Protein AF-A0A3A5VBM7-F1 (afdb_monomer_lite)

pLDDT: mean 85.59, std 10.8, range [45.59, 96.81]

Sequence (461 aa):
MPTPAEVRELLQPVLEPPTVDFNLPKSILGWFSLVFGLILMVGLTFFVLTATITETGNGEAVEVGKAANYVVAAGIIYFVGLLFAYSFPTSMKLTLENLKEKVSEGNEQARCNNGSEQHQRTSGGDGWILPPPQISEWDTTSPHSADEAGLIQEHPRNIGTPMPAMLTATSLIRAVQSFLAGLLILLAVNLDNEMLPVAGVGIALGIIILLVEYFSRRKNMRITDLATSTMQGLPMGGVEVFGQLRPNSPGSWPAAVYVDGSRDKVVYGQVQWYWEYGHRFEWEEYVESTDSEGNKSGEWQDRSSYDRIRNDEGRSDAMVHDGTGGVSVEPALLAHGTLPNTGDWVNRDDSLWASKGRMFATGKIRNRKAFHQWKSRGYCVGDPFFSHCYVRPKTNEESEYVDKTIAHSLAMLTAEGDEPGHKVMTHRGSELLALSAAKSAASAYLPALLLALMCVISYII

Structure (mmCIF, N/CA/C/O backbone):
data_AF-A0A3A5VBM7-F1
#
_entry.id   AF-A0A3A5VBM7-F1
#
loop_
_atom_site.group_PDB
_atom_site.id
_atom_site.type_symbol
_atom_site.label_atom_id
_atom_site.label_alt_id
_atom_site.label_comp_id
_atom_site.label_asym_id
_atom_site.label_entity_id
_atom_site.label_seq_id
_atom_site.pdbx_PDB_ins_code
_atom_site.Cartn_x
_atom_site.Cartn_y
_atom_site.Cartn_z
_atom_site.occupancy
_atom_site.B_iso_or_equiv
_atom_site.auth_seq_id
_atom_site.auth_comp_id
_atom_site.auth_asym_id
_atom_site.auth_atom_id
_atom_site.pdbx_PDB_model_num
ATOM 1 N N . MET A 1 1 ? -1.670 16.062 -17.508 1.00 69.00 1 MET A N 1
ATOM 2 C CA . MET A 1 1 ? -0.829 15.502 -16.428 1.00 69.00 1 MET A CA 1
ATOM 3 C C . MET A 1 1 ? -0.230 16.628 -15.608 1.00 69.00 1 MET A C 1
ATOM 5 O O . MET A 1 1 ? -0.014 17.682 -16.200 1.00 69.00 1 MET A O 1
ATOM 9 N N . PRO A 1 2 ? 0.003 16.434 -14.299 1.00 72.94 2 PRO A N 1
ATOM 10 C CA . PRO A 1 2 ? 0.636 17.446 -13.461 1.00 72.94 2 PRO A CA 1
ATOM 11 C C . PRO A 1 2 ? 2.122 17.607 -13.811 1.00 72.94 2 PRO A C 1
ATOM 13 O O . PRO A 1 2 ? 2.765 16.668 -14.283 1.00 72.94 2 PRO A O 1
ATOM 16 N N . THR A 1 3 ? 2.665 18.802 -13.595 1.00 81.31 3 THR A N 1
ATOM 17 C CA . THR A 1 3 ? 4.103 19.078 -13.736 1.00 81.31 3 THR A CA 1
ATOM 18 C C . THR A 1 3 ? 4.872 18.660 -12.474 1.00 81.31 3 THR A C 1
ATOM 20 O O . THR A 1 3 ? 4.282 18.597 -11.393 1.00 81.31 3 THR A O 1
ATOM 23 N N . PRO A 1 4 ? 6.199 18.428 -12.542 1.00 79.50 4 PRO A N 1
ATOM 24 C CA . PRO A 1 4 ? 7.001 18.116 -11.354 1.00 79.50 4 PRO A CA 1
ATOM 25 C C . PRO A 1 4 ? 6.906 19.167 -10.245 1.00 79.50 4 PRO A C 1
ATOM 27 O O . PRO A 1 4 ? 6.894 18.818 -9.067 1.00 79.50 4 PRO A O 1
ATOM 30 N N . ALA A 1 5 ? 6.813 20.449 -10.613 1.00 82.00 5 ALA A N 1
ATOM 31 C CA . ALA A 1 5 ? 6.665 21.540 -9.656 1.00 82.00 5 ALA A CA 1
ATOM 32 C C . ALA A 1 5 ? 5.319 21.462 -8.918 1.00 82.00 5 ALA A C 1
ATOM 34 O O . ALA A 1 5 ? 5.297 21.539 -7.694 1.00 82.00 5 ALA A O 1
ATOM 35 N N . GLU A 1 6 ? 4.225 21.222 -9.647 1.00 83.12 6 GLU A N 1
ATOM 36 C CA . GLU A 1 6 ? 2.889 21.040 -9.062 1.00 83.12 6 GLU A CA 1
ATOM 37 C C . GLU A 1 6 ? 2.821 19.797 -8.166 1.00 83.12 6 GLU A C 1
ATOM 39 O O . GLU A 1 6 ? 2.253 19.850 -7.079 1.00 83.12 6 GLU A O 1
ATOM 44 N N . VAL A 1 7 ? 3.418 18.672 -8.584 1.00 83.31 7 VAL A N 1
ATOM 45 C CA . VAL A 1 7 ? 3.467 17.458 -7.749 1.00 83.31 7 VAL A CA 1
ATOM 46 C C . VAL A 1 7 ? 4.260 17.715 -6.476 1.00 83.31 7 VAL A C 1
ATOM 48 O O . VAL A 1 7 ? 3.811 17.337 -5.399 1.00 83.31 7 VAL A O 1
ATOM 51 N N . ARG A 1 8 ? 5.402 18.402 -6.564 1.00 82.88 8 ARG A N 1
ATOM 52 C CA . ARG A 1 8 ? 6.201 18.753 -5.387 1.00 82.88 8 ARG A CA 1
ATOM 53 C C . ARG A 1 8 ? 5.458 19.699 -4.442 1.00 82.88 8 ARG A C 1
ATOM 55 O O . ARG A 1 8 ? 5.542 19.515 -3.233 1.00 82.88 8 ARG A O 1
ATOM 62 N N . GLU A 1 9 ? 4.716 20.667 -4.974 1.00 86.75 9 GLU A N 1
ATOM 63 C CA . GLU A 1 9 ? 3.851 21.548 -4.183 1.00 86.75 9 GLU A CA 1
ATOM 64 C C . GLU A 1 9 ? 2.757 20.747 -3.460 1.00 86.75 9 GLU A C 1
ATOM 66 O O . GLU A 1 9 ? 2.560 20.904 -2.257 1.00 86.75 9 GLU A O 1
ATOM 71 N N . LEU A 1 10 ? 2.106 19.809 -4.156 1.00 85.94 10 LEU A N 1
ATOM 72 C CA . LEU A 1 10 ? 1.106 18.920 -3.555 1.00 85.94 10 LEU A CA 1
ATOM 73 C C . LEU A 1 10 ? 1.702 17.973 -2.504 1.00 85.94 10 LEU A C 1
ATOM 75 O O . LEU A 1 10 ? 1.012 17.631 -1.546 1.00 85.94 10 LEU A O 1
ATOM 79 N N . LEU A 1 11 ? 2.959 17.556 -2.673 1.00 86.38 11 LEU A N 1
ATOM 80 C CA . LEU A 1 11 ? 3.693 16.709 -1.730 1.00 86.38 11 LEU A CA 1
ATOM 81 C C . LEU A 1 11 ? 4.266 17.483 -0.539 1.00 86.38 11 LEU A C 1
ATOM 83 O O . LEU A 1 11 ? 4.583 16.872 0.479 1.00 86.38 11 LEU A O 1
ATOM 87 N N . GLN A 1 12 ? 4.389 18.808 -0.618 1.00 87.44 12 GLN A N 1
ATOM 88 C CA . GLN A 1 12 ? 5.017 19.622 0.425 1.00 87.44 12 GLN A CA 1
ATOM 89 C C . GLN A 1 12 ? 4.515 19.317 1.855 1.00 87.44 12 GLN A C 1
ATOM 91 O O . GLN A 1 12 ? 5.362 19.169 2.739 1.00 87.44 12 GLN A O 1
ATOM 96 N N . PRO A 1 13 ? 3.202 19.110 2.111 1.00 86.31 13 PRO A N 1
ATOM 97 C CA . PRO A 1 13 ? 2.697 18.794 3.451 1.00 86.31 13 PRO A CA 1
ATOM 98 C C . PRO A 1 13 ? 3.203 17.468 4.039 1.00 86.31 13 PRO A C 1
ATOM 100 O O . PRO A 1 13 ? 3.113 17.267 5.248 1.00 86.31 13 PRO A O 1
ATOM 103 N N . VAL A 1 14 ? 3.680 16.542 3.201 1.00 86.44 14 VAL A N 1
ATOM 104 C CA . VAL A 1 14 ? 4.208 15.233 3.623 1.00 86.44 14 VAL A CA 1
ATOM 105 C C . VAL A 1 14 ? 5.726 15.135 3.500 1.00 86.44 14 VAL A C 1
ATOM 107 O O . VAL A 1 14 ? 6.318 14.271 4.137 1.00 86.44 14 VAL A O 1
ATOM 110 N N . LEU A 1 15 ? 6.367 16.006 2.719 1.00 87.00 15 LEU A N 1
ATOM 111 C CA . LEU A 1 15 ? 7.829 16.111 2.657 1.00 87.00 15 LEU A CA 1
ATOM 112 C C . LEU A 1 15 ? 8.389 16.852 3.871 1.00 87.00 15 LEU A C 1
ATOM 114 O O . LEU A 1 15 ? 9.405 16.459 4.435 1.00 87.00 15 LEU A O 1
ATOM 118 N N . GLU A 1 16 ? 7.692 17.904 4.296 1.00 86.88 16 GLU A N 1
ATOM 119 C CA . GLU A 1 16 ? 8.026 18.697 5.477 1.00 86.88 16 GLU A CA 1
ATOM 120 C C . GLU A 1 16 ? 6.829 18.685 6.436 1.00 86.88 16 GLU A C 1
ATOM 122 O O . GLU A 1 16 ? 6.160 19.706 6.624 1.00 86.88 16 GLU A O 1
ATOM 127 N N . PRO A 1 17 ? 6.491 17.516 7.015 1.00 84.94 17 PRO A N 1
ATOM 128 C CA . PRO A 1 17 ? 5.288 17.404 7.813 1.00 84.94 17 PRO A CA 1
ATOM 129 C C . PRO A 1 17 ? 5.412 18.253 9.084 1.00 84.94 17 PRO A C 1
ATOM 131 O O . PRO A 1 17 ? 6.443 18.209 9.767 1.00 84.94 17 PRO A O 1
ATOM 134 N N . PRO A 1 18 ? 4.358 18.992 9.468 1.00 87.06 18 PRO A N 1
ATOM 135 C CA . PRO A 1 18 ? 4.349 19.681 10.747 1.00 87.06 18 PRO A CA 1
ATOM 136 C C . PRO A 1 18 ? 4.411 18.665 11.896 1.00 87.06 18 PRO A C 1
ATOM 138 O O . PRO A 1 18 ? 3.974 17.517 11.777 1.00 87.06 18 PRO A O 1
ATOM 141 N N . THR A 1 19 ? 4.890 19.102 13.064 1.00 88.00 19 THR A N 1
ATOM 142 C CA . THR A 1 19 ? 4.886 18.268 14.279 1.00 88.00 19 THR A CA 1
ATOM 143 C C . THR A 1 19 ? 3.479 17.770 14.613 1.00 88.00 19 THR A C 1
ATOM 145 O O . THR A 1 19 ? 3.297 16.616 15.003 1.00 88.00 19 THR A O 1
ATOM 148 N N . VAL A 1 20 ? 2.480 18.639 14.444 1.00 89.12 20 VAL A N 1
ATOM 149 C CA . VAL A 1 20 ? 1.066 18.307 14.609 1.00 89.12 20 VAL A CA 1
ATOM 150 C C . VAL A 1 20 ? 0.347 18.593 13.301 1.00 89.12 20 VAL A C 1
ATOM 152 O O . VAL A 1 20 ? 0.238 19.741 12.880 1.00 89.12 20 VAL A O 1
ATOM 155 N N . ASP A 1 21 ? -0.148 17.534 12.680 1.00 90.06 21 ASP A N 1
ATOM 156 C CA . ASP A 1 21 ? -0.910 17.575 11.445 1.00 90.06 21 ASP A CA 1
ATOM 157 C C . ASP A 1 21 ? -2.406 17.665 11.746 1.00 90.06 21 ASP A C 1
ATOM 159 O O . ASP A 1 21 ? -3.002 16.740 12.312 1.00 90.06 21 ASP A O 1
ATOM 163 N N . PHE A 1 22 ? -3.011 18.793 11.382 1.00 89.31 22 PHE A N 1
ATOM 164 C CA . PHE A 1 22 ? -4.418 19.076 11.625 1.00 89.31 22 PHE A CA 1
ATOM 165 C C . PHE A 1 22 ? -5.105 19.497 10.331 1.00 89.31 22 PHE A C 1
ATOM 167 O O . PHE A 1 22 ? -4.890 20.602 9.840 1.00 89.31 22 PHE A O 1
ATOM 174 N N . ASN A 1 23 ? -5.979 18.631 9.816 1.00 89.25 23 ASN A N 1
ATOM 175 C CA . ASN A 1 23 ? -6.777 18.919 8.632 1.00 89.25 23 ASN A CA 1
ATOM 176 C C . ASN A 1 23 ? -8.257 18.686 8.901 1.00 89.25 23 ASN A C 1
ATOM 178 O O . ASN A 1 23 ? -8.646 17.695 9.522 1.00 89.25 23 ASN A O 1
ATOM 182 N N . LEU A 1 24 ? -9.084 19.592 8.386 1.00 87.56 24 LEU A N 1
ATOM 183 C CA . LEU A 1 24 ? -10.533 19.459 8.430 1.00 87.56 24 LEU A CA 1
ATOM 184 C C . LEU A 1 24 ? -11.039 18.539 7.306 1.00 87.56 24 LEU A C 1
ATOM 186 O O . LEU A 1 24 ? -10.385 18.413 6.265 1.00 87.56 24 LEU A O 1
ATOM 190 N N . PRO A 1 25 ? -12.208 17.897 7.491 1.00 86.69 25 PRO A N 1
ATOM 191 C CA . PRO A 1 25 ? -12.813 17.097 6.439 1.00 86.69 25 PRO A CA 1
ATOM 192 C C . PRO A 1 25 ? -13.113 17.950 5.198 1.00 86.69 25 PRO A C 1
ATOM 194 O O . PRO A 1 25 ? -13.625 19.063 5.298 1.00 86.69 25 PRO A O 1
ATOM 197 N N . LYS A 1 26 ? -12.836 17.406 4.009 1.00 82.19 26 LYS A N 1
ATOM 198 C CA . LYS A 1 26 ? -13.220 18.030 2.730 1.00 82.19 26 LYS A CA 1
ATOM 199 C C . LYS A 1 26 ? -14.600 17.588 2.249 1.00 82.19 26 LYS A C 1
ATOM 201 O O . LYS A 1 26 ? -15.304 18.347 1.593 1.00 82.19 26 LYS A O 1
ATOM 206 N N . SER A 1 27 ? -14.993 16.356 2.569 1.00 84.62 27 SER A N 1
ATOM 207 C CA . SER A 1 27 ? -16.245 15.772 2.097 1.00 84.62 27 SER A CA 1
ATOM 208 C C . SER A 1 27 ? -17.416 16.112 3.016 1.00 84.62 27 SER A C 1
ATOM 210 O O . SER A 1 27 ? -17.273 16.203 4.237 1.00 84.62 27 SER A O 1
ATOM 212 N N . ILE A 1 28 ? -18.606 16.227 2.423 1.00 86.56 28 ILE A N 1
ATOM 213 C CA . ILE A 1 28 ? -19.868 16.421 3.151 1.00 86.56 28 ILE A CA 1
ATOM 214 C C . ILE A 1 28 ? -20.061 15.310 4.195 1.00 86.56 28 ILE A C 1
ATOM 216 O O . ILE A 1 28 ? -20.387 15.590 5.345 1.00 86.56 28 ILE A O 1
ATOM 220 N N . LEU A 1 29 ? -19.782 14.055 3.826 1.00 83.94 29 LEU A N 1
ATOM 221 C CA . LEU A 1 29 ? -19.857 12.914 4.742 1.00 83.94 29 LEU A CA 1
ATOM 222 C C . LEU A 1 29 ? -18.883 13.053 5.926 1.00 83.94 29 LEU A C 1
ATOM 224 O O . LEU A 1 29 ? -19.237 12.717 7.054 1.00 83.94 29 LEU A O 1
ATOM 228 N N . GLY A 1 30 ? -17.679 13.581 5.687 1.00 85.31 30 GLY A N 1
ATOM 229 C CA . GLY A 1 30 ? -16.704 13.858 6.741 1.00 85.31 30 GLY A CA 1
ATOM 230 C C . GLY A 1 30 ? -17.202 14.911 7.732 1.00 85.31 30 GLY A C 1
ATOM 231 O O . GLY A 1 30 ? -17.101 14.706 8.940 1.00 85.31 30 GLY A O 1
ATOM 232 N N . TRP A 1 31 ? -17.821 15.988 7.239 1.00 89.75 31 TRP A N 1
ATOM 233 C CA . TRP A 1 31 ? -18.461 17.000 8.087 1.00 89.75 31 TRP A CA 1
ATOM 234 C C . TRP A 1 31 ? -19.634 16.441 8.894 1.00 89.75 31 TRP A C 1
ATOM 236 O O . TRP A 1 31 ? -19.744 16.732 10.086 1.00 89.75 31 TRP A O 1
ATOM 246 N N . PHE A 1 32 ? -20.471 15.593 8.288 1.00 89.62 32 PHE A N 1
ATOM 247 C CA . PHE A 1 32 ? -21.526 14.888 9.017 1.00 89.62 32 PHE A CA 1
ATOM 248 C C . PHE A 1 32 ? -20.951 14.008 10.130 1.00 89.62 32 PHE A C 1
ATOM 250 O O . PHE A 1 32 ? -21.420 14.098 11.260 1.00 89.62 32 PHE A O 1
ATOM 257 N N . SER A 1 33 ? -19.911 13.213 9.851 1.00 87.06 33 SER A N 1
ATOM 258 C CA . SER A 1 33 ? -19.251 12.373 10.863 1.00 87.06 33 SER A CA 1
ATOM 259 C C . SER A 1 33 ? -18.651 13.196 12.003 1.00 87.06 33 SER A C 1
ATOM 261 O O . SER A 1 33 ? -18.737 12.792 13.160 1.00 87.06 33 SER A O 1
ATOM 263 N N . LEU A 1 34 ? -18.076 14.363 11.694 1.00 90.56 34 LEU A N 1
ATOM 264 C CA . LEU A 1 34 ? -17.518 15.278 12.687 1.00 90.56 34 LEU A CA 1
ATOM 265 C C . LEU A 1 34 ? -18.609 15.798 13.629 1.00 90.56 34 LEU A C 1
ATOM 267 O O . LEU A 1 34 ? -18.506 15.629 14.843 1.00 90.56 34 LEU A O 1
ATOM 271 N N . VAL A 1 35 ? -19.661 16.412 13.078 1.00 91.75 35 VAL A N 1
ATOM 272 C CA . VAL A 1 35 ? -20.729 17.043 13.873 1.00 91.75 35 VAL A CA 1
ATOM 273 C C . VAL A 1 35 ? -21.535 15.990 14.623 1.00 91.75 35 VAL A C 1
ATOM 275 O O . VAL A 1 35 ? -21.720 16.096 15.834 1.00 91.75 35 VAL A O 1
ATOM 278 N N . PHE A 1 36 ? -21.979 14.948 13.920 1.00 92.06 36 PHE A N 1
ATOM 279 C CA . PHE A 1 36 ? -22.769 13.879 14.513 1.00 92.06 36 PHE A CA 1
ATOM 280 C C . PHE A 1 36 ? -21.955 13.108 15.549 1.00 92.06 36 PHE A C 1
ATOM 282 O O . PHE A 1 36 ? -22.428 12.926 16.664 1.00 92.06 36 PHE A O 1
ATOM 289 N N . GLY A 1 37 ? -20.708 12.738 15.239 1.00 89.50 37 GLY A N 1
ATOM 290 C CA . GLY A 1 37 ? -19.825 12.042 16.174 1.00 89.50 37 GLY A CA 1
ATOM 291 C C . GLY A 1 37 ? -19.562 12.844 17.449 1.00 89.50 37 GLY A C 1
ATOM 292 O O . GLY A 1 37 ? -19.589 12.274 18.539 1.00 89.50 37 GLY A O 1
ATOM 293 N N . LEU A 1 38 ? -19.368 14.163 17.340 1.00 91.44 38 LEU A N 1
ATOM 294 C CA . LEU A 1 38 ? -19.188 15.036 18.502 1.00 91.44 38 LEU A CA 1
ATOM 295 C C . LEU A 1 38 ? -20.462 15.132 19.353 1.00 91.44 38 LEU A C 1
ATOM 297 O O . LEU A 1 38 ? -20.392 14.961 20.568 1.00 91.44 38 LEU A O 1
ATOM 301 N N . ILE A 1 39 ? -21.619 15.377 18.726 1.00 92.81 39 ILE A N 1
ATOM 302 C CA . ILE A 1 39 ? -22.911 15.482 19.425 1.00 92.81 39 ILE A CA 1
ATOM 303 C C . ILE A 1 39 ? -23.248 14.170 20.129 1.00 92.81 39 ILE A C 1
ATOM 305 O O . ILE A 1 39 ? -23.659 14.188 21.285 1.00 92.81 39 ILE A O 1
ATOM 309 N N . LEU A 1 40 ? -23.050 13.036 19.459 1.00 91.88 40 LEU A N 1
ATOM 310 C CA . LEU A 1 40 ? -23.350 11.718 20.008 1.00 91.88 40 LEU A CA 1
ATOM 311 C C . LEU A 1 40 ? -22.420 11.403 21.185 1.00 91.88 40 LEU A C 1
ATOM 313 O O . LEU A 1 40 ? -22.888 10.990 22.242 1.00 91.88 40 LEU A O 1
ATOM 317 N N . MET A 1 41 ? -21.118 11.671 21.038 1.00 92.75 41 MET A N 1
ATOM 318 C CA . MET A 1 41 ? -20.141 11.462 22.106 1.00 92.75 41 MET A CA 1
ATOM 319 C C . MET A 1 41 ? -20.449 12.332 23.330 1.00 92.75 41 MET A C 1
ATOM 321 O O . MET A 1 41 ? -20.593 11.797 24.427 1.00 92.75 41 MET A O 1
ATOM 325 N N . VAL A 1 42 ? -20.596 13.649 23.166 1.00 92.44 42 VAL A N 1
ATOM 326 C CA . VAL A 1 42 ? -20.836 14.571 24.290 1.00 92.44 42 VAL A CA 1
ATOM 327 C C . VAL A 1 42 ? -22.232 14.372 24.880 1.00 92.44 42 VAL A C 1
ATOM 329 O O . VAL A 1 42 ? -22.373 14.285 26.097 1.00 92.44 42 VAL A O 1
ATOM 332 N N . GLY A 1 43 ? -23.253 14.259 24.031 1.00 90.75 43 GLY A N 1
ATOM 333 C CA . GLY A 1 43 ? -24.650 14.129 24.434 1.00 90.75 43 GLY A CA 1
ATOM 334 C C . GLY A 1 43 ? -24.924 12.840 25.199 1.00 90.75 43 GLY A C 1
ATOM 335 O O . GLY A 1 43 ? -25.492 12.900 26.287 1.00 90.75 43 GLY A O 1
ATOM 336 N N . LEU A 1 44 ? -24.471 11.685 24.691 1.00 91.62 44 LEU A N 1
ATOM 337 C CA . LEU A 1 44 ? -24.641 10.423 25.415 1.00 91.62 44 LEU A CA 1
ATOM 338 C C . LEU A 1 44 ? -23.817 10.389 26.702 1.00 91.62 44 LEU A C 1
ATOM 340 O O . LEU A 1 44 ? -24.318 9.923 27.720 1.00 91.62 44 LEU A O 1
ATOM 344 N N . THR A 1 45 ? -22.585 10.908 26.684 1.00 91.88 45 THR A N 1
ATOM 345 C CA . THR A 1 45 ? -21.757 10.976 27.898 1.00 91.88 45 THR A CA 1
ATOM 346 C C . THR A 1 45 ? -22.444 11.824 28.968 1.00 91.88 45 THR A C 1
ATOM 348 O O . THR A 1 45 ? -22.573 11.388 30.107 1.00 91.88 45 THR A O 1
ATOM 351 N N . PHE A 1 46 ? -22.945 13.008 28.610 1.00 92.12 46 PHE A N 1
ATOM 352 C CA . PHE A 1 46 ? -23.669 13.877 29.537 1.00 92.12 46 PHE A CA 1
ATOM 353 C C . PHE A 1 46 ? -24.947 13.216 30.063 1.00 92.12 46 PHE A C 1
ATOM 355 O O . PHE A 1 46 ? -25.198 13.239 31.268 1.00 92.12 46 PHE A O 1
ATOM 362 N N . PHE A 1 47 ? -25.727 12.587 29.182 1.00 90.81 47 PHE A N 1
ATOM 363 C CA . PHE A 1 47 ? -26.951 11.887 29.559 1.00 90.81 47 PHE A CA 1
ATOM 364 C C . PHE A 1 47 ? -26.670 10.770 30.572 1.00 90.81 47 PHE A C 1
ATOM 366 O O . PHE A 1 47 ? -27.299 10.721 31.622 1.00 90.81 47 PHE A O 1
ATOM 373 N N . VAL A 1 48 ? -25.664 9.931 30.312 1.00 90.31 48 VAL A N 1
ATOM 374 C CA . VAL A 1 48 ? -25.280 8.833 31.211 1.00 90.31 48 VAL A CA 1
ATOM 375 C C . VAL A 1 48 ? -24.749 9.351 32.547 1.00 90.31 48 VAL A C 1
ATOM 377 O O . VAL A 1 48 ? -25.104 8.821 33.593 1.00 90.31 48 VAL A O 1
ATOM 380 N N . LEU A 1 49 ? -23.931 10.407 32.549 1.00 88.56 49 LEU A N 1
ATOM 381 C CA . LEU A 1 49 ? -23.372 10.953 33.791 1.00 88.56 49 LEU A CA 1
ATOM 382 C C . LEU A 1 49 ? -24.410 11.662 34.672 1.00 88.56 49 LEU A C 1
ATOM 384 O O . LEU A 1 49 ? -24.223 11.739 35.885 1.00 88.56 49 LEU A O 1
ATOM 388 N N . THR A 1 50 ? -25.484 12.187 34.079 1.00 86.62 50 THR A N 1
ATOM 389 C CA . THR A 1 50 ? -26.564 12.885 34.799 1.00 86.62 50 THR A CA 1
ATOM 390 C C . THR A 1 50 ? -27.764 11.995 35.120 1.00 86.62 50 THR A C 1
ATOM 392 O O . THR A 1 50 ? -28.626 12.406 35.896 1.00 86.62 50 THR A O 1
ATOM 395 N N . ALA A 1 51 ? -27.815 10.775 34.579 1.00 81.69 51 ALA A N 1
ATOM 396 C CA . ALA A 1 51 ? -28.855 9.804 34.883 1.00 81.69 51 ALA A CA 1
ATOM 397 C C . ALA A 1 51 ? -28.788 9.379 36.359 1.00 81.69 51 ALA A C 1
ATOM 399 O O . ALA A 1 51 ? -27.818 8.765 36.806 1.00 81.69 51 ALA A O 1
ATOM 400 N N . THR A 1 52 ? -29.836 9.707 37.116 1.00 68.56 52 THR A N 1
ATOM 401 C CA . THR A 1 52 ? -29.974 9.356 38.538 1.00 68.56 52 THR A CA 1
ATOM 402 C C . THR A 1 52 ? -30.963 8.217 38.784 1.00 68.56 52 THR A C 1
ATOM 404 O O . THR A 1 52 ? -30.865 7.549 39.810 1.00 68.56 52 THR A O 1
ATOM 407 N N . ILE A 1 53 ? -31.897 7.968 37.860 1.00 63.75 53 ILE A N 1
ATOM 408 C CA . ILE A 1 53 ? -32.972 6.974 37.998 1.00 63.75 53 ILE A CA 1
ATOM 409 C C . ILE A 1 53 ? -33.203 6.297 36.642 1.00 63.75 53 ILE A C 1
ATOM 411 O O . ILE A 1 53 ? -33.370 6.985 35.634 1.00 63.75 53 ILE A O 1
ATOM 415 N N . THR A 1 54 ? -33.259 4.963 36.618 1.00 59.31 54 THR A N 1
ATOM 416 C CA . THR A 1 54 ? -33.827 4.198 35.494 1.00 59.31 54 THR A CA 1
ATOM 417 C C . THR A 1 54 ? -35.083 3.469 35.954 1.00 59.31 54 THR A C 1
ATOM 419 O O . THR A 1 54 ? -35.040 2.713 36.925 1.00 59.31 54 THR A O 1
ATOM 422 N N . GLU A 1 55 ? -36.196 3.686 35.251 1.00 53.53 55 GLU A N 1
ATOM 423 C CA . GLU A 1 55 ? -37.410 2.885 35.416 1.00 53.53 55 GLU A CA 1
ATOM 424 C C . GLU A 1 55 ? -37.197 1.519 34.762 1.00 53.53 55 GLU A C 1
ATOM 426 O O . GLU A 1 55 ? -36.908 1.414 33.568 1.00 53.53 55 GLU A O 1
ATOM 431 N N . THR A 1 56 ? -37.332 0.454 35.546 1.00 52.34 56 THR A N 1
ATOM 432 C CA . THR A 1 56 ? -37.472 -0.888 34.975 1.00 52.34 56 THR A CA 1
ATOM 433 C C . THR A 1 56 ? -38.887 -1.060 34.420 1.00 52.34 56 THR A C 1
ATOM 435 O O . THR A 1 56 ? -39.823 -0.411 34.886 1.00 52.34 56 THR A O 1
ATOM 438 N N . GLY A 1 57 ? -39.080 -1.960 33.447 1.00 50.00 57 GLY A N 1
ATOM 439 C CA . GLY A 1 57 ? -40.382 -2.220 32.801 1.00 50.00 57 GLY A CA 1
ATOM 440 C C . GLY A 1 57 ? -41.528 -2.645 33.739 1.00 50.00 57 GLY A C 1
ATOM 441 O O . GLY A 1 57 ? -42.657 -2.793 33.282 1.00 50.00 57 GLY A O 1
ATOM 442 N N . ASN A 1 58 ? -41.250 -2.795 35.038 1.00 61.56 58 ASN A N 1
ATOM 443 C CA . ASN A 1 58 ? -42.212 -3.100 36.095 1.00 61.56 58 ASN A CA 1
ATOM 444 C C . ASN A 1 58 ? -42.601 -1.870 36.948 1.00 61.56 58 ASN A C 1
ATOM 446 O O . ASN A 1 58 ? -43.361 -2.018 37.901 1.00 61.56 58 ASN A O 1
ATOM 450 N N . GLY A 1 59 ? -42.102 -0.668 36.631 1.00 56.47 59 GLY A N 1
ATOM 451 C CA . GLY A 1 59 ? -42.435 0.575 37.343 1.00 56.47 59 GLY A CA 1
ATOM 452 C C . GLY A 1 59 ? -41.672 0.802 38.655 1.00 56.47 59 GLY A C 1
ATOM 453 O O . GLY A 1 59 ? -41.992 1.738 39.385 1.00 56.47 59 GLY A O 1
ATOM 454 N N . GLU A 1 60 ? -40.663 -0.018 38.966 1.00 54.12 60 GLU A N 1
ATOM 455 C CA . GLU A 1 60 ? -39.764 0.213 40.101 1.00 54.12 60 GLU A CA 1
ATOM 456 C C . GLU A 1 60 ? -38.586 1.099 39.673 1.00 54.12 60 GLU A C 1
ATOM 458 O O . GLU A 1 60 ? -37.845 0.781 38.732 1.00 54.12 60 GLU A O 1
ATOM 463 N N . ALA A 1 61 ? -38.428 2.226 40.371 1.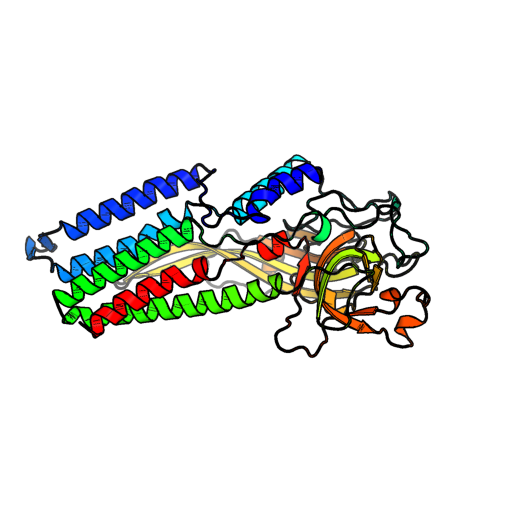00 54.41 61 ALA A N 1
ATOM 464 C CA . ALA A 1 61 ? -37.305 3.139 40.221 1.00 54.41 61 ALA A CA 1
ATOM 465 C C . ALA A 1 61 ? -36.083 2.568 40.954 1.00 54.41 61 ALA A C 1
ATOM 467 O O . ALA A 1 61 ? -36.078 2.477 42.182 1.00 54.41 61 ALA A O 1
ATOM 468 N N . VAL A 1 62 ? -35.048 2.197 40.201 1.00 59.19 62 VAL A N 1
ATOM 469 C CA . VAL A 1 62 ? -33.759 1.762 40.756 1.00 59.19 62 VAL A CA 1
ATOM 470 C C . VAL A 1 62 ? -32.760 2.909 40.606 1.00 59.19 62 VAL A C 1
ATOM 472 O O . VAL A 1 62 ? -32.632 3.483 39.519 1.00 59.19 62 VAL A O 1
ATOM 475 N N . GLU A 1 63 ? -32.062 3.261 41.691 1.00 62.66 63 GLU A N 1
ATOM 476 C CA . GLU A 1 63 ? -30.947 4.212 41.629 1.00 62.66 63 GLU A CA 1
ATOM 477 C C . GLU A 1 63 ? -29.828 3.631 40.764 1.00 62.66 63 GLU A C 1
ATOM 479 O O . GLU A 1 63 ? -29.338 2.524 40.998 1.00 62.66 63 GLU A O 1
ATOM 484 N N . VAL A 1 64 ? -29.414 4.386 39.749 1.00 64.75 64 VAL A N 1
ATOM 485 C CA . VAL A 1 64 ? -28.323 3.961 38.874 1.00 64.75 64 VAL A CA 1
ATOM 486 C C . VAL A 1 64 ? -27.003 4.116 39.624 1.00 64.75 64 VAL A C 1
ATOM 488 O O . VAL A 1 64 ? -26.664 5.204 40.098 1.00 64.75 64 VAL A O 1
ATOM 491 N N . GLY A 1 65 ? -26.230 3.032 39.722 1.00 79.25 65 GLY A N 1
ATOM 492 C CA . GLY A 1 65 ? -24.914 3.058 40.352 1.00 79.25 65 GLY A CA 1
ATOM 493 C C . GLY A 1 65 ? -23.980 4.042 39.641 1.00 79.25 65 GLY A C 1
ATOM 494 O O . GLY A 1 65 ? -23.631 3.850 38.477 1.00 79.25 65 GLY A O 1
ATOM 495 N N . LYS A 1 66 ? -23.528 5.086 40.348 1.00 84.69 66 LYS A N 1
ATOM 496 C CA . LYS A 1 66 ? -22.622 6.114 39.792 1.00 84.69 66 LYS A CA 1
ATOM 497 C C . LYS A 1 66 ? -21.345 5.525 39.181 1.00 84.69 66 LYS A C 1
ATOM 499 O O . LYS A 1 66 ? -20.862 6.042 38.177 1.00 84.69 66 LYS A O 1
ATOM 504 N N . ALA A 1 67 ? -20.824 4.437 39.751 1.00 88.00 67 ALA A N 1
ATOM 505 C CA . ALA A 1 67 ? -19.666 3.728 39.214 1.00 88.00 67 ALA A CA 1
ATOM 506 C C . ALA A 1 67 ? -19.950 3.119 37.825 1.00 88.00 67 ALA A C 1
ATOM 508 O O . ALA A 1 67 ? -19.158 3.295 36.900 1.00 88.00 67 ALA A O 1
ATOM 509 N N . ALA A 1 68 ? -21.123 2.504 37.635 1.00 88.44 68 ALA A N 1
ATOM 510 C CA . ALA A 1 68 ? -21.546 1.965 36.344 1.00 88.44 68 ALA A CA 1
ATOM 511 C C . ALA A 1 68 ? -21.711 3.071 35.285 1.00 88.44 68 ALA A C 1
ATOM 513 O O . ALA A 1 68 ? -21.283 2.894 34.143 1.00 88.44 68 ALA A O 1
ATOM 514 N N . ASN A 1 69 ? -22.236 4.243 35.665 1.00 92.25 69 ASN A N 1
ATOM 515 C CA . ASN A 1 69 ? -22.339 5.393 34.756 1.00 92.25 69 ASN A CA 1
ATOM 516 C C . ASN A 1 69 ? -20.973 5.840 34.227 1.00 92.25 69 ASN A C 1
ATOM 518 O O . ASN A 1 69 ? -20.843 6.122 33.036 1.00 92.25 69 ASN A O 1
ATOM 522 N N . TYR A 1 70 ? -19.937 5.864 35.070 1.00 94.12 70 TYR A N 1
ATOM 523 C CA . TYR A 1 70 ? -18.585 6.191 34.617 1.00 94.12 70 TYR A CA 1
ATOM 524 C C . TYR A 1 70 ? -18.028 5.164 33.626 1.00 94.12 70 TYR A C 1
ATOM 526 O O . TYR A 1 70 ? -17.421 5.556 32.629 1.00 94.12 70 TYR A O 1
ATOM 534 N N . VAL A 1 71 ? -18.278 3.870 33.838 1.00 93.25 71 VAL A N 1
ATOM 535 C CA . VAL A 1 71 ? -17.860 2.813 32.900 1.00 93.25 71 VAL A CA 1
ATOM 536 C C . VAL A 1 71 ? -18.563 2.959 31.549 1.00 93.25 71 VAL A C 1
ATOM 538 O O . VAL A 1 71 ? -17.915 2.918 30.501 1.00 93.25 71 VAL A O 1
ATOM 541 N N . VAL A 1 72 ? -19.879 3.182 31.552 1.00 93.25 72 VAL A N 1
ATOM 542 C CA . VAL A 1 72 ? -20.655 3.376 30.318 1.00 93.25 72 VAL A CA 1
ATOM 543 C C . VAL A 1 72 ? -20.197 4.642 29.586 1.00 93.25 72 VAL A C 1
ATOM 545 O O . VAL A 1 72 ? -19.967 4.607 28.376 1.00 93.25 72 VAL A O 1
ATOM 548 N N . ALA A 1 73 ? -19.978 5.740 30.314 1.00 94.50 73 ALA A N 1
ATOM 549 C CA . ALA A 1 73 ? -19.427 6.978 29.770 1.00 94.50 73 ALA A CA 1
ATOM 550 C C . ALA A 1 73 ? -18.031 6.771 29.151 1.00 94.50 73 ALA A C 1
ATOM 552 O O . ALA A 1 73 ? -17.769 7.264 28.053 1.00 94.50 73 ALA A O 1
ATOM 553 N N . ALA A 1 74 ? -17.156 5.987 29.792 1.00 94.75 74 ALA A N 1
ATOM 554 C CA . ALA A 1 74 ? -15.848 5.631 29.243 1.00 94.75 74 ALA A CA 1
ATOM 555 C C . ALA A 1 74 ? -15.977 4.876 27.911 1.00 94.75 74 ALA A C 1
ATOM 557 O O . ALA A 1 74 ? -15.291 5.209 26.940 1.00 94.75 74 ALA A O 1
ATOM 558 N N . GLY A 1 75 ? -16.896 3.907 27.839 1.00 92.94 75 GLY A N 1
ATOM 559 C CA . GLY A 1 75 ? -17.204 3.173 26.611 1.00 92.94 75 GLY A CA 1
ATOM 560 C C . GLY A 1 75 ? -17.699 4.086 25.486 1.00 92.94 75 GLY A C 1
ATOM 561 O O . GLY A 1 75 ? -17.216 3.989 24.356 1.00 92.94 75 GLY A O 1
ATOM 562 N N . ILE A 1 76 ? -18.599 5.026 25.791 1.00 94.00 76 ILE A N 1
ATOM 563 C CA . ILE A 1 76 ? -19.100 6.014 24.823 1.00 94.00 76 ILE A CA 1
ATOM 564 C C . ILE A 1 76 ? -17.951 6.875 24.290 1.00 94.00 76 ILE A C 1
ATOM 566 O O . ILE A 1 76 ? -17.746 6.935 23.078 1.00 94.00 76 ILE A O 1
ATOM 570 N N . ILE A 1 77 ? -17.160 7.500 25.167 1.00 93.81 77 ILE A N 1
ATOM 571 C CA . ILE A 1 77 ? -16.032 8.350 24.750 1.00 93.81 77 ILE A CA 1
ATOM 572 C C . ILE A 1 77 ? -15.057 7.565 23.868 1.00 93.81 77 ILE A C 1
ATOM 574 O O . ILE A 1 77 ? -14.587 8.084 22.854 1.00 93.81 77 ILE A O 1
ATOM 578 N N . TYR A 1 78 ? -14.765 6.315 24.230 1.00 91.75 78 TYR A N 1
ATOM 579 C CA . TYR A 1 78 ? -13.768 5.519 23.529 1.00 91.75 78 TYR A CA 1
ATOM 580 C C . TYR A 1 78 ? -14.243 4.999 22.166 1.00 91.75 78 TYR A C 1
ATOM 582 O O . TYR A 1 78 ? -13.477 5.066 21.200 1.00 91.75 78 TYR A O 1
ATOM 590 N N . PHE A 1 79 ? -15.472 4.476 22.081 1.00 89.88 79 PHE A N 1
ATOM 591 C CA . PHE A 1 79 ? -16.002 3.827 20.876 1.00 89.88 79 PHE A CA 1
ATOM 592 C C . PHE A 1 79 ? -16.828 4.772 20.004 1.00 89.88 79 PHE A C 1
ATOM 594 O O . PHE A 1 79 ? -16.563 4.874 18.809 1.00 89.88 79 PHE A O 1
ATOM 601 N N . VAL A 1 80 ? -17.780 5.518 20.575 1.00 87.75 80 VAL A N 1
ATOM 602 C CA . VAL A 1 80 ? -18.564 6.513 19.814 1.00 87.75 80 VAL A CA 1
ATOM 603 C C . VAL A 1 80 ? -17.657 7.656 19.361 1.00 87.75 80 VAL A C 1
ATOM 605 O O . VAL A 1 80 ? -17.767 8.142 18.234 1.00 87.75 80 VAL A O 1
ATOM 608 N N . GLY A 1 81 ? -16.676 8.018 20.192 1.00 87.19 81 GLY A N 1
ATOM 609 C CA . GLY A 1 81 ? -15.656 9.003 19.848 1.00 87.19 81 GLY A CA 1
ATOM 610 C C . GLY A 1 81 ? -14.781 8.636 18.640 1.00 87.19 81 GLY A C 1
ATOM 611 O O . GLY A 1 81 ? -14.149 9.534 18.079 1.00 87.19 81 GLY A O 1
ATOM 612 N N . LEU A 1 82 ? -14.765 7.376 18.178 1.00 89.81 82 LEU A N 1
ATOM 613 C CA . LEU A 1 82 ? -14.061 6.984 16.947 1.00 89.81 82 LEU A CA 1
ATOM 614 C C . LEU A 1 82 ? -14.607 7.707 15.715 1.00 89.81 82 LEU A C 1
ATOM 616 O O . LEU A 1 82 ? -13.820 8.123 14.866 1.00 89.81 82 LEU A O 1
ATOM 620 N N . LEU A 1 83 ? -15.930 7.891 15.635 1.00 87.94 83 LEU A N 1
ATOM 621 C CA . LEU A 1 83 ? -16.578 8.597 14.523 1.00 87.94 83 LEU A CA 1
ATOM 622 C C . LEU A 1 83 ? -16.098 10.046 14.427 1.00 87.94 83 LEU A C 1
ATOM 624 O O . LEU A 1 83 ? -15.858 10.561 13.334 1.00 87.94 83 LEU A O 1
ATOM 628 N N . PHE A 1 84 ? -15.912 10.685 15.583 1.00 89.88 84 PHE A N 1
ATOM 629 C CA . PHE A 1 84 ? -15.344 12.022 15.661 1.00 89.88 84 PHE A CA 1
ATOM 630 C C . PHE A 1 84 ? -13.854 12.015 15.293 1.00 89.88 84 PHE A C 1
ATOM 632 O O . PHE A 1 84 ? -13.436 12.791 14.439 1.00 89.88 84 PHE A O 1
ATOM 639 N N . ALA A 1 85 ? -13.054 11.115 15.872 1.00 89.88 85 ALA A N 1
ATOM 640 C CA . ALA A 1 85 ? -11.609 11.073 15.643 1.00 89.88 85 ALA A CA 1
ATOM 641 C C . ALA A 1 85 ? -11.247 10.834 14.167 1.00 89.88 85 ALA A C 1
ATOM 643 O O . ALA A 1 85 ? -10.428 11.563 13.616 1.00 89.88 85 ALA A O 1
ATOM 644 N N . TYR A 1 86 ? -11.893 9.866 13.510 1.00 88.06 86 TYR A N 1
ATOM 645 C CA . TYR A 1 86 ? -11.623 9.520 12.110 1.00 88.06 86 TYR A CA 1
ATOM 646 C C . TYR A 1 86 ? -12.233 10.486 11.088 1.00 88.06 86 TYR A C 1
ATOM 648 O O . TYR A 1 86 ? -12.003 10.327 9.888 1.00 88.06 86 TYR A O 1
ATOM 656 N N . SER A 1 87 ? -12.975 11.503 11.536 1.00 89.50 87 SER A N 1
ATOM 657 C CA . SER A 1 87 ? -13.444 12.569 10.647 1.00 89.50 87 SER A CA 1
ATOM 658 C C . SER A 1 87 ? -12.312 13.488 10.170 1.00 89.50 87 SER A C 1
ATOM 660 O O . SER A 1 87 ? -12.462 14.148 9.143 1.00 89.50 87 SER A O 1
ATOM 662 N N . PHE A 1 88 ? -11.168 13.493 10.867 1.00 89.69 88 PHE A N 1
ATOM 663 C CA . PHE A 1 88 ? -10.001 14.312 10.543 1.00 89.69 88 PHE A CA 1
ATOM 664 C C . PHE A 1 88 ? -9.028 13.536 9.644 1.00 89.69 88 PHE A C 1
ATOM 666 O O . PHE A 1 88 ? -8.328 12.643 10.135 1.00 89.69 88 PHE A O 1
ATOM 673 N N . PRO A 1 89 ? -8.949 13.841 8.337 1.00 88.19 89 PRO A N 1
ATOM 674 C CA . PRO A 1 89 ? -8.006 13.175 7.450 1.00 88.19 89 PRO A CA 1
ATOM 675 C C . PRO A 1 89 ? -6.556 13.561 7.785 1.00 88.19 89 PRO A C 1
ATOM 677 O O . PRO A 1 89 ? -6.279 14.642 8.303 1.00 88.19 89 PRO A O 1
ATOM 680 N N . THR A 1 90 ? -5.614 12.671 7.477 1.00 88.00 90 THR A N 1
ATOM 681 C CA . THR A 1 90 ? -4.177 12.965 7.574 1.00 88.00 90 THR A CA 1
ATOM 682 C C . THR A 1 90 ? -3.691 13.686 6.318 1.00 88.00 90 THR A C 1
ATOM 684 O O . THR A 1 90 ? -4.259 13.498 5.238 1.00 88.00 90 THR A O 1
ATOM 687 N N . SER A 1 91 ? -2.600 14.444 6.428 1.00 87.56 91 SER A N 1
ATOM 688 C CA . SER A 1 91 ? -1.920 15.063 5.284 1.00 87.56 91 SER A CA 1
ATOM 689 C C . SER A 1 91 ? -1.533 14.026 4.232 1.00 87.56 91 SER A C 1
ATOM 691 O O . SER A 1 91 ? -1.703 14.281 3.046 1.00 87.56 91 SER A O 1
ATOM 693 N N . MET A 1 92 ? -1.131 12.817 4.644 1.00 85.94 92 MET A N 1
ATOM 694 C CA . MET A 1 92 ? -0.846 11.706 3.724 1.00 85.94 92 MET A CA 1
ATOM 695 C C . MET A 1 92 ? -2.070 11.308 2.893 1.00 85.94 92 MET A C 1
ATOM 697 O O . MET A 1 92 ? -1.991 11.191 1.671 1.00 85.94 92 MET A O 1
ATOM 701 N N . LYS A 1 93 ? -3.227 11.155 3.547 1.00 85.88 93 LYS A N 1
ATOM 702 C CA . LYS A 1 93 ? -4.481 10.805 2.875 1.00 85.88 93 LYS A CA 1
ATOM 703 C C . LYS A 1 93 ? -4.936 11.915 1.928 1.00 85.88 93 LYS A C 1
ATOM 705 O O . LYS A 1 93 ? -5.269 11.623 0.786 1.00 85.88 93 LYS A O 1
ATOM 710 N N . LEU A 1 94 ? -4.918 13.169 2.383 1.00 86.88 94 LEU A N 1
ATOM 711 C CA . LEU A 1 94 ? -5.312 14.314 1.558 1.00 86.88 94 LEU A CA 1
ATOM 712 C C . LEU A 1 94 ? -4.387 14.513 0.361 1.00 86.88 94 LEU A C 1
ATOM 714 O O . LEU A 1 94 ? -4.867 14.792 -0.731 1.00 86.88 94 LEU A O 1
ATOM 718 N N . THR A 1 95 ? -3.080 14.359 0.560 1.00 87.44 95 THR A N 1
ATOM 719 C CA . THR A 1 95 ? -2.084 14.460 -0.511 1.00 87.44 95 THR A CA 1
ATOM 720 C C . THR A 1 95 ? -2.333 13.388 -1.562 1.00 87.44 95 THR A C 1
ATOM 722 O O . THR A 1 95 ? -2.407 13.697 -2.747 1.00 87.44 95 THR A O 1
ATOM 725 N N . LEU A 1 96 ? -2.561 12.142 -1.136 1.00 84.00 96 LEU A N 1
ATOM 726 C CA . LEU A 1 96 ? -2.865 11.051 -2.052 1.00 84.00 96 LEU A CA 1
ATOM 727 C C . LEU A 1 96 ? -4.187 11.262 -2.804 1.00 84.00 96 LEU A C 1
ATOM 729 O O . LEU A 1 96 ? -4.251 11.000 -4.002 1.00 84.00 96 LEU A O 1
ATOM 733 N N . GLU A 1 97 ? -5.237 11.725 -2.122 1.00 83.69 97 GLU A N 1
ATOM 734 C CA . GLU A 1 97 ? -6.528 12.047 -2.744 1.00 83.69 97 GLU A CA 1
ATOM 735 C C . GLU A 1 97 ? -6.385 13.176 -3.773 1.00 83.69 97 GLU A C 1
ATOM 737 O O . GLU A 1 97 ? -6.812 13.001 -4.911 1.00 83.69 97 GLU A O 1
ATOM 742 N N . ASN A 1 98 ? -5.709 14.274 -3.418 1.00 85.94 98 ASN A N 1
ATOM 743 C CA . ASN A 1 98 ? -5.453 15.397 -4.323 1.00 85.94 98 ASN A CA 1
ATOM 744 C C . ASN A 1 98 ? -4.629 14.967 -5.547 1.00 85.94 98 ASN A C 1
ATOM 746 O O . ASN A 1 98 ? -4.924 15.372 -6.668 1.00 85.94 98 ASN A O 1
ATOM 750 N N . LEU A 1 99 ? -3.593 14.142 -5.352 1.00 82.06 99 LEU A N 1
ATOM 751 C CA . LEU A 1 99 ? -2.774 13.630 -6.453 1.00 82.06 99 LEU A CA 1
ATOM 752 C C . LEU A 1 99 ? -3.590 12.714 -7.365 1.00 82.06 99 LEU A C 1
ATOM 754 O O . LEU A 1 99 ? -3.520 12.849 -8.584 1.00 82.06 99 LEU A O 1
ATOM 758 N N . LYS A 1 100 ? -4.411 11.822 -6.798 1.00 79.06 100 LYS A N 1
ATOM 759 C CA . LYS A 1 100 ? -5.311 10.957 -7.575 1.00 79.06 100 LYS A CA 1
ATOM 760 C C . LYS A 1 100 ? -6.339 11.763 -8.361 1.00 79.06 100 LYS A C 1
ATOM 762 O O . LYS A 1 100 ? -6.559 11.467 -9.533 1.00 79.06 100 LYS A O 1
ATOM 767 N N . GLU A 1 101 ? -6.935 12.781 -7.746 1.00 80.75 101 GLU A N 1
ATOM 768 C CA . GLU A 1 101 ? -7.850 13.710 -8.410 1.00 80.75 101 GLU A CA 1
ATOM 769 C C . GLU A 1 101 ? -7.145 14.411 -9.575 1.00 80.75 101 GLU A C 1
ATOM 771 O O . GLU A 1 101 ? -7.633 14.363 -10.702 1.00 80.75 101 GLU A O 1
ATOM 776 N N . LYS A 1 102 ? -5.930 14.928 -9.358 1.00 78.31 102 LYS A N 1
ATOM 777 C CA . LYS A 1 102 ? -5.162 15.622 -10.397 1.00 78.31 102 LYS A CA 1
ATOM 778 C C . LYS A 1 102 ? -4.748 14.724 -11.561 1.00 78.31 102 LYS A C 1
ATOM 780 O O . LYS A 1 102 ? -4.793 15.138 -12.721 1.00 78.31 102 LYS A O 1
ATOM 785 N N . VAL A 1 103 ? -4.361 13.486 -11.267 1.00 73.56 103 VAL A N 1
ATOM 786 C CA . VAL A 1 103 ? -4.065 12.475 -12.290 1.00 73.56 103 VAL A CA 1
ATOM 787 C C . VAL A 1 103 ? -5.337 12.117 -13.067 1.00 73.56 103 VAL A C 1
ATOM 789 O O . VAL A 1 103 ? -5.287 11.999 -14.291 1.00 73.56 103 VAL A O 1
ATOM 792 N N . SER A 1 104 ? -6.485 12.012 -12.389 1.00 70.12 104 SER A N 1
ATOM 793 C CA . SER A 1 104 ? -7.778 11.710 -13.016 1.00 70.12 104 SER A CA 1
ATOM 794 C C . SER A 1 104 ? -8.307 12.854 -13.890 1.00 70.12 104 SER A C 1
ATOM 796 O O . SER A 1 104 ? -8.836 12.587 -14.967 1.00 70.12 104 SER A O 1
ATOM 798 N N . GLU A 1 105 ? -8.147 14.117 -13.477 1.00 64.75 105 GLU A N 1
ATOM 799 C CA . GLU A 1 105 ? -8.484 15.307 -14.283 1.00 64.75 105 GLU A CA 1
ATOM 800 C C . GLU A 1 105 ? -7.722 15.331 -15.613 1.00 64.75 105 GLU A C 1
ATOM 802 O O . GLU A 1 105 ? -8.230 15.804 -16.629 1.00 64.75 105 GLU A O 1
ATOM 807 N N . GLY A 1 106 ? -6.502 14.787 -15.618 1.00 56.34 106 GLY A N 1
ATOM 808 C CA . GLY A 1 106 ? -5.660 14.688 -16.803 1.00 56.34 106 GLY A CA 1
ATOM 809 C C . GLY A 1 106 ? -6.177 13.739 -17.888 1.00 56.34 106 GLY A C 1
ATOM 810 O O . GLY A 1 106 ? -5.566 13.715 -18.951 1.00 56.34 106 GLY A O 1
ATOM 811 N N . ASN A 1 107 ? -7.249 12.970 -17.631 1.00 45.59 107 ASN A N 1
ATOM 812 C CA . ASN A 1 107 ? -7.963 12.027 -18.515 1.00 45.59 107 ASN A CA 1
ATOM 813 C C . ASN A 1 107 ? -7.119 10.970 -19.266 1.00 45.59 107 ASN A C 1
ATOM 815 O O . ASN A 1 107 ? -7.651 10.108 -19.968 1.00 45.59 107 ASN A O 1
ATOM 819 N N . GLU A 1 108 ? -5.805 10.971 -19.079 1.00 51.19 108 GLU A N 1
ATOM 820 C CA . GLU A 1 108 ? -4.865 10.038 -19.670 1.00 51.19 108 GLU A CA 1
ATOM 821 C C . GLU A 1 108 ? -3.906 9.585 -18.572 1.00 51.19 108 GLU A C 1
ATOM 823 O O . GLU A 1 108 ? -3.029 10.338 -18.165 1.00 51.19 108 GLU A O 1
ATOM 828 N N . GLN A 1 109 ? -4.039 8.344 -18.087 1.00 52.91 109 GLN A N 1
ATOM 829 C CA . GLN A 1 109 ? -2.863 7.661 -17.545 1.00 52.91 109 GLN A CA 1
ATOM 830 C C . GLN A 1 109 ? -1.834 7.639 -18.672 1.00 52.91 109 GLN A C 1
ATOM 832 O O . GLN A 1 109 ? -2.121 7.126 -19.762 1.00 52.91 109 GLN A O 1
ATOM 837 N N . ALA A 1 110 ? -0.689 8.273 -18.443 1.00 52.12 110 ALA A N 1
ATOM 838 C CA . ALA A 1 110 ? 0.275 8.483 -19.498 1.00 52.12 110 ALA A CA 1
ATOM 839 C C . ALA A 1 110 ? 0.855 7.136 -19.887 1.00 52.12 110 ALA A C 1
ATOM 841 O O . ALA A 1 110 ? 1.151 6.266 -19.067 1.00 52.12 110 ALA A O 1
ATOM 842 N N . ARG A 1 111 ? 0.883 6.956 -21.197 1.00 59.91 111 ARG A N 1
ATOM 843 C CA . ARG A 1 111 ? 1.293 5.730 -21.857 1.00 59.91 111 ARG A CA 1
ATOM 844 C C . ARG A 1 111 ? 2.806 5.750 -21.959 1.00 59.91 111 ARG A C 1
ATOM 846 O O . ARG A 1 111 ? 3.378 6.825 -22.046 1.00 59.91 111 ARG A O 1
ATOM 853 N N . CYS A 1 112 ? 3.427 4.586 -22.030 1.00 56.62 112 CYS A N 1
ATOM 854 C CA . CYS A 1 112 ? 4.748 4.473 -22.637 1.00 56.62 112 CYS A CA 1
ATOM 855 C C . CYS A 1 112 ? 4.478 3.991 -24.057 1.00 56.62 112 CYS A C 1
ATOM 857 O O . CYS A 1 112 ? 4.185 2.815 -24.245 1.00 56.62 112 CYS A O 1
ATOM 859 N N . ASN A 1 113 ? 4.426 4.888 -25.043 1.00 57.78 113 ASN A N 1
ATOM 860 C CA . ASN A 1 113 ? 4.032 4.512 -26.403 1.00 57.78 113 ASN A CA 1
ATOM 861 C C . ASN A 1 113 ? 5.115 4.884 -27.419 1.00 57.78 113 ASN A C 1
ATOM 863 O O . ASN A 1 113 ? 5.691 5.960 -27.331 1.00 57.78 113 ASN A O 1
ATOM 867 N N . ASN A 1 114 ? 5.336 4.018 -28.411 1.00 51.28 114 ASN A N 1
ATOM 868 C CA . ASN A 1 114 ? 6.144 4.328 -29.598 1.00 51.28 114 ASN A CA 1
ATOM 869 C C . ASN A 1 114 ? 5.333 4.252 -30.904 1.00 51.28 114 ASN A C 1
ATOM 871 O O . ASN A 1 114 ? 5.879 4.356 -31.994 1.00 51.28 114 ASN A O 1
ATOM 875 N N . GLY A 1 115 ? 4.026 3.975 -30.832 1.00 51.56 115 GLY A N 1
ATOM 876 C CA . GLY A 1 115 ? 3.173 3.786 -32.011 1.00 51.56 115 GLY A CA 1
ATOM 877 C C . GLY A 1 115 ? 3.376 2.462 -32.766 1.00 51.56 115 GLY A C 1
ATOM 878 O O . GLY A 1 115 ? 2.478 2.077 -33.510 1.00 51.56 115 GLY A O 1
ATOM 879 N N . SER A 1 116 ? 4.488 1.745 -32.554 1.00 55.66 116 SER A N 1
ATOM 880 C CA . SER A 1 116 ? 4.779 0.428 -33.148 1.00 55.66 116 SER A CA 1
ATOM 881 C C . SER A 1 116 ? 4.465 -0.751 -32.218 1.00 55.66 116 SER A C 1
ATOM 883 O O . SER A 1 116 ? 3.835 -1.714 -32.646 1.00 55.66 116 SER A O 1
ATOM 885 N N . GLU A 1 117 ? 4.867 -0.666 -30.947 1.00 64.88 117 GLU A N 1
ATOM 886 C CA . GLU A 1 117 ? 4.730 -1.756 -29.976 1.00 64.88 117 GLU A CA 1
ATOM 887 C C . GLU A 1 117 ? 3.440 -1.634 -29.157 1.00 64.88 117 GLU A C 1
ATOM 889 O O . GLU A 1 117 ? 3.161 -0.608 -28.522 1.00 64.88 117 GLU A O 1
ATOM 894 N N . GLN A 1 118 ? 2.636 -2.700 -29.153 1.00 61.25 118 GLN A N 1
ATOM 895 C CA . GLN A 1 118 ? 1.428 -2.764 -28.336 1.00 61.25 118 GLN A CA 1
ATOM 896 C C . GLN A 1 118 ? 1.810 -3.035 -26.874 1.00 61.25 118 GLN A C 1
ATOM 898 O O . GLN A 1 118 ? 2.607 -3.924 -26.577 1.00 61.25 118 GLN A O 1
ATOM 903 N N . HIS A 1 119 ? 1.223 -2.275 -25.951 1.00 66.38 119 HIS A N 1
ATOM 904 C CA . HIS A 1 119 ? 1.397 -2.449 -24.510 1.00 66.38 119 HIS A CA 1
ATOM 905 C C . HIS A 1 119 ? 0.031 -2.386 -23.828 1.00 66.38 119 HIS A C 1
ATOM 907 O O . HIS A 1 119 ? -0.813 -1.547 -24.164 1.00 66.38 119 HIS A O 1
ATOM 913 N N . GLN A 1 120 ? -0.208 -3.293 -22.884 1.00 72.00 120 GLN A N 1
ATOM 914 C CA . GLN A 1 120 ? -1.441 -3.294 -22.111 1.00 72.00 120 GLN A CA 1
ATOM 915 C C . GLN A 1 120 ? -1.374 -2.270 -20.977 1.00 72.00 120 GLN A C 1
ATOM 917 O O . GLN A 1 120 ? -0.348 -2.095 -20.325 1.00 72.00 120 GLN A O 1
ATOM 922 N N . ARG A 1 121 ? -2.514 -1.640 -20.681 1.00 68.94 121 ARG A N 1
ATOM 923 C CA . ARG A 1 121 ? -2.676 -0.895 -19.432 1.00 68.94 121 ARG A CA 1
ATOM 924 C C . ARG A 1 121 ? -2.831 -1.847 -18.255 1.00 68.94 121 ARG A C 1
ATOM 926 O O . ARG A 1 121 ? -3.776 -2.632 -18.197 1.00 68.94 121 ARG A O 1
ATOM 933 N N . THR A 1 122 ? -1.978 -1.681 -17.262 1.00 67.06 122 THR A N 1
ATOM 934 C CA . THR A 1 122 ? -2.263 -2.139 -15.908 1.00 67.06 122 THR A CA 1
ATOM 935 C C . THR A 1 122 ? -3.283 -1.202 -15.261 1.00 67.06 122 THR A C 1
ATOM 937 O O . THR A 1 122 ? -3.119 0.017 -15.178 1.00 67.06 122 THR A O 1
ATOM 940 N N . SER A 1 123 ? -4.388 -1.782 -14.818 1.00 63.44 123 SER A N 1
ATOM 941 C CA . SER A 1 123 ? -5.450 -1.101 -14.087 1.00 63.44 123 SER A CA 1
ATOM 942 C C . SER A 1 123 ? -5.233 -1.244 -12.580 1.00 63.44 123 SER A C 1
ATOM 944 O O . SER A 1 123 ? -4.751 -2.269 -12.094 1.00 63.44 123 SER A O 1
ATOM 946 N N . GLY A 1 124 ? -5.570 -0.186 -11.843 1.00 56.91 124 GLY A N 1
ATOM 947 C CA . GLY A 1 124 ? -5.312 -0.056 -10.409 1.00 56.91 124 GLY A CA 1
ATOM 948 C C . GLY A 1 124 ? -4.857 1.363 -10.080 1.00 56.91 124 GLY A C 1
ATOM 949 O O . GLY A 1 124 ? -4.134 1.976 -10.868 1.00 56.91 124 GLY A O 1
ATOM 950 N N . GLY A 1 125 ? -5.297 1.894 -8.936 1.00 55.97 125 GLY A N 1
ATOM 951 C CA . GLY A 1 125 ? -5.064 3.280 -8.498 1.00 55.97 125 GLY A CA 1
ATOM 952 C C . GLY A 1 125 ? -3.619 3.622 -8.113 1.00 55.97 125 GLY A C 1
ATOM 953 O O . GLY A 1 125 ? -3.405 4.669 -7.506 1.00 55.97 125 GLY A O 1
ATOM 954 N N . ASP A 1 126 ? -2.671 2.754 -8.470 1.00 69.38 126 ASP A N 1
ATOM 955 C CA . ASP A 1 126 ? -1.277 2.754 -8.030 1.00 69.38 126 ASP A CA 1
ATOM 956 C C . ASP A 1 126 ? -0.342 2.798 -9.260 1.00 69.38 126 ASP A C 1
ATOM 958 O O . ASP A 1 126 ? 0.456 1.896 -9.489 1.00 69.38 126 ASP A O 1
ATOM 962 N N . GLY A 1 127 ? -0.570 3.747 -10.173 1.00 77.06 127 GLY A N 1
ATOM 963 C CA . GLY A 1 127 ? 0.210 3.928 -11.410 1.00 77.06 127 GLY A CA 1
ATOM 964 C C . GLY A 1 127 ? 1.118 5.156 -11.350 1.00 77.06 127 GLY A C 1
ATOM 965 O O . GLY A 1 127 ? 1.307 5.724 -10.280 1.00 77.06 127 GLY A O 1
ATOM 966 N N . TRP A 1 128 ? 1.647 5.573 -12.502 1.00 81.38 128 TRP A N 1
ATOM 967 C CA . TRP A 1 128 ? 2.432 6.805 -12.624 1.00 81.38 128 TRP A CA 1
ATOM 968 C C . TRP A 1 128 ? 1.623 8.039 -12.202 1.00 81.38 128 TRP A C 1
ATOM 970 O O . TRP A 1 128 ? 0.461 8.186 -12.599 1.00 81.38 128 TRP A O 1
ATOM 980 N N . ILE A 1 129 ? 2.250 8.924 -11.425 1.00 80.12 129 ILE A N 1
ATOM 981 C CA . ILE A 1 129 ? 1.706 10.230 -11.028 1.00 80.12 129 ILE A CA 1
ATOM 982 C C . ILE A 1 129 ? 2.133 11.297 -12.042 1.00 80.12 129 ILE A C 1
ATOM 984 O O . ILE A 1 129 ? 1.322 12.127 -12.461 1.00 80.12 129 ILE A O 1
ATOM 988 N N . LEU A 1 130 ? 3.405 11.259 -12.442 1.00 80.94 130 LEU A N 1
ATOM 989 C CA . LEU A 1 130 ? 3.977 12.111 -13.484 1.00 80.94 130 LEU A CA 1
ATOM 990 C C . LEU A 1 130 ? 4.012 11.372 -14.830 1.00 80.94 130 LEU A C 1
ATOM 992 O O . LEU A 1 130 ? 3.938 10.144 -14.852 1.00 80.94 130 LEU A O 1
ATOM 996 N N . PRO A 1 131 ? 4.127 12.078 -15.970 1.00 80.12 131 PRO A N 1
ATOM 997 C CA . PRO A 1 131 ? 4.318 11.414 -17.254 1.00 80.12 131 PRO A CA 1
ATOM 998 C C . PRO A 1 131 ? 5.537 10.476 -17.203 1.00 80.12 131 PRO A C 1
ATOM 1000 O O . PRO A 1 131 ? 6.626 10.931 -16.846 1.00 80.12 131 PRO A O 1
ATOM 1003 N N . PRO A 1 132 ? 5.387 9.183 -17.540 1.00 83.81 132 PRO A N 1
ATOM 1004 C CA . PRO A 1 132 ? 6.511 8.279 -17.611 1.00 83.81 132 PRO A CA 1
ATOM 1005 C C . PRO A 1 132 ? 7.384 8.608 -18.826 1.00 83.81 132 PRO A C 1
ATOM 1007 O O . PRO A 1 132 ? 6.867 9.123 -19.829 1.00 83.81 132 PRO A O 1
ATOM 1010 N N . PRO A 1 133 ? 8.673 8.230 -18.784 1.00 86.12 133 PRO A N 1
ATOM 1011 C CA . PRO A 1 133 ? 9.537 8.291 -19.954 1.00 86.12 133 PRO A CA 1
ATOM 1012 C C . PRO A 1 133 ? 8.940 7.501 -21.116 1.00 86.12 133 PRO A C 1
ATOM 1014 O O . PRO A 1 133 ? 8.520 6.347 -20.943 1.00 86.12 133 PRO A O 1
ATOM 1017 N N . GLN A 1 134 ? 8.915 8.115 -22.296 1.00 85.62 134 GLN A N 1
ATOM 1018 C CA . GLN A 1 134 ? 8.396 7.485 -23.508 1.00 85.62 134 GLN A CA 1
ATOM 1019 C C . GLN A 1 134 ? 9.427 6.547 -24.123 1.00 85.62 134 GLN A C 1
ATOM 1021 O O . GLN A 1 134 ? 10.622 6.781 -24.023 1.00 85.62 134 GLN A O 1
ATOM 1026 N N . ILE A 1 135 ? 8.967 5.519 -24.839 1.00 83.81 135 ILE A N 1
ATOM 1027 C CA . ILE A 1 135 ? 9.857 4.547 -25.497 1.00 83.81 135 ILE A CA 1
ATOM 1028 C C . ILE A 1 135 ? 10.820 5.235 -26.479 1.00 83.81 135 ILE A C 1
ATOM 1030 O O . ILE A 1 135 ? 11.957 4.804 -26.630 1.00 83.81 135 ILE A O 1
ATOM 1034 N N . SER A 1 136 ? 10.386 6.324 -27.121 1.00 82.69 136 SER A N 1
ATOM 1035 C CA . SER A 1 136 ? 11.222 7.138 -28.011 1.00 82.69 136 SER A CA 1
ATOM 1036 C C . SER A 1 136 ? 12.377 7.854 -27.305 1.00 82.69 136 SER A C 1
ATOM 1038 O O . SER A 1 136 ? 13.304 8.294 -27.974 1.00 82.69 136 SER A O 1
ATOM 1040 N N . GLU A 1 137 ? 12.298 8.013 -25.984 1.00 84.94 137 GLU A N 1
ATOM 1041 C CA . GLU A 1 137 ? 13.322 8.644 -25.143 1.00 84.94 137 GLU A CA 1
ATOM 1042 C C . GLU A 1 137 ? 14.293 7.609 -24.554 1.00 84.94 137 GLU A C 1
ATOM 1044 O O . GLU A 1 137 ? 15.279 7.988 -23.930 1.00 84.94 137 GLU A O 1
ATOM 1049 N N . TRP A 1 138 ? 14.011 6.310 -24.717 1.00 89.06 138 TRP A N 1
ATOM 1050 C CA . TRP A 1 138 ? 14.844 5.237 -24.177 1.00 89.06 138 TRP A CA 1
ATOM 1051 C C . TRP A 1 138 ? 16.049 4.979 -25.076 1.00 89.06 138 TRP A C 1
ATOM 1053 O O . TRP A 1 138 ? 15.913 4.872 -26.300 1.00 89.06 138 TRP A O 1
ATOM 1063 N N . ASP A 1 139 ? 17.207 4.730 -24.466 1.00 87.38 139 ASP A N 1
ATOM 1064 C CA . ASP A 1 139 ? 18.331 4.131 -25.184 1.00 87.38 139 ASP A CA 1
ATOM 1065 C C . ASP A 1 139 ? 18.058 2.640 -25.455 1.00 87.38 139 ASP A C 1
ATOM 1067 O O . ASP A 1 139 ? 18.400 1.741 -24.690 1.00 87.38 139 ASP A O 1
ATOM 1071 N N . THR A 1 140 ? 17.393 2.361 -26.575 1.00 84.44 140 THR A N 1
ATOM 1072 C CA . THR A 1 140 ? 17.091 0.982 -26.996 1.00 84.44 140 THR A CA 1
ATOM 1073 C C . THR A 1 140 ? 18.314 0.226 -27.521 1.00 84.44 140 THR A C 1
ATOM 1075 O O . THR A 1 140 ? 18.260 -1.000 -27.645 1.00 84.44 140 THR A O 1
ATOM 1078 N N . THR A 1 141 ? 19.408 0.931 -27.832 1.00 86.81 141 THR A N 1
ATOM 1079 C CA . THR A 1 141 ? 20.643 0.328 -28.352 1.00 86.81 141 THR A CA 1
ATOM 1080 C C . THR A 1 141 ? 21.535 -0.192 -27.237 1.00 86.81 141 THR A C 1
ATOM 1082 O O . THR A 1 141 ? 22.126 -1.263 -27.374 1.00 86.81 141 THR A O 1
ATOM 1085 N N . SER A 1 142 ? 21.568 0.521 -26.114 1.00 89.44 142 SER A N 1
ATOM 1086 C CA . SER A 1 142 ? 22.246 0.126 -24.889 1.00 89.44 142 SER A CA 1
ATOM 1087 C C . SER A 1 142 ? 21.271 0.277 -23.708 1.00 89.44 142 SER A C 1
ATOM 1089 O O . SER A 1 142 ? 21.242 1.295 -23.030 1.00 89.44 142 SER A O 1
ATOM 1091 N N . PRO A 1 143 ? 20.453 -0.751 -23.412 1.00 89.81 143 PRO A N 1
ATOM 1092 C CA . PRO A 1 143 ? 19.386 -0.653 -22.409 1.00 89.81 143 PRO A CA 1
ATOM 1093 C C . PRO A 1 143 ? 19.877 -0.336 -20.985 1.00 89.81 143 PRO A C 1
ATOM 1095 O O . PRO A 1 143 ? 19.118 0.148 -20.151 1.00 89.81 143 PRO A O 1
ATOM 1098 N N . HIS A 1 144 ? 21.144 -0.621 -20.683 1.00 92.88 144 HIS A N 1
ATOM 1099 C CA . HIS A 1 144 ? 21.718 -0.382 -19.363 1.00 92.88 144 HIS A CA 1
ATOM 1100 C C . HIS A 1 144 ? 22.353 1.012 -19.202 1.00 92.88 144 HIS A C 1
ATOM 1102 O O . HIS A 1 144 ? 22.661 1.375 -18.065 1.00 92.88 144 HIS A O 1
ATOM 1108 N N . SER A 1 145 ? 22.579 1.787 -20.271 1.00 93.06 145 SER A N 1
ATOM 1109 C CA . SER A 1 145 ? 23.130 3.151 -20.160 1.00 93.06 145 SER A CA 1
ATOM 1110 C C . SER A 1 145 ? 22.099 4.151 -19.643 1.00 93.06 145 SER A C 1
ATOM 1112 O O . SER A 1 145 ? 20.908 3.879 -19.607 1.00 93.06 145 SER A O 1
ATOM 1114 N N . ALA A 1 146 ? 22.576 5.315 -19.202 1.00 93.31 146 ALA A N 1
ATOM 1115 C CA . ALA A 1 146 ? 21.704 6.416 -18.821 1.00 93.31 146 ALA A CA 1
ATOM 1116 C C . ALA A 1 146 ? 20.893 6.925 -20.024 1.00 93.31 146 ALA A C 1
ATOM 1118 O O . ALA A 1 146 ? 21.422 7.023 -21.132 1.00 93.31 146 ALA A O 1
ATOM 1119 N N . ASP A 1 147 ? 19.646 7.325 -19.774 1.00 92.06 147 ASP A N 1
ATOM 1120 C CA . ASP A 1 147 ? 18.839 8.053 -20.753 1.00 92.06 147 ASP A CA 1
ATOM 1121 C C . ASP A 1 147 ? 19.343 9.506 -20.857 1.00 92.06 147 ASP A C 1
ATOM 1123 O O . ASP A 1 147 ? 19.826 10.079 -19.875 1.00 92.06 147 ASP A O 1
ATOM 1127 N N . GLU A 1 148 ? 19.153 10.160 -22.007 1.00 89.12 148 GLU A N 1
ATOM 1128 C CA . GLU A 1 148 ? 19.524 11.578 -22.182 1.00 89.12 148 GLU A CA 1
ATOM 1129 C C . GLU A 1 148 ? 18.795 12.508 -21.197 1.00 89.12 148 GLU A C 1
ATOM 1131 O O . GLU A 1 148 ? 19.353 13.507 -20.740 1.00 89.12 148 GLU A O 1
ATOM 1136 N N . ALA A 1 149 ? 17.551 12.166 -20.845 1.00 87.00 149 ALA A N 1
ATOM 1137 C CA . ALA A 1 149 ? 16.739 12.915 -19.889 1.00 87.00 149 ALA A CA 1
ATOM 1138 C C . ALA A 1 149 ? 17.247 12.798 -18.437 1.00 87.00 149 ALA A C 1
ATOM 1140 O O . ALA A 1 149 ? 16.874 13.613 -17.589 1.00 87.00 149 ALA A O 1
ATOM 1141 N N . GLY A 1 150 ? 18.097 11.808 -18.146 1.00 91.31 150 GLY A N 1
ATOM 1142 C CA . GLY A 1 150 ? 18.574 11.505 -16.802 1.00 91.31 150 GLY A CA 1
ATOM 1143 C C . GLY A 1 150 ? 17.489 10.917 -15.895 1.00 91.31 150 GLY A C 1
ATOM 1144 O O . GLY A 1 150 ? 16.540 10.284 -16.350 1.00 91.31 150 GLY A O 1
ATOM 1145 N N . LEU A 1 151 ? 17.657 11.101 -14.582 1.00 92.75 151 LEU A N 1
ATOM 1146 C CA . LEU A 1 151 ? 16.816 10.501 -13.541 1.00 92.75 151 LEU A CA 1
ATOM 1147 C C . LEU A 1 151 ? 15.321 10.831 -13.717 1.00 92.75 151 LEU A C 1
ATOM 1149 O O . LEU A 1 151 ? 14.940 12.000 -13.805 1.00 92.75 151 LEU A O 1
ATOM 1153 N N . ILE A 1 152 ? 14.471 9.801 -13.670 1.00 92.12 152 ILE A N 1
ATOM 1154 C CA . ILE A 1 152 ? 13.014 9.902 -13.820 1.00 92.12 152 ILE A CA 1
ATOM 1155 C C . ILE A 1 152 ? 12.431 10.904 -12.822 1.00 92.12 152 ILE A C 1
ATOM 1157 O O . ILE A 1 152 ? 12.780 10.928 -11.641 1.00 92.12 152 ILE A O 1
ATOM 1161 N N . GLN A 1 153 ? 11.485 11.718 -13.287 1.00 88.38 153 GLN A N 1
ATOM 1162 C CA . GLN A 1 153 ? 10.928 12.819 -12.501 1.00 88.38 153 GLN A CA 1
ATOM 1163 C C . GLN A 1 153 ? 10.257 12.357 -11.200 1.00 88.38 153 GLN A C 1
ATOM 1165 O O . GLN A 1 153 ? 10.418 13.025 -10.189 1.00 88.38 153 GLN A O 1
ATOM 1170 N N . GLU A 1 154 ? 9.564 11.213 -11.198 1.00 86.19 154 GLU A N 1
ATOM 1171 C CA . GLU A 1 154 ? 8.905 10.646 -10.004 1.00 86.19 154 GLU A CA 1
ATOM 1172 C C . GLU A 1 154 ? 9.881 9.938 -9.043 1.00 86.19 154 GLU A C 1
ATOM 1174 O O . GLU A 1 154 ? 9.478 9.470 -7.983 1.00 86.19 154 GLU A O 1
ATOM 1179 N N . HIS A 1 155 ? 11.174 9.854 -9.372 1.00 90.44 155 HIS A N 1
ATOM 1180 C CA . HIS A 1 155 ? 12.142 9.218 -8.484 1.00 90.44 155 HIS A CA 1
ATOM 1181 C C . HIS A 1 155 ? 12.210 9.949 -7.126 1.00 90.44 155 HIS A C 1
ATOM 1183 O O . HIS A 1 155 ? 12.298 11.181 -7.122 1.00 90.44 155 HIS A O 1
ATOM 1189 N N . PRO A 1 156 ? 12.254 9.248 -5.973 1.00 87.62 156 PRO A N 1
ATOM 1190 C CA . PRO A 1 156 ? 12.260 9.884 -4.647 1.00 87.62 156 PRO A CA 1
ATOM 1191 C C . PRO A 1 156 ? 13.386 10.901 -4.415 1.00 87.62 156 PRO A C 1
ATOM 1193 O O . PRO A 1 156 ? 13.214 11.871 -3.689 1.00 87.62 156 PRO A O 1
ATOM 1196 N N . ARG A 1 157 ? 14.526 10.779 -5.105 1.00 88.25 157 ARG A N 1
ATOM 1197 C CA . ARG A 1 157 ? 15.578 11.824 -5.097 1.00 88.25 157 ARG A CA 1
ATOM 1198 C C . ARG A 1 157 ? 15.172 13.154 -5.759 1.00 88.25 157 ARG A C 1
ATOM 1200 O O . ARG A 1 157 ? 15.776 14.175 -5.447 1.00 88.25 157 ARG A O 1
ATOM 1207 N N . ASN A 1 158 ? 14.182 13.150 -6.652 1.00 88.12 158 ASN A N 1
ATOM 1208 C CA . ASN A 1 158 ? 13.643 14.341 -7.313 1.00 88.12 158 ASN A CA 1
ATOM 1209 C C . ASN A 1 158 ? 12.438 14.920 -6.555 1.00 88.12 158 ASN A C 1
ATOM 1211 O O . ASN A 1 158 ? 12.394 16.127 -6.305 1.00 88.12 158 ASN A O 1
ATOM 1215 N N . ILE A 1 159 ? 11.469 14.074 -6.183 1.00 84.31 159 ILE A N 1
ATOM 1216 C CA . ILE A 1 159 ? 10.224 14.508 -5.516 1.00 84.31 159 ILE A CA 1
ATOM 1217 C C . ILE A 1 159 ? 10.303 14.518 -3.986 1.00 84.31 159 ILE A C 1
ATOM 1219 O O . ILE A 1 159 ? 9.504 15.201 -3.355 1.00 84.31 159 ILE A O 1
ATOM 1223 N N . GLY A 1 160 ? 11.278 13.826 -3.400 1.00 83.56 160 GLY A N 1
ATOM 1224 C CA . GLY A 1 160 ? 11.415 13.608 -1.962 1.00 83.56 160 GLY A CA 1
ATOM 1225 C C . GLY A 1 160 ? 10.659 12.372 -1.460 1.00 83.56 160 GLY A C 1
ATOM 1226 O O . GLY A 1 160 ? 9.729 11.881 -2.100 1.00 83.56 160 GLY A O 1
ATOM 1227 N N . THR A 1 161 ? 11.062 11.895 -0.283 1.00 83.38 161 THR A N 1
ATOM 1228 C CA . THR A 1 161 ? 10.432 10.770 0.418 1.00 83.38 161 THR A CA 1
ATOM 1229 C C . THR A 1 161 ? 9.380 11.292 1.401 1.00 83.38 161 THR A C 1
ATOM 1231 O O . THR A 1 161 ? 9.705 12.109 2.268 1.00 83.38 161 THR A O 1
ATOM 1234 N N . PRO A 1 162 ? 8.115 10.855 1.297 1.00 83.38 162 PRO A N 1
ATOM 1235 C CA . PRO A 1 162 ? 7.050 11.338 2.163 1.00 83.38 162 PRO A CA 1
ATOM 1236 C C . PRO A 1 162 ? 7.170 10.747 3.571 1.00 83.38 162 PRO A C 1
ATOM 1238 O O . PRO A 1 162 ? 7.296 9.538 3.755 1.00 83.38 162 PRO A O 1
ATOM 1241 N N . MET A 1 163 ? 7.059 11.595 4.590 1.00 84.25 163 MET A N 1
ATOM 1242 C CA . MET A 1 163 ? 7.145 11.202 5.993 1.00 84.25 163 MET A CA 1
ATOM 1243 C C . MET A 1 163 ? 5.819 11.450 6.728 1.00 84.25 163 MET A C 1
ATOM 1245 O O . MET A 1 163 ? 5.157 12.469 6.521 1.00 84.25 163 MET A O 1
ATOM 1249 N N . PRO A 1 164 ? 5.397 10.543 7.627 1.00 85.56 164 PRO A N 1
ATOM 1250 C CA . PRO A 1 164 ? 4.226 10.785 8.455 1.00 85.56 164 PRO A CA 1
ATOM 1251 C C . PRO A 1 164 ? 4.522 11.845 9.527 1.00 85.56 164 PRO A C 1
ATOM 1253 O O . PRO A 1 164 ? 5.578 11.828 10.161 1.00 85.56 164 PRO A O 1
ATOM 1256 N N . ALA A 1 165 ? 3.547 12.711 9.804 1.00 88.31 165 ALA A N 1
ATOM 1257 C CA . ALA A 1 165 ? 3.628 13.681 10.895 1.00 88.31 165 ALA A CA 1
ATOM 1258 C C . ALA A 1 165 ? 3.807 13.013 12.270 1.00 88.31 165 ALA A C 1
ATOM 1260 O O . ALA A 1 165 ? 3.317 11.903 12.515 1.00 88.31 165 ALA A O 1
ATOM 1261 N N . MET A 1 166 ? 4.471 13.708 13.204 1.00 89.00 166 MET A N 1
ATOM 1262 C CA . MET A 1 166 ? 4.707 13.181 14.555 1.00 89.00 166 MET A CA 1
ATOM 1263 C C . MET A 1 166 ? 3.387 12.911 15.284 1.00 89.00 166 MET A C 1
ATOM 1265 O O . MET A 1 166 ? 3.224 11.838 15.860 1.00 89.00 166 MET A O 1
ATOM 1269 N N . LEU A 1 167 ? 2.429 13.829 15.226 1.00 90.12 167 LEU A N 1
ATOM 1270 C CA . LEU A 1 167 ? 1.070 13.621 15.711 1.00 90.12 167 LEU A CA 1
ATOM 1271 C C . LEU A 1 167 ? 0.083 14.053 14.633 1.00 90.12 167 LEU A C 1
ATOM 1273 O O . LEU A 1 167 ? 0.237 15.100 14.023 1.00 90.12 167 LEU A O 1
ATOM 1277 N N . THR A 1 168 ? -0.958 13.259 14.428 1.00 91.81 168 THR A N 1
ATOM 1278 C CA . THR A 1 168 ? -2.119 13.639 13.612 1.00 91.81 168 THR A CA 1
ATOM 1279 C C . THR A 1 168 ? -3.268 14.063 14.521 1.00 91.81 168 THR A C 1
ATOM 1281 O O . THR A 1 168 ? -3.363 13.575 15.652 1.00 91.81 168 THR A O 1
ATOM 1284 N N . ALA A 1 169 ? -4.183 14.901 14.031 1.00 91.62 169 ALA A N 1
ATOM 1285 C CA . ALA A 1 169 ? -5.405 15.273 14.748 1.00 91.62 169 ALA A CA 1
ATOM 1286 C C . ALA A 1 169 ? -6.171 14.036 15.236 1.00 91.62 169 ALA A C 1
ATOM 1288 O O . ALA A 1 169 ? -6.539 13.966 16.407 1.00 91.62 169 ALA A O 1
ATOM 1289 N N . THR A 1 170 ? -6.298 13.015 14.378 1.00 91.19 170 THR A N 1
ATOM 1290 C CA . THR A 1 170 ? -6.873 11.716 14.756 1.00 91.19 170 THR A CA 1
ATOM 1291 C C . THR A 1 170 ? -6.144 11.133 15.970 1.00 91.19 170 THR A C 1
ATOM 1293 O O . THR A 1 170 ? -6.783 10.800 16.964 1.00 91.19 170 THR A O 1
ATOM 1296 N N . SER A 1 171 ? -4.810 11.033 15.939 1.00 92.25 171 SER A N 1
ATOM 1297 C CA . SER A 1 171 ? -4.053 10.456 17.060 1.00 92.25 171 SER A CA 1
ATOM 1298 C C . SER A 1 171 ? -4.143 11.278 18.348 1.00 92.25 171 SER A C 1
ATOM 1300 O O . SER A 1 171 ? -4.236 10.696 19.425 1.00 92.25 171 SER A O 1
ATOM 1302 N N . LEU A 1 172 ? -4.182 12.611 18.258 1.00 93.31 172 LEU A N 1
ATOM 1303 C CA . LEU A 1 172 ? -4.300 13.487 19.422 1.00 93.31 172 LEU A CA 1
ATOM 1304 C C . LEU A 1 172 ? -5.685 13.369 20.064 1.00 93.31 172 LEU A C 1
ATOM 1306 O O . LEU A 1 172 ? -5.796 13.201 21.276 1.00 93.31 172 LEU A O 1
ATOM 1310 N N . ILE A 1 173 ? -6.742 13.378 19.251 1.00 92.94 173 ILE A N 1
ATOM 1311 C CA . ILE A 1 173 ? -8.115 13.160 19.718 1.00 92.94 173 ILE A CA 1
ATOM 1312 C C . ILE A 1 173 ? -8.229 11.781 20.369 1.00 92.94 173 ILE A C 1
ATOM 1314 O O . ILE A 1 173 ? -8.767 11.663 21.468 1.00 92.94 173 ILE A O 1
ATOM 1318 N N . ARG A 1 174 ? -7.670 10.739 19.740 1.00 94.00 174 ARG A N 1
ATOM 1319 C CA . ARG A 1 174 ? -7.641 9.382 20.303 1.00 94.00 174 ARG A CA 1
ATOM 1320 C C . ARG A 1 174 ? -6.863 9.321 21.613 1.00 94.00 174 ARG A C 1
ATOM 1322 O O . ARG A 1 174 ? -7.287 8.606 22.516 1.00 94.00 174 ARG A O 1
ATOM 1329 N N . ALA A 1 175 ? -5.763 10.059 21.737 1.00 94.88 175 ALA A N 1
ATOM 1330 C CA . ALA A 1 175 ? -4.992 10.156 22.971 1.00 94.88 175 ALA A CA 1
ATOM 1331 C C . ALA A 1 175 ? -5.821 10.781 24.102 1.00 94.88 175 ALA A C 1
ATOM 1333 O O . ALA A 1 175 ? -5.924 10.190 25.176 1.00 94.88 175 ALA A O 1
ATOM 1334 N N . VAL A 1 176 ? -6.495 11.904 23.836 1.00 95.19 176 VAL A N 1
ATOM 1335 C CA . VAL A 1 176 ? -7.388 12.560 24.806 1.00 95.19 176 VAL A CA 1
ATOM 1336 C C . VAL A 1 176 ? -8.565 11.655 25.183 1.00 95.19 176 VAL A C 1
ATOM 1338 O O . VAL A 1 176 ? -8.849 11.491 26.364 1.00 95.19 176 VAL A O 1
ATOM 1341 N N . GLN A 1 177 ? -9.215 11.008 24.212 1.00 94.69 177 GLN A N 1
ATOM 1342 C CA . GLN A 1 177 ? -10.305 10.055 24.465 1.00 94.69 177 GLN A CA 1
ATOM 1343 C C . GLN A 1 177 ? -9.851 8.875 25.324 1.00 94.69 177 GLN A C 1
ATOM 1345 O O . GLN A 1 177 ? -10.550 8.485 26.252 1.00 94.69 177 GLN A O 1
ATOM 1350 N N . SER A 1 178 ? -8.676 8.318 25.026 1.00 95.69 178 SER A N 1
ATOM 1351 C CA . SER A 1 178 ? -8.105 7.189 25.765 1.00 95.69 178 SER A CA 1
ATOM 1352 C C . SER A 1 178 ? -7.765 7.574 27.202 1.00 95.69 178 SER A C 1
ATOM 1354 O O . SER A 1 178 ? -8.061 6.820 28.126 1.00 95.69 178 SER A O 1
ATOM 1356 N N . PHE A 1 179 ? -7.210 8.773 27.398 1.00 96.50 179 PHE A N 1
ATOM 1357 C CA . PHE A 1 179 ? -6.952 9.327 28.721 1.00 96.50 179 PHE A CA 1
ATOM 1358 C C . PHE A 1 179 ? -8.248 9.554 29.512 1.00 96.50 179 PHE A C 1
ATOM 1360 O O . PHE A 1 179 ? -8.355 9.092 30.644 1.00 96.50 179 PHE A O 1
ATOM 1367 N N . LEU A 1 180 ? -9.251 10.212 28.918 1.00 96.25 180 LEU A N 1
ATOM 1368 C CA . LEU A 1 180 ? -10.535 10.484 29.573 1.00 96.25 180 LEU A CA 1
ATOM 1369 C C . LEU A 1 180 ? -11.304 9.200 29.901 1.00 96.25 180 LEU A C 1
ATOM 1371 O O .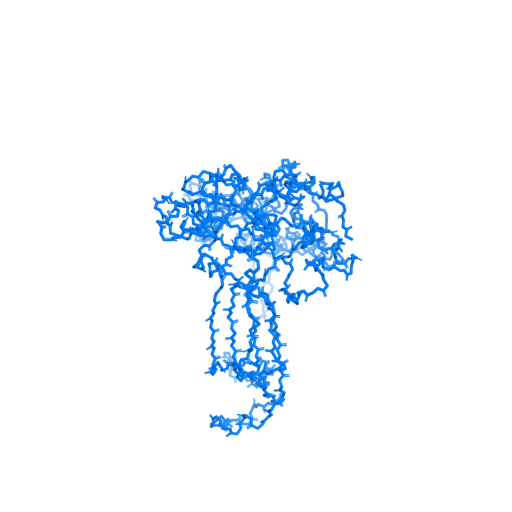 LEU A 1 180 ? -11.838 9.077 30.999 1.00 96.25 180 LEU A O 1
ATOM 1375 N N . ALA A 1 181 ? -11.330 8.227 28.988 1.00 96.12 181 ALA A N 1
ATOM 1376 C CA . ALA A 1 181 ? -11.948 6.928 29.238 1.00 96.12 181 ALA A CA 1
ATOM 1377 C C . ALA A 1 181 ? -11.251 6.192 30.393 1.00 96.12 181 ALA A C 1
ATOM 1379 O O . ALA A 1 181 ? -11.919 5.707 31.302 1.00 96.12 181 ALA A O 1
ATOM 1380 N N . GLY A 1 182 ? -9.914 6.173 30.408 1.00 95.75 182 GLY A N 1
ATOM 1381 C CA . GLY A 1 182 ? -9.146 5.599 31.512 1.00 95.75 182 GLY A CA 1
ATOM 1382 C C . GLY A 1 182 ? -9.371 6.325 32.843 1.00 95.75 182 GLY A C 1
ATOM 1383 O O . GLY A 1 182 ? -9.501 5.677 33.877 1.00 95.75 182 GLY A O 1
ATOM 1384 N N . LEU A 1 183 ? -9.489 7.656 32.828 1.00 96.38 183 LEU A N 1
ATOM 1385 C CA . LEU A 1 183 ? -9.817 8.451 34.014 1.00 96.38 183 LEU A CA 1
ATOM 1386 C C . LEU A 1 183 ? -11.210 8.114 34.565 1.00 96.38 183 LEU A C 1
ATOM 1388 O O . LEU A 1 183 ? -11.372 7.992 35.774 1.00 96.38 183 LEU A O 1
ATOM 1392 N N . LEU A 1 184 ? -12.210 7.942 33.699 1.00 96.06 184 LEU A N 1
ATOM 1393 C CA . LEU A 1 184 ? -13.556 7.542 34.116 1.00 96.06 184 LEU A CA 1
ATOM 1394 C C . LEU A 1 184 ? -13.576 6.125 34.699 1.00 96.06 184 LEU A C 1
ATOM 1396 O O . LEU A 1 184 ? -14.221 5.904 35.718 1.00 96.06 184 LEU A O 1
ATOM 1400 N N . ILE A 1 185 ? -12.826 5.186 34.115 1.00 96.00 185 ILE A N 1
ATOM 1401 C CA . ILE A 1 185 ? -12.656 3.842 34.686 1.00 96.00 185 ILE A CA 1
ATOM 1402 C C . ILE A 1 185 ? -12.003 3.930 36.072 1.00 96.00 185 ILE A C 1
ATOM 1404 O O . ILE A 1 185 ? -12.499 3.324 37.016 1.00 96.00 185 ILE A O 1
ATOM 1408 N N . LEU A 1 186 ? -10.954 4.740 36.229 1.00 95.31 186 LEU A N 1
ATOM 1409 C CA . LEU A 1 186 ? -10.322 4.978 37.528 1.00 95.31 186 LEU A CA 1
ATOM 1410 C C . LEU A 1 186 ? -11.304 5.568 38.554 1.00 95.31 186 LEU A C 1
ATOM 1412 O O . LEU A 1 186 ? -11.309 5.153 39.710 1.00 95.31 186 LEU A O 1
ATOM 1416 N N . LEU A 1 187 ? -12.147 6.522 38.152 1.00 94.44 187 LEU A N 1
ATOM 1417 C CA . LEU A 1 187 ? -13.193 7.075 39.018 1.00 94.44 187 LEU A CA 1
ATOM 1418 C C . LEU A 1 187 ? -14.254 6.029 39.384 1.00 94.44 187 LEU A C 1
ATOM 1420 O O . LEU A 1 187 ? -14.735 6.038 40.513 1.00 94.44 187 LEU A O 1
ATOM 1424 N N . ALA A 1 188 ? -14.602 5.126 38.464 1.00 93.38 188 ALA A N 1
ATOM 1425 C CA . ALA A 1 188 ? -15.520 4.023 38.733 1.00 93.38 188 ALA A CA 1
ATOM 1426 C C . ALA A 1 188 ? -14.961 3.072 39.797 1.00 93.38 188 ALA A C 1
ATOM 1428 O O . ALA A 1 188 ? -15.661 2.781 40.760 1.00 93.38 188 ALA A O 1
ATOM 1429 N N . VAL A 1 189 ? -13.696 2.660 39.659 1.00 93.94 189 VAL A N 1
ATOM 1430 C CA . VAL A 1 189 ? -13.016 1.778 40.624 1.00 93.94 189 VAL A CA 1
ATOM 1431 C C . VAL A 1 189 ? -12.905 2.436 42.000 1.00 93.94 189 VAL A C 1
ATOM 1433 O O . VAL A 1 189 ? -13.209 1.804 43.002 1.00 93.94 189 VAL A O 1
ATOM 1436 N N . ASN A 1 190 ? -12.558 3.726 42.056 1.00 93.00 190 ASN A N 1
ATOM 1437 C CA . ASN A 1 190 ? -12.484 4.464 43.323 1.00 93.00 190 ASN A CA 1
ATOM 1438 C C . ASN A 1 190 ? -13.838 4.593 44.042 1.00 93.00 190 ASN A C 1
ATOM 1440 O O . ASN A 1 190 ? -13.870 4.759 45.260 1.00 93.00 190 ASN A O 1
ATOM 1444 N N . LEU A 1 191 ? -14.952 4.586 43.302 1.00 91.62 191 LEU A N 1
ATOM 1445 C CA . LEU A 1 191 ? -16.289 4.578 43.898 1.00 91.62 191 LEU A CA 1
ATOM 1446 C C . LEU A 1 191 ? -16.723 3.178 44.325 1.00 91.62 191 LEU A C 1
ATOM 1448 O O . LEU A 1 191 ? -17.413 3.043 45.334 1.00 91.62 191 LEU A O 1
ATOM 1452 N N . ASP A 1 192 ? -16.365 2.171 43.535 1.00 91.00 192 ASP A N 1
ATOM 1453 C CA . ASP A 1 192 ? -16.773 0.791 43.728 1.00 91.00 192 ASP A CA 1
ATOM 1454 C C . ASP A 1 192 ? -15.673 -0.167 43.252 1.00 91.00 192 ASP A C 1
ATOM 1456 O O . ASP A 1 192 ? -15.429 -0.338 42.053 1.00 91.00 192 ASP A O 1
ATOM 1460 N N . ASN A 1 193 ? -15.033 -0.834 44.213 1.00 89.44 193 ASN A N 1
ATOM 1461 C CA . ASN A 1 193 ? -13.966 -1.797 43.952 1.00 89.44 193 ASN A CA 1
ATOM 1462 C C . ASN A 1 193 ? -14.446 -3.011 43.140 1.00 89.44 193 ASN A C 1
ATOM 1464 O O . ASN A 1 193 ? -13.621 -3.686 42.522 1.00 89.44 193 ASN A O 1
ATOM 1468 N N . GLU A 1 194 ? -15.754 -3.289 43.079 1.00 91.06 194 GLU A N 1
ATOM 1469 C CA . GLU A 1 194 ? -16.295 -4.328 42.196 1.00 91.06 194 GLU A CA 1
ATOM 1470 C C . GLU A 1 194 ? -16.074 -4.003 40.707 1.00 91.06 194 GLU A C 1
ATOM 1472 O O . GLU A 1 194 ? -16.097 -4.907 39.872 1.00 91.06 194 GLU A O 1
ATOM 1477 N N . MET A 1 195 ? -15.767 -2.744 40.362 1.00 91.00 195 MET A N 1
ATOM 1478 C CA . MET A 1 195 ? -15.429 -2.316 38.998 1.00 91.00 195 MET A CA 1
ATOM 1479 C C . MET A 1 195 ? -13.971 -2.592 38.605 1.00 91.00 195 MET A C 1
ATOM 1481 O O . MET A 1 195 ? -13.610 -2.398 37.442 1.00 91.00 195 MET A O 1
ATOM 1485 N N . LEU A 1 196 ? -13.118 -3.075 39.516 1.00 92.94 196 LEU A N 1
ATOM 1486 C CA . LEU A 1 196 ? -11.710 -3.387 39.228 1.00 92.94 196 LEU A CA 1
ATOM 1487 C C . LEU A 1 196 ? -11.509 -4.299 37.991 1.00 92.94 196 LEU A C 1
ATOM 1489 O O . LEU A 1 196 ? -10.597 -4.034 37.204 1.00 92.94 196 LEU A O 1
ATOM 1493 N N . PRO A 1 197 ? -12.351 -5.322 37.718 1.00 95.69 197 PRO A N 1
ATOM 1494 C CA . PRO A 1 197 ? -12.251 -6.116 36.491 1.00 95.69 197 PRO A CA 1
ATOM 1495 C C . PRO A 1 197 ? -12.383 -5.292 35.199 1.00 95.69 197 PRO A C 1
ATOM 1497 O O . PRO A 1 197 ? -11.771 -5.644 34.191 1.00 95.69 197 PRO A O 1
ATOM 1500 N N . VAL A 1 198 ? -13.127 -4.178 35.214 1.00 93.44 198 VAL A N 1
ATOM 1501 C CA . VAL A 1 198 ? -13.270 -3.273 34.060 1.00 93.44 198 VAL A CA 1
ATOM 1502 C C . VAL A 1 198 ? -11.942 -2.588 33.736 1.00 93.44 198 VAL A C 1
ATOM 1504 O O . VAL A 1 198 ? -11.572 -2.492 32.564 1.00 93.44 198 VAL A O 1
ATOM 1507 N N . ALA A 1 199 ? -11.182 -2.177 34.756 1.00 94.44 199 ALA A N 1
ATOM 1508 C CA . ALA A 1 199 ? -9.822 -1.675 34.562 1.00 94.44 199 ALA A CA 1
ATOM 1509 C C . ALA A 1 199 ? -8.927 -2.746 33.921 1.00 94.44 199 ALA A C 1
ATOM 1511 O O . ALA A 1 199 ? -8.187 -2.450 32.984 1.00 94.44 199 ALA A O 1
ATOM 1512 N N . GLY A 1 200 ? -9.067 -4.010 34.331 1.00 95.44 200 GLY A N 1
ATOM 1513 C CA . GLY A 1 200 ? -8.379 -5.146 33.710 1.00 95.44 200 GLY A CA 1
ATOM 1514 C C . GLY A 1 200 ? -8.690 -5.302 32.220 1.00 95.44 200 GLY A C 1
ATOM 1515 O O . GLY A 1 200 ? -7.777 -5.489 31.412 1.00 95.44 200 GLY A O 1
ATOM 1516 N N . VAL A 1 201 ? -9.960 -5.146 31.830 1.00 94.62 201 VAL A N 1
ATOM 1517 C CA . VAL A 1 201 ? -10.376 -5.126 30.416 1.00 94.62 201 VAL A CA 1
ATOM 1518 C C . VAL A 1 201 ? -9.733 -3.953 29.668 1.00 94.62 201 VAL A C 1
ATOM 1520 O O . VAL A 1 201 ? -9.237 -4.139 28.556 1.00 94.62 201 VAL A O 1
ATOM 1523 N N . GLY A 1 202 ? -9.681 -2.764 30.276 1.00 94.19 202 GLY A N 1
ATOM 1524 C CA . GLY A 1 202 ? -9.027 -1.585 29.700 1.00 94.19 202 GLY A CA 1
ATOM 1525 C C . GLY A 1 202 ? -7.528 -1.787 29.445 1.00 94.19 202 GLY A C 1
ATOM 1526 O O . GLY A 1 202 ? -7.033 -1.440 28.369 1.00 94.19 202 GLY A O 1
ATOM 1527 N N . ILE A 1 203 ? -6.816 -2.423 30.382 1.00 96.44 203 ILE A N 1
ATOM 1528 C CA . ILE A 1 203 ? -5.401 -2.800 30.223 1.00 96.44 203 ILE A CA 1
ATOM 1529 C C . ILE A 1 203 ? -5.239 -3.790 29.069 1.00 96.44 203 ILE A C 1
ATOM 1531 O O . ILE A 1 203 ? -4.415 -3.566 28.179 1.00 96.44 203 ILE A O 1
ATOM 1535 N N . ALA A 1 204 ? -6.031 -4.867 29.058 1.00 95.88 204 ALA A N 1
ATOM 1536 C CA . ALA A 1 204 ? -5.965 -5.889 28.016 1.00 95.88 204 ALA A CA 1
ATOM 1537 C C . ALA A 1 204 ? -6.212 -5.288 26.623 1.00 95.88 204 ALA A C 1
ATOM 1539 O O . ALA A 1 204 ? -5.446 -5.545 25.693 1.00 95.88 204 ALA A O 1
ATOM 1540 N N . LEU A 1 205 ? -7.226 -4.426 26.492 1.00 94.69 205 LEU A N 1
ATOM 1541 C CA . LEU A 1 205 ? -7.529 -3.720 25.249 1.00 94.69 205 LEU A CA 1
ATOM 1542 C C . LEU A 1 205 ? -6.372 -2.809 24.814 1.00 94.69 205 LEU A C 1
ATOM 1544 O O . LEU A 1 205 ? -5.964 -2.851 23.653 1.00 94.69 205 LEU A O 1
ATOM 1548 N N . GLY A 1 206 ? -5.808 -2.022 25.736 1.00 94.25 206 GLY A N 1
ATOM 1549 C CA . GLY A 1 206 ? -4.656 -1.163 25.458 1.00 94.25 206 GLY A CA 1
ATOM 1550 C C . GLY A 1 206 ? -3.437 -1.951 24.966 1.00 94.25 206 GLY A C 1
ATOM 1551 O O . GLY A 1 206 ? -2.830 -1.577 23.964 1.00 94.25 206 GLY A O 1
ATOM 1552 N N . ILE A 1 207 ? -3.122 -3.085 25.599 1.00 95.88 207 ILE A N 1
ATOM 1553 C CA . ILE A 1 207 ? -2.013 -3.964 25.190 1.00 95.88 207 ILE A CA 1
ATOM 1554 C C . ILE A 1 207 ? -2.269 -4.580 23.810 1.00 95.88 207 ILE A C 1
ATOM 1556 O O . ILE A 1 207 ? -1.371 -4.572 22.969 1.00 95.88 207 ILE A O 1
ATOM 1560 N N . ILE A 1 208 ? -3.479 -5.082 23.545 1.00 95.81 208 ILE A N 1
ATOM 1561 C CA . ILE A 1 208 ? -3.833 -5.656 22.237 1.00 95.81 208 ILE A CA 1
ATOM 1562 C C . ILE A 1 208 ? -3.656 -4.612 21.132 1.00 95.81 208 ILE A C 1
ATOM 1564 O O . ILE A 1 208 ? -3.039 -4.899 20.106 1.00 95.81 208 ILE A O 1
ATOM 1568 N N . ILE A 1 209 ? -4.139 -3.386 21.344 1.00 93.75 209 ILE A N 1
ATOM 1569 C CA . ILE A 1 209 ? -4.002 -2.309 20.357 1.00 93.75 209 ILE A CA 1
ATOM 1570 C C . ILE A 1 209 ? -2.531 -1.921 20.175 1.00 93.75 209 ILE A C 1
ATOM 1572 O O . ILE A 1 209 ? -2.093 -1.762 19.037 1.00 93.75 209 ILE A O 1
ATOM 1576 N N . LEU A 1 210 ? -1.744 -1.830 21.255 1.00 94.00 210 LEU A N 1
ATOM 1577 C CA . LEU A 1 210 ? -0.300 -1.584 21.163 1.00 94.00 210 LEU A CA 1
ATOM 1578 C C . LEU A 1 210 ? 0.413 -2.661 20.344 1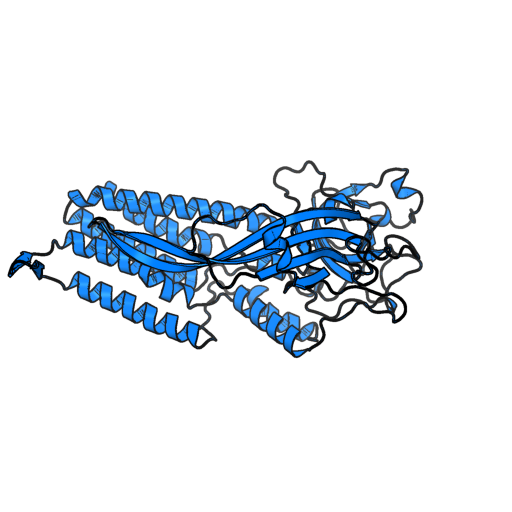.00 94.00 210 LEU A C 1
ATOM 1580 O O . LEU A 1 210 ? 1.264 -2.324 19.527 1.00 94.00 210 LEU A O 1
ATOM 1584 N N . LEU A 1 211 ? 0.062 -3.937 20.523 1.00 94.56 211 LEU A N 1
ATOM 1585 C CA . LEU A 1 211 ? 0.627 -5.033 19.735 1.00 94.56 211 LEU A CA 1
ATOM 1586 C C . LEU A 1 211 ? 0.265 -4.895 18.253 1.00 94.56 211 LEU A C 1
ATOM 1588 O O . LEU A 1 211 ? 1.148 -4.986 17.399 1.00 94.56 211 LEU A O 1
ATOM 1592 N N . VAL A 1 212 ? -1.005 -4.623 17.936 1.00 92.88 212 VAL A N 1
ATOM 1593 C CA . VAL A 1 212 ? -1.461 -4.408 16.552 1.00 92.88 212 VAL A CA 1
ATOM 1594 C C . VAL A 1 212 ? -0.720 -3.233 15.907 1.00 92.88 212 VAL A C 1
ATOM 1596 O O . VAL A 1 212 ? -0.174 -3.375 14.810 1.00 92.88 212 VAL A O 1
ATOM 1599 N N . GLU A 1 213 ? -0.640 -2.091 16.591 1.00 90.94 213 GLU A N 1
ATOM 1600 C CA . GLU A 1 213 ? 0.063 -0.902 16.098 1.00 90.94 213 GLU A CA 1
ATOM 1601 C C . GLU A 1 213 ? 1.580 -1.135 16.008 1.00 90.94 213 GLU A C 1
ATOM 1603 O O . GLU A 1 213 ? 2.213 -0.661 15.067 1.00 90.94 213 GLU A O 1
ATOM 1608 N N . TYR A 1 214 ? 2.174 -1.919 16.914 1.00 90.38 214 TYR A N 1
ATOM 1609 C CA . TYR A 1 214 ? 3.586 -2.303 16.856 1.00 90.38 214 TYR A CA 1
ATOM 1610 C C . TYR A 1 214 ? 3.897 -3.115 15.597 1.00 90.38 214 TYR A C 1
ATOM 1612 O O . TYR A 1 214 ? 4.839 -2.789 14.874 1.00 90.38 214 TYR A O 1
ATOM 1620 N N . PHE A 1 215 ? 3.098 -4.141 15.287 1.00 87.06 215 PHE A N 1
ATOM 1621 C CA . PHE A 1 215 ? 3.295 -4.940 14.074 1.00 87.06 215 PHE A CA 1
ATOM 1622 C C . PHE A 1 215 ? 3.013 -4.139 12.800 1.00 87.06 215 PHE A C 1
ATOM 1624 O O . PHE A 1 215 ? 3.773 -4.248 11.835 1.00 87.06 215 PHE A O 1
ATOM 1631 N N . SER A 1 216 ? 1.972 -3.301 12.808 1.00 84.38 216 SER A N 1
ATOM 1632 C CA . SER A 1 216 ? 1.655 -2.394 11.700 1.00 84.38 216 SER A CA 1
ATOM 1633 C C . SER A 1 216 ? 2.806 -1.418 11.433 1.00 84.38 216 SER A C 1
ATOM 1635 O O . SER A 1 216 ? 3.321 -1.331 10.318 1.00 84.38 216 SER A O 1
ATOM 1637 N N . ARG A 1 217 ? 3.317 -0.756 12.477 1.00 84.75 217 ARG A N 1
ATOM 1638 C CA . ARG A 1 217 ? 4.446 0.170 12.361 1.00 84.75 217 ARG A CA 1
ATOM 1639 C C . ARG A 1 217 ? 5.741 -0.538 11.984 1.00 84.75 217 ARG A C 1
ATOM 1641 O O . ARG A 1 217 ? 6.491 -0.000 11.181 1.00 84.75 217 ARG A O 1
ATOM 1648 N N . ARG A 1 218 ? 5.996 -1.749 12.488 1.00 81.75 218 ARG A N 1
ATOM 1649 C CA . ARG A 1 218 ? 7.171 -2.544 12.091 1.00 81.75 218 ARG A CA 1
ATOM 1650 C C . ARG A 1 218 ? 7.173 -2.846 10.593 1.00 81.75 218 ARG A C 1
ATOM 1652 O O . ARG A 1 218 ? 8.247 -2.945 10.014 1.00 81.75 218 ARG A O 1
ATOM 1659 N N . LYS A 1 219 ? 6.003 -2.987 9.964 1.00 73.38 219 LYS A N 1
ATOM 1660 C CA . LYS A 1 219 ? 5.896 -3.102 8.504 1.00 73.38 219 LYS A CA 1
ATOM 1661 C C . LYS A 1 219 ? 6.272 -1.786 7.812 1.00 73.38 219 LYS A C 1
ATOM 1663 O O . LYS A 1 219 ? 7.050 -1.827 6.871 1.00 73.38 219 LYS A O 1
ATOM 1668 N N . ASN A 1 220 ? 5.776 -0.651 8.307 1.00 72.62 220 ASN A N 1
ATOM 1669 C CA . ASN A 1 220 ? 6.005 0.665 7.698 1.00 72.62 220 ASN A CA 1
ATOM 1670 C C . ASN A 1 220 ? 7.438 1.193 7.893 1.00 72.62 220 ASN A C 1
ATOM 1672 O O . ASN A 1 220 ? 7.990 1.776 6.972 1.00 72.62 220 ASN A O 1
ATOM 1676 N N . MET A 1 221 ? 8.064 0.960 9.055 1.00 72.56 221 MET A N 1
ATOM 1677 C CA . MET A 1 221 ? 9.453 1.382 9.312 1.00 72.56 221 MET A CA 1
ATOM 1678 C C . MET A 1 221 ? 10.440 0.735 8.341 1.00 72.56 221 MET A C 1
ATOM 1680 O O . MET A 1 221 ? 11.364 1.382 7.877 1.00 72.56 221 MET A O 1
ATOM 1684 N N . ARG A 1 222 ? 10.193 -0.524 7.965 1.00 69.31 222 ARG A N 1
ATOM 1685 C CA . ARG A 1 222 ? 11.032 -1.227 6.985 1.00 69.31 222 ARG A CA 1
ATOM 1686 C C . ARG A 1 222 ? 11.022 -0.574 5.605 1.00 69.31 222 ARG A C 1
ATOM 1688 O O . ARG A 1 222 ? 11.948 -0.821 4.849 1.00 69.31 222 ARG A O 1
ATOM 1695 N N . ILE A 1 223 ? 9.980 0.199 5.288 1.00 67.38 223 ILE A N 1
ATOM 1696 C CA . ILE A 1 223 ? 9.907 0.967 4.044 1.00 67.38 223 ILE A CA 1
ATOM 1697 C C . ILE A 1 223 ? 10.738 2.249 4.192 1.00 67.38 223 ILE A C 1
ATOM 1699 O O . ILE A 1 223 ? 11.549 2.554 3.343 1.00 67.38 223 ILE A O 1
ATOM 1703 N N . THR A 1 224 ? 10.634 2.952 5.322 1.00 66.19 224 THR A N 1
ATOM 1704 C CA . THR A 1 224 ? 11.283 4.265 5.508 1.00 66.19 224 THR A CA 1
ATOM 1705 C C . THR A 1 224 ? 12.781 4.235 5.837 1.00 66.19 224 THR A C 1
ATOM 1707 O O . THR A 1 224 ? 13.413 5.287 5.843 1.00 66.19 224 THR A O 1
ATOM 1710 N N . ASP A 1 225 ? 13.340 3.081 6.213 1.00 70.69 225 ASP A N 1
ATOM 1711 C CA . ASP A 1 225 ? 14.707 3.001 6.758 1.00 70.69 225 ASP A CA 1
ATOM 1712 C C . ASP A 1 225 ? 15.806 2.979 5.671 1.00 70.69 225 ASP A C 1
ATOM 1714 O O . ASP A 1 225 ? 16.978 3.203 5.981 1.00 70.69 225 ASP A O 1
ATOM 1718 N N . LEU A 1 226 ? 15.454 2.738 4.403 1.00 77.56 226 LEU A N 1
ATOM 1719 C CA . LEU A 1 226 ? 16.386 2.727 3.271 1.00 77.56 226 LEU A CA 1
ATOM 1720 C C . LEU A 1 226 ? 16.076 3.889 2.332 1.00 77.56 226 LEU A C 1
ATOM 1722 O O . LEU A 1 226 ? 14.948 4.052 1.897 1.00 77.56 226 LEU A O 1
ATOM 1726 N N . ALA A 1 227 ? 17.091 4.676 1.983 1.00 83.69 227 ALA A N 1
ATOM 1727 C CA . ALA A 1 227 ? 16.934 5.682 0.941 1.00 83.69 227 ALA A CA 1
ATOM 1728 C C . ALA A 1 227 ? 16.900 5.013 -0.440 1.00 83.69 227 ALA A C 1
ATOM 1730 O O . ALA A 1 227 ? 17.759 4.174 -0.745 1.00 83.69 227 ALA A O 1
ATOM 1731 N N . THR A 1 228 ? 15.981 5.447 -1.305 1.00 89.38 228 THR A N 1
ATOM 1732 C CA . THR A 1 228 ? 15.903 4.950 -2.682 1.00 89.38 228 THR A CA 1
ATOM 1733 C C . THR A 1 228 ? 17.214 5.191 -3.428 1.00 89.38 228 THR A C 1
ATOM 1735 O O . THR A 1 228 ? 17.695 6.326 -3.597 1.00 89.38 228 THR A O 1
ATOM 1738 N N . SER A 1 229 ? 17.819 4.098 -3.879 1.00 92.06 229 SER A N 1
ATOM 1739 C CA . SER A 1 229 ? 19.077 4.112 -4.614 1.00 92.06 229 SER A CA 1
ATOM 1740 C C . SER A 1 229 ? 18.833 4.330 -6.101 1.00 92.06 229 SER A C 1
ATOM 1742 O O . SER A 1 229 ? 17.873 3.812 -6.661 1.00 92.06 229 SER A O 1
ATOM 1744 N N . THR A 1 230 ? 19.732 5.077 -6.744 1.00 94.56 230 THR A N 1
ATOM 1745 C CA . THR A 1 230 ? 19.766 5.156 -8.209 1.00 94.56 230 THR A CA 1
ATOM 1746 C C . THR A 1 230 ? 20.380 3.895 -8.798 1.00 94.56 230 THR A C 1
ATOM 1748 O O . THR A 1 230 ? 21.292 3.322 -8.200 1.00 94.56 230 THR A O 1
ATOM 1751 N N . MET A 1 231 ? 19.978 3.526 -10.009 1.00 94.81 231 MET A N 1
ATOM 1752 C CA . MET A 1 231 ? 20.486 2.346 -10.718 1.00 94.81 231 MET A CA 1
ATOM 1753 C C . MET A 1 231 ? 21.972 2.444 -11.057 1.00 94.81 231 MET A C 1
ATOM 1755 O O . MET A 1 231 ? 22.650 1.435 -11.123 1.00 94.81 231 MET A O 1
ATOM 1759 N N . GLN A 1 232 ? 22.536 3.637 -11.222 1.00 91.38 232 GLN A N 1
ATOM 1760 C CA . GLN A 1 232 ? 23.988 3.763 -11.391 1.00 91.38 232 GLN A CA 1
ATOM 1761 C C . GLN A 1 232 ? 24.767 3.564 -10.073 1.00 91.38 232 GLN A C 1
ATOM 1763 O O . GLN A 1 232 ? 25.953 3.243 -10.080 1.00 91.38 232 GLN A O 1
ATOM 1768 N N . GLY A 1 233 ? 24.118 3.800 -8.929 1.00 88.12 233 GLY A N 1
ATOM 1769 C CA . GLY A 1 233 ? 24.757 3.906 -7.614 1.00 88.12 233 GLY A CA 1
ATOM 1770 C C . GLY A 1 233 ? 24.284 2.866 -6.604 1.00 88.12 233 GLY A C 1
ATOM 1771 O O . GLY A 1 233 ? 24.435 3.099 -5.405 1.00 88.12 233 GLY A O 1
ATOM 1772 N N . LEU A 1 234 ? 23.665 1.773 -7.059 1.00 92.69 234 LEU A N 1
ATOM 1773 C CA . LEU A 1 234 ? 23.125 0.749 -6.170 1.00 92.69 234 LEU A CA 1
ATOM 1774 C C . LEU A 1 234 ? 24.246 0.019 -5.404 1.00 92.69 234 LEU A C 1
ATOM 1776 O O . LEU A 1 234 ? 25.223 -0.421 -6.019 1.00 92.69 234 LEU A O 1
ATOM 1780 N N . PRO A 1 235 ? 24.133 -0.137 -4.073 1.00 90.94 235 PRO A N 1
ATOM 1781 C CA . PRO A 1 235 ? 25.027 -1.009 -3.326 1.00 90.94 235 PRO A CA 1
ATOM 1782 C C . PRO A 1 235 ? 24.635 -2.483 -3.516 1.00 90.94 235 PRO A C 1
ATOM 1784 O O . PRO A 1 235 ? 23.502 -2.802 -3.866 1.00 90.94 235 PRO A O 1
ATOM 1787 N N . MET A 1 236 ? 25.580 -3.390 -3.265 1.00 91.81 236 MET A N 1
ATOM 1788 C CA . MET A 1 236 ? 25.288 -4.825 -3.140 1.00 91.81 236 MET A CA 1
ATOM 1789 C C . MET A 1 236 ? 24.616 -5.095 -1.787 1.00 91.81 236 MET A C 1
ATOM 1791 O O . MET A 1 236 ? 24.993 -4.468 -0.797 1.00 91.81 236 MET A O 1
ATOM 1795 N N . GLY A 1 237 ? 23.677 -6.042 -1.729 1.00 90.88 237 GLY A N 1
ATOM 1796 C CA . GLY A 1 237 ? 22.887 -6.325 -0.521 1.00 90.88 237 GLY A CA 1
ATOM 1797 C C . GLY A 1 237 ? 21.493 -5.697 -0.553 1.00 90.88 237 GLY A C 1
ATOM 1798 O O . GLY A 1 237 ? 20.909 -5.547 -1.626 1.00 90.88 237 GLY A O 1
ATOM 1799 N N . GLY A 1 238 ? 20.922 -5.402 0.615 1.00 90.44 238 GLY A N 1
ATOM 1800 C CA . GLY A 1 238 ? 19.568 -4.867 0.757 1.00 90.44 238 GLY A CA 1
ATOM 1801 C C . GLY A 1 238 ? 19.438 -3.439 0.224 1.00 90.44 238 GLY A C 1
ATOM 1802 O O . GLY A 1 238 ? 20.145 -2.531 0.657 1.00 90.44 238 GLY A O 1
ATOM 1803 N N . VAL A 1 239 ? 18.507 -3.228 -0.709 1.00 91.25 239 VAL A N 1
ATOM 1804 C CA . VAL A 1 239 ? 18.258 -1.926 -1.345 1.00 91.25 239 VAL A CA 1
ATOM 1805 C C . VAL A 1 239 ? 16.777 -1.611 -1.477 1.00 91.25 239 VAL A C 1
ATOM 1807 O O . VAL A 1 239 ? 15.921 -2.500 -1.517 1.00 91.25 239 VAL A O 1
ATOM 1810 N N . GLU A 1 240 ? 16.500 -0.321 -1.625 1.00 91.44 240 GLU A N 1
ATOM 1811 C CA . GLU A 1 240 ? 15.248 0.192 -2.160 1.00 91.44 240 GLU A CA 1
ATOM 1812 C C . GLU A 1 240 ? 15.499 0.795 -3.546 1.00 91.44 240 GLU A C 1
ATOM 1814 O O . GLU A 1 240 ? 16.440 1.572 -3.733 1.00 91.44 240 GLU A O 1
ATOM 1819 N N . VAL A 1 241 ? 14.660 0.431 -4.513 1.00 93.25 241 VAL A N 1
ATOM 1820 C CA . VAL A 1 241 ? 14.755 0.898 -5.896 1.00 93.25 241 VAL A CA 1
ATOM 1821 C C . VAL A 1 241 ? 13.402 1.358 -6.419 1.00 93.25 241 VAL A C 1
ATOM 1823 O O . VAL A 1 241 ? 12.360 0.776 -6.107 1.00 93.25 241 VAL A O 1
ATOM 1826 N N . PHE A 1 242 ? 13.440 2.376 -7.273 1.00 93.69 242 PHE A N 1
ATOM 1827 C CA . PHE A 1 242 ? 12.292 2.853 -8.027 1.00 93.69 242 PHE A CA 1
ATOM 1828 C C . PHE A 1 242 ? 12.690 3.107 -9.477 1.00 93.69 242 PHE A C 1
ATOM 1830 O O . PHE A 1 242 ? 13.713 3.732 -9.749 1.00 93.69 242 PHE A O 1
ATOM 1837 N N . GLY A 1 243 ? 11.859 2.668 -10.414 1.00 93.88 243 GLY A N 1
ATOM 1838 C CA . GLY A 1 243 ? 12.054 2.977 -11.821 1.00 93.88 243 GLY A CA 1
ATOM 1839 C C . GLY A 1 243 ? 10.946 2.426 -12.700 1.00 93.88 243 GLY A C 1
ATOM 1840 O O . GLY A 1 243 ? 9.878 2.039 -12.233 1.00 93.88 243 GLY A O 1
ATOM 1841 N N . GLN A 1 244 ? 11.212 2.401 -13.995 1.00 93.44 244 GLN A N 1
ATOM 1842 C CA . GLN A 1 244 ? 10.321 1.895 -15.022 1.00 93.44 244 GLN A CA 1
ATOM 1843 C C . GLN A 1 244 ? 10.761 0.499 -15.462 1.00 93.44 244 GLN A C 1
ATOM 1845 O O . GLN A 1 244 ? 11.944 0.279 -15.724 1.00 93.44 244 GLN A O 1
ATOM 1850 N N . LEU A 1 245 ? 9.818 -0.435 -15.595 1.00 93.25 245 LEU A N 1
ATOM 1851 C CA . LEU A 1 245 ? 10.112 -1.743 -16.180 1.00 93.25 245 LEU A CA 1
ATOM 1852 C C . LEU A 1 245 ? 10.362 -1.613 -17.681 1.00 93.25 245 LEU A C 1
ATOM 1854 O O . LEU A 1 245 ? 9.535 -1.066 -18.411 1.00 93.25 245 LEU A O 1
ATOM 1858 N N . ARG A 1 246 ? 11.490 -2.141 -18.150 1.00 92.38 246 ARG A N 1
ATOM 1859 C CA . ARG A 1 246 ? 11.905 -2.092 -19.555 1.00 92.38 246 ARG A CA 1
ATOM 1860 C C . ARG A 1 246 ? 12.443 -3.451 -20.024 1.00 92.38 246 ARG A C 1
ATOM 1862 O O . ARG A 1 246 ? 12.830 -4.270 -19.187 1.00 92.38 246 ARG A O 1
ATOM 1869 N N . PRO A 1 247 ? 12.473 -3.709 -21.343 1.00 90.81 247 PRO A N 1
ATOM 1870 C CA . PRO A 1 247 ? 13.156 -4.872 -21.905 1.00 90.81 247 PRO A CA 1
ATOM 1871 C C . PRO A 1 247 ? 14.632 -4.905 -21.499 1.00 90.81 247 PRO A C 1
ATOM 1873 O O . PRO A 1 247 ? 15.300 -3.879 -21.537 1.00 90.81 247 PRO A O 1
ATOM 1876 N N . ASN A 1 248 ? 15.143 -6.075 -21.125 1.00 89.00 248 ASN A N 1
ATOM 1877 C CA . ASN A 1 248 ? 16.514 -6.220 -20.626 1.00 89.00 248 ASN A CA 1
ATOM 1878 C C . ASN A 1 248 ? 17.590 -6.173 -21.731 1.00 89.00 248 ASN A C 1
ATOM 1880 O O . ASN A 1 248 ? 18.781 -6.106 -21.443 1.00 89.00 248 ASN A O 1
ATOM 1884 N N . SER A 1 249 ? 17.211 -6.279 -23.005 1.00 87.06 249 SER A N 1
ATOM 1885 C CA . SER A 1 249 ? 18.150 -6.311 -24.129 1.00 87.06 249 SER A CA 1
ATOM 1886 C C . SER A 1 249 ? 17.569 -5.617 -25.368 1.00 87.06 249 SER A C 1
ATOM 1888 O O . SER A 1 249 ? 16.346 -5.485 -25.490 1.00 87.06 249 SER A O 1
ATOM 1890 N N . PRO A 1 250 ? 18.415 -5.167 -26.315 1.00 84.56 250 PRO A N 1
ATOM 1891 C CA . PRO A 1 250 ? 17.936 -4.548 -27.547 1.00 84.56 250 PRO A CA 1
ATOM 1892 C C . PRO A 1 250 ? 16.973 -5.473 -28.300 1.00 84.56 250 PRO A C 1
ATOM 1894 O O . PRO A 1 250 ? 17.291 -6.629 -28.576 1.00 84.56 250 PRO A O 1
ATOM 1897 N N . GLY A 1 251 ? 15.777 -4.975 -28.625 1.00 80.31 251 GLY A N 1
ATOM 1898 C CA . GLY A 1 251 ? 14.761 -5.733 -29.366 1.00 80.31 251 GLY A CA 1
ATOM 1899 C C . GLY A 1 251 ? 14.085 -6.877 -28.594 1.00 80.31 251 GLY A C 1
ATOM 1900 O O . GLY A 1 251 ? 13.306 -7.617 -29.190 1.00 80.31 251 GLY A O 1
ATOM 1901 N N . SER A 1 252 ? 14.325 -7.031 -27.286 1.00 85.06 252 SER A N 1
ATOM 1902 C CA . SER A 1 252 ? 13.761 -8.122 -26.473 1.00 85.06 252 SER A CA 1
ATOM 1903 C C . SER A 1 252 ? 12.339 -7.827 -25.962 1.00 85.06 252 SER A C 1
ATOM 1905 O O . SER A 1 252 ? 12.061 -7.935 -24.764 1.00 85.06 252 SER A O 1
ATOM 1907 N N . TRP A 1 253 ? 11.429 -7.396 -26.841 1.00 86.38 253 TRP A N 1
ATOM 1908 C CA . TRP A 1 253 ? 10.057 -7.077 -26.431 1.00 86.38 253 TRP A CA 1
ATOM 1909 C C . TRP A 1 253 ? 9.297 -8.339 -25.980 1.00 86.38 253 TRP A C 1
ATOM 1911 O O . TRP A 1 253 ? 9.387 -9.366 -26.661 1.00 86.38 253 TRP A O 1
ATOM 1921 N N . PRO A 1 254 ? 8.526 -8.305 -24.872 1.00 89.12 254 PRO A N 1
ATOM 1922 C CA . PRO A 1 254 ? 7.790 -9.479 -24.417 1.00 89.12 254 PRO A CA 1
ATOM 1923 C C . PRO A 1 254 ? 6.757 -9.959 -25.438 1.00 89.12 254 PRO A C 1
ATOM 1925 O O . PRO A 1 254 ? 6.018 -9.164 -26.028 1.00 89.12 254 PRO A O 1
ATOM 1928 N N . ALA A 1 255 ? 6.659 -11.279 -25.599 1.00 89.12 255 ALA A N 1
ATOM 1929 C CA . ALA A 1 255 ? 5.656 -11.891 -26.458 1.00 89.12 255 ALA A CA 1
ATOM 1930 C C . ALA A 1 255 ? 4.227 -11.594 -25.965 1.00 89.12 255 ALA A C 1
ATOM 1932 O O . ALA A 1 255 ? 3.968 -11.435 -24.770 1.00 89.12 255 ALA A O 1
ATOM 1933 N N . ALA A 1 256 ? 3.274 -11.550 -26.899 1.00 89.94 256 ALA A N 1
ATOM 1934 C CA . ALA A 1 256 ? 1.864 -11.388 -26.568 1.00 89.94 256 ALA A CA 1
ATOM 1935 C C . ALA A 1 256 ? 1.335 -12.604 -25.788 1.00 89.94 256 ALA A C 1
ATOM 1937 O O . ALA A 1 256 ? 1.527 -13.752 -26.194 1.00 89.94 256 ALA A O 1
ATOM 1938 N N . VAL A 1 257 ? 0.623 -12.345 -24.694 1.00 91.44 257 VAL A N 1
ATOM 1939 C CA . VAL A 1 257 ? 0.024 -13.368 -23.834 1.00 91.44 257 VAL A CA 1
ATOM 1940 C C . VAL A 1 257 ? -1.413 -13.608 -24.280 1.00 91.44 257 VAL A C 1
ATOM 1942 O O . VAL A 1 257 ? -2.265 -12.729 -24.148 1.00 91.44 257 VAL A O 1
ATOM 1945 N N . TYR A 1 258 ? -1.687 -14.803 -24.800 1.00 92.62 258 TYR A N 1
ATOM 1946 C CA . TYR A 1 258 ? -3.033 -15.237 -25.176 1.00 92.62 258 TYR A CA 1
ATOM 1947 C C . TYR A 1 258 ? -3.696 -15.946 -23.996 1.00 92.62 258 TYR A C 1
ATOM 1949 O O . TYR A 1 258 ? -3.356 -17.083 -23.669 1.00 92.62 258 TYR A O 1
ATOM 1957 N N . VAL A 1 259 ? -4.658 -15.280 -23.362 1.00 92.44 259 VAL A N 1
ATOM 1958 C CA . VAL A 1 259 ? -5.367 -15.810 -22.196 1.00 92.44 259 VAL A CA 1
ATOM 1959 C C . VAL A 1 259 ? -6.233 -16.988 -22.628 1.00 92.44 259 VAL A C 1
ATOM 1961 O O . VAL A 1 259 ? -7.100 -16.849 -23.494 1.00 92.44 259 VAL A O 1
ATOM 1964 N N . ASP A 1 260 ? -5.990 -18.153 -22.021 1.00 93.00 260 ASP A N 1
ATOM 1965 C CA . ASP A 1 260 ? -6.711 -19.399 -22.308 1.00 93.00 260 ASP A CA 1
ATOM 1966 C C . ASP A 1 260 ? -6.686 -19.792 -23.805 1.00 93.00 260 ASP A C 1
ATOM 1968 O O . ASP A 1 260 ? -7.643 -20.350 -24.337 1.00 93.00 260 ASP A O 1
ATOM 1972 N N . GLY A 1 261 ? -5.603 -19.444 -24.520 1.00 87.62 261 GLY A N 1
ATOM 1973 C CA . GLY A 1 261 ? -5.432 -19.722 -25.957 1.00 87.62 261 GLY A CA 1
ATOM 1974 C C . GLY A 1 261 ? -6.359 -18.925 -26.887 1.00 87.62 261 GLY A C 1
ATOM 1975 O O . GLY A 1 261 ? -6.434 -19.202 -28.087 1.00 87.62 261 GLY A O 1
ATOM 1976 N N . SER A 1 262 ? -7.074 -17.934 -26.353 1.00 86.94 262 SER A N 1
ATOM 1977 C CA . SER A 1 262 ? -8.108 -17.176 -27.056 1.00 86.94 262 SER A CA 1
ATOM 1978 C C . SER A 1 262 ? -7.509 -15.970 -27.793 1.00 86.94 262 SER A C 1
ATOM 1980 O O . SER A 1 262 ? -6.863 -15.118 -27.185 1.00 86.94 262 SER A O 1
ATOM 1982 N N . ARG A 1 263 ? -7.746 -15.845 -29.108 1.00 83.75 263 ARG A N 1
ATOM 1983 C CA . ARG A 1 263 ? -7.212 -14.727 -29.926 1.00 83.75 263 ARG A CA 1
ATOM 1984 C C . ARG A 1 263 ? -7.848 -13.364 -29.627 1.00 83.75 263 ARG A C 1
ATOM 1986 O O . ARG A 1 263 ? -7.270 -12.337 -29.952 1.00 83.75 263 ARG A O 1
ATOM 1993 N N . ASP A 1 264 ? -9.030 -13.359 -29.028 1.00 87.25 264 ASP A N 1
ATOM 1994 C CA . ASP A 1 264 ? -9.791 -12.180 -28.596 1.00 87.25 264 ASP A CA 1
ATOM 1995 C C . ASP A 1 264 ? -9.433 -11.712 -27.172 1.00 87.25 264 ASP A C 1
ATOM 1997 O O . ASP A 1 264 ? -9.857 -10.634 -26.761 1.00 87.25 264 ASP A O 1
ATOM 2001 N N . LYS A 1 265 ? -8.653 -12.499 -26.416 1.00 90.81 265 LYS A N 1
ATOM 2002 C CA . LYS A 1 265 ? -8.231 -12.193 -25.037 1.00 90.81 265 LYS A CA 1
ATOM 2003 C C . LYS A 1 265 ? -6.712 -12.171 -24.978 1.00 90.81 265 LYS A C 1
ATOM 2005 O O . LYS A 1 265 ? -6.071 -13.071 -24.444 1.00 90.81 265 LYS A O 1
ATOM 2010 N N . VAL A 1 266 ? -6.138 -11.157 -25.609 1.00 89.44 266 VAL A N 1
ATOM 2011 C CA . VAL A 1 266 ? -4.691 -10.994 -25.737 1.00 89.44 266 VAL A CA 1
ATOM 2012 C C . VAL A 1 266 ? -4.219 -9.804 -24.917 1.00 89.44 266 VAL A C 1
ATOM 2014 O O . VAL A 1 266 ? -4.886 -8.771 -24.856 1.00 89.44 266 VAL A O 1
ATOM 2017 N N . VAL A 1 267 ? -3.062 -9.966 -24.283 1.00 88.62 267 VAL A N 1
ATOM 2018 C CA . VAL A 1 267 ? -2.406 -8.933 -23.491 1.00 88.62 267 VAL A CA 1
ATOM 2019 C C . VAL A 1 267 ? -0.971 -8.762 -23.966 1.00 88.62 267 VAL A C 1
ATOM 2021 O O . VAL A 1 267 ? -0.229 -9.736 -24.064 1.00 88.62 267 VAL A O 1
ATOM 2024 N N . TYR A 1 268 ? -0.564 -7.525 -24.235 1.00 88.31 268 TYR A N 1
ATOM 2025 C CA . TYR A 1 268 ? 0.744 -7.222 -24.815 1.00 88.31 268 TYR A CA 1
ATOM 2026 C C . TYR A 1 268 ? 1.714 -6.613 -23.804 1.00 88.31 268 TYR A C 1
ATOM 2028 O O . TYR A 1 268 ? 1.305 -5.855 -22.922 1.00 88.31 268 TYR A O 1
ATOM 2036 N N . GLY A 1 269 ? 3.004 -6.917 -23.970 1.00 87.69 269 GLY A N 1
ATOM 2037 C CA . GLY A 1 269 ? 4.087 -6.295 -23.208 1.00 87.69 269 GLY A CA 1
ATOM 2038 C C . GLY A 1 269 ? 4.170 -6.721 -21.741 1.00 87.69 269 GLY A C 1
ATOM 2039 O O . GLY A 1 269 ? 4.744 -5.982 -20.950 1.00 87.69 269 GLY A O 1
ATOM 2040 N N . GLN A 1 270 ? 3.606 -7.869 -21.346 1.00 89.06 270 GLN A N 1
ATOM 2041 C CA . GLN A 1 270 ? 3.728 -8.362 -19.969 1.00 89.06 270 GLN A CA 1
ATOM 2042 C C . GLN A 1 270 ? 5.096 -9.008 -19.727 1.00 89.06 270 GLN A C 1
ATOM 2044 O O . GLN A 1 270 ? 5.410 -10.042 -20.312 1.00 89.06 270 GLN A O 1
ATOM 2049 N N . VAL A 1 271 ? 5.881 -8.433 -18.815 1.00 90.25 271 VAL A N 1
ATOM 2050 C CA . VAL A 1 271 ? 7.163 -9.003 -18.363 1.00 90.25 271 VAL A CA 1
ATOM 2051 C C . VAL A 1 271 ? 6.966 -10.094 -17.310 1.00 90.25 271 VAL A C 1
ATOM 2053 O O . VAL A 1 271 ? 7.735 -11.041 -17.236 1.00 90.25 271 VAL A O 1
ATOM 2056 N N . GLN A 1 272 ? 5.887 -10.006 -16.538 1.00 91.75 272 GLN A N 1
ATOM 2057 C CA . GLN A 1 272 ? 5.409 -11.042 -15.629 1.00 91.75 272 GLN A CA 1
ATOM 2058 C C . GLN A 1 272 ? 3.909 -11.127 -15.829 1.00 91.75 272 GLN A C 1
ATOM 2060 O O 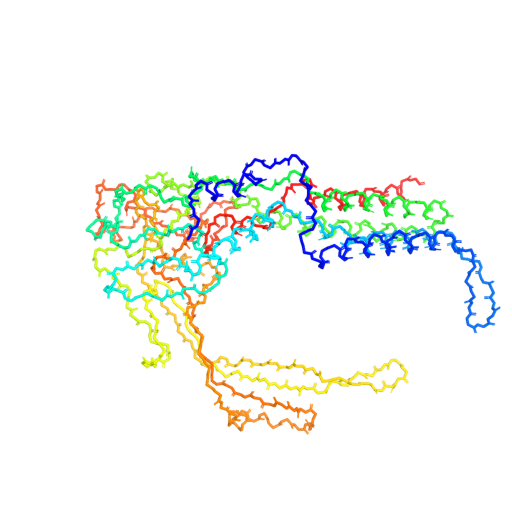. GLN A 1 272 ? 3.237 -10.103 -15.741 1.00 91.75 272 GLN A O 1
ATOM 2065 N N . TRP A 1 273 ? 3.379 -12.323 -16.048 1.00 92.62 273 TRP A N 1
ATOM 2066 C CA . TRP A 1 273 ? 1.949 -12.531 -16.224 1.00 92.62 273 TRP A CA 1
ATOM 2067 C C . TRP A 1 273 ? 1.461 -13.763 -15.470 1.00 92.62 273 TRP A C 1
ATOM 2069 O O . TRP A 1 273 ? 2.188 -14.731 -15.265 1.00 92.62 273 TRP A O 1
ATOM 2079 N N . TYR A 1 274 ? 0.209 -13.691 -15.051 1.00 94.25 274 TYR A N 1
ATOM 2080 C CA . TYR A 1 274 ? -0.603 -14.769 -14.516 1.00 94.25 274 TYR A CA 1
ATOM 2081 C C . TYR A 1 274 ? -1.999 -14.565 -15.085 1.00 94.25 274 TYR A C 1
ATOM 2083 O O . TYR A 1 274 ? -2.577 -13.483 -14.940 1.00 94.25 274 TYR A O 1
ATOM 2091 N N . TRP A 1 275 ? -2.569 -15.585 -15.711 1.00 95.62 275 TRP A N 1
ATOM 2092 C CA . TRP A 1 275 ? -3.975 -15.555 -16.077 1.00 95.62 275 TRP A CA 1
ATOM 2093 C C . TRP A 1 275 ? -4.714 -16.729 -15.466 1.00 95.62 275 TRP A C 1
ATOM 2095 O O . TRP A 1 275 ? -4.161 -17.799 -15.231 1.00 95.62 275 TRP A O 1
ATOM 2105 N N . GLU A 1 276 ? -5.998 -16.528 -15.206 1.00 96.50 276 GLU A N 1
ATOM 2106 C CA . GLU A 1 276 ? -6.884 -17.590 -14.767 1.00 96.50 276 GLU A CA 1
ATOM 2107 C C . GLU A 1 276 ? -8.223 -17.523 -15.481 1.00 96.50 276 GLU A C 1
ATOM 2109 O O . GLU A 1 276 ? -8.753 -16.452 -15.777 1.00 96.50 276 GLU A O 1
ATOM 2114 N N . TYR A 1 277 ? -8.766 -18.704 -15.724 1.00 96.81 277 TYR A N 1
ATOM 2115 C CA . TYR A 1 277 ? -10.095 -18.933 -16.244 1.00 96.81 277 TYR A CA 1
ATOM 2116 C C . TYR A 1 277 ? -10.904 -19.719 -15.216 1.00 96.81 277 TYR A C 1
ATOM 2118 O O . TYR A 1 277 ? -10.445 -20.727 -14.663 1.00 96.81 277 TYR A O 1
ATOM 2126 N N . GLY A 1 278 ? -12.136 -19.283 -14.988 1.00 95.00 278 GLY A N 1
ATOM 2127 C CA . GLY A 1 278 ? -13.046 -19.951 -14.079 1.00 95.00 278 GLY A CA 1
ATOM 2128 C C . GLY A 1 278 ? -14.505 -19.622 -14.333 1.00 95.00 278 GLY A C 1
ATOM 2129 O O . GLY A 1 278 ? -14.859 -18.782 -15.162 1.00 95.00 278 GLY A O 1
ATOM 2130 N N . HIS A 1 279 ? -15.369 -20.306 -13.591 1.00 95.00 279 HIS A N 1
ATOM 2131 C CA . HIS A 1 279 ? -16.803 -20.044 -13.586 1.00 95.00 279 HIS A CA 1
ATOM 2132 C C . HIS A 1 279 ? -17.153 -19.167 -12.392 1.00 95.00 279 HIS A C 1
ATOM 2134 O O . HIS A 1 279 ? -16.931 -19.563 -11.247 1.00 95.00 279 HIS A O 1
ATOM 2140 N N . ARG A 1 280 ? -17.705 -17.981 -12.653 1.00 94.38 280 ARG A N 1
ATOM 2141 C CA . ARG A 1 280 ? -18.269 -17.103 -11.627 1.00 94.38 280 ARG A CA 1
ATOM 2142 C C . ARG A 1 280 ? -19.769 -17.339 -11.533 1.00 94.38 280 ARG A C 1
ATOM 2144 O O . ARG A 1 280 ? -20.477 -17.258 -12.531 1.00 94.38 280 ARG A O 1
ATOM 2151 N N . PHE A 1 281 ? -20.244 -17.589 -10.326 1.00 92.12 281 PHE A N 1
ATOM 2152 C CA . PHE A 1 281 ? -21.647 -17.769 -9.994 1.00 92.12 281 PHE A CA 1
ATOM 2153 C C . PHE A 1 281 ? -22.078 -16.650 -9.058 1.00 92.12 281 PHE A C 1
ATOM 2155 O O . PHE A 1 281 ? -21.380 -16.355 -8.091 1.00 92.12 281 PHE A O 1
ATOM 2162 N N . GLU A 1 282 ? -23.232 -16.060 -9.329 1.00 93.12 282 GLU A N 1
ATOM 2163 C CA . GLU A 1 282 ? -23.869 -15.039 -8.496 1.00 93.12 282 GLU A CA 1
ATOM 2164 C C . GLU A 1 282 ? -25.318 -15.465 -8.254 1.00 93.12 282 GLU A C 1
ATOM 2166 O O . GLU A 1 282 ? -25.993 -15.913 -9.187 1.00 93.12 282 GLU A O 1
ATOM 2171 N N . TRP A 1 283 ? -25.792 -15.383 -7.013 1.00 91.62 283 TRP A N 1
ATOM 2172 C CA . TRP A 1 283 ? -27.176 -15.691 -6.654 1.00 91.62 283 TRP A CA 1
ATOM 2173 C C . TRP A 1 283 ? -27.578 -14.979 -5.366 1.00 91.62 283 TRP A C 1
ATOM 2175 O O . TRP A 1 283 ? -26.729 -14.586 -4.576 1.00 91.62 283 TRP A O 1
ATOM 2185 N N . GLU A 1 284 ? -28.878 -14.860 -5.134 1.00 91.50 284 GLU A N 1
ATOM 2186 C CA . GLU A 1 284 ? -29.418 -14.435 -3.845 1.00 91.50 284 GLU A CA 1
ATOM 2187 C C . GLU A 1 284 ? -29.893 -15.665 -3.075 1.00 91.50 284 GLU A C 1
ATOM 2189 O O . GLU A 1 284 ? -30.641 -16.484 -3.615 1.00 91.50 284 GLU A O 1
ATOM 2194 N N . GLU A 1 285 ? -29.472 -15.795 -1.821 1.00 89.25 285 GLU A N 1
ATOM 2195 C CA . GLU A 1 285 ? -29.859 -16.874 -0.910 1.00 89.25 285 GLU A CA 1
ATOM 2196 C C . GLU A 1 285 ? -30.695 -16.310 0.240 1.00 89.25 285 GLU A C 1
ATOM 2198 O O . GLU A 1 285 ? -30.310 -15.318 0.857 1.00 89.25 285 GLU A O 1
ATOM 2203 N N . TYR A 1 286 ? -31.835 -16.935 0.538 1.00 86.56 286 TYR A N 1
ATOM 2204 C CA . TYR A 1 286 ? -32.643 -16.558 1.696 1.00 86.56 286 TYR A CA 1
ATOM 2205 C C . TYR A 1 286 ? -32.102 -17.232 2.958 1.00 86.56 286 TYR A C 1
ATOM 2207 O O . TYR A 1 286 ? -32.174 -18.457 3.100 1.00 86.56 286 TYR A O 1
ATOM 2215 N N . VAL A 1 287 ? -31.580 -16.423 3.876 1.00 85.69 287 VAL A N 1
ATOM 2216 C CA . VAL A 1 287 ? -31.015 -16.868 5.150 1.00 85.69 287 VAL A CA 1
ATOM 2217 C C . VAL A 1 287 ? -32.059 -16.669 6.238 1.00 85.69 287 VAL A C 1
ATOM 2219 O O . VAL A 1 287 ? -32.487 -15.545 6.478 1.00 85.69 287 VAL A O 1
ATOM 2222 N N . GLU A 1 288 ? -32.470 -17.754 6.895 1.00 86.50 288 GLU A N 1
ATOM 2223 C CA . GLU A 1 288 ? -33.334 -17.685 8.077 1.00 86.50 288 GLU A CA 1
ATOM 2224 C C . GLU A 1 288 ? -32.487 -17.630 9.345 1.00 86.50 288 GLU A C 1
ATOM 2226 O O . GLU A 1 288 ? -31.676 -18.521 9.598 1.00 86.50 288 GLU A O 1
ATOM 2231 N N . SER A 1 289 ? -32.713 -16.613 10.167 1.00 80.25 289 SER A N 1
ATOM 2232 C CA . SER A 1 289 ? -32.237 -16.545 11.542 1.00 80.25 289 SER A CA 1
ATOM 2233 C C . SER A 1 289 ? -33.392 -16.878 12.482 1.00 80.25 289 SER A C 1
ATOM 2235 O O . SER A 1 289 ? -34.534 -16.468 12.270 1.00 80.25 289 SER A O 1
ATOM 2237 N N . THR A 1 290 ? -33.107 -17.678 13.507 1.00 85.06 290 THR A N 1
ATOM 2238 C CA . THR A 1 290 ? -34.052 -17.934 14.598 1.00 85.06 290 THR A CA 1
ATOM 2239 C C . THR A 1 290 ? -33.515 -17.235 15.832 1.00 85.06 290 THR A C 1
ATOM 2241 O O . THR A 1 290 ? -32.358 -17.455 16.194 1.00 85.06 290 THR A O 1
ATOM 2244 N N . ASP A 1 291 ? -34.316 -16.362 16.428 1.00 78.50 291 ASP A N 1
ATOM 2245 C CA . ASP A 1 291 ? -33.943 -15.716 17.681 1.00 78.50 291 ASP A CA 1
ATOM 2246 C C . ASP A 1 291 ? -34.006 -16.706 18.860 1.00 78.50 291 ASP A C 1
ATOM 2248 O O . ASP A 1 291 ? -34.428 -17.860 18.733 1.00 78.50 291 ASP A O 1
ATOM 2252 N N . SER A 1 292 ? -33.559 -16.260 20.033 1.00 71.50 292 SER A N 1
ATOM 2253 C CA . SER A 1 292 ? -33.599 -17.054 21.267 1.00 71.50 292 SER A CA 1
ATOM 2254 C C . SER A 1 292 ? -35.018 -17.389 21.743 1.00 71.50 292 SER A C 1
ATOM 2256 O O . SER A 1 292 ? -35.173 -18.239 22.617 1.00 71.50 292 SER A O 1
ATOM 2258 N N . GLU A 1 293 ? -36.041 -16.742 21.182 1.00 75.69 293 GLU A N 1
ATOM 2259 C CA . GLU A 1 293 ? -37.459 -16.947 21.490 1.00 75.69 293 GLU A CA 1
ATOM 2260 C C . GLU A 1 293 ? -38.143 -17.898 20.488 1.00 75.69 293 GLU A C 1
ATOM 2262 O O . GLU A 1 293 ? -39.303 -18.266 20.665 1.00 75.69 293 GLU A O 1
ATOM 2267 N N . GLY A 1 294 ? -37.419 -18.358 19.461 1.00 74.69 294 GLY A N 1
ATOM 2268 C CA . GLY A 1 294 ? -37.921 -19.274 18.439 1.00 74.69 294 GLY A CA 1
ATOM 2269 C C . GLY A 1 294 ? -38.596 -18.592 17.244 1.00 74.69 294 GLY A C 1
ATOM 2270 O O . GLY A 1 294 ? -39.093 -19.297 16.357 1.00 74.69 294 GLY A O 1
ATOM 2271 N N . ASN A 1 295 ? -38.601 -17.258 17.165 1.00 79.12 295 ASN A N 1
ATOM 2272 C CA . ASN A 1 295 ? -39.127 -16.537 16.011 1.00 79.12 295 ASN A CA 1
ATOM 2273 C C . ASN A 1 295 ? -38.139 -16.617 14.850 1.00 79.12 295 ASN A C 1
ATOM 2275 O O . ASN A 1 295 ? -36.942 -16.361 14.993 1.00 79.12 295 ASN A O 1
ATOM 2279 N N . LYS A 1 296 ? -38.658 -16.948 13.667 1.00 82.25 296 LYS A N 1
ATOM 2280 C CA . LYS A 1 296 ? -37.877 -17.005 12.431 1.00 82.25 296 LYS A CA 1
ATOM 2281 C C . LYS A 1 296 ? -38.025 -15.697 11.675 1.00 82.25 296 LYS A C 1
ATOM 2283 O O . LYS A 1 296 ? -39.132 -15.329 11.291 1.00 82.25 296 LYS A O 1
ATOM 2288 N N . SER A 1 297 ? -36.909 -15.043 11.402 1.00 81.81 297 SER A N 1
ATOM 2289 C CA . SER A 1 297 ? -36.824 -13.949 10.437 1.00 81.81 297 SER A CA 1
ATOM 2290 C C . SER A 1 297 ? -35.882 -14.357 9.313 1.00 81.81 297 SER A C 1
ATOM 2292 O O . SER A 1 297 ? -35.094 -15.288 9.476 1.00 81.81 297 SER A O 1
ATOM 2294 N N . GLY A 1 298 ? -35.971 -13.722 8.151 1.00 82.88 298 GLY A N 1
ATOM 2295 C CA . GLY A 1 298 ? -35.007 -14.004 7.104 1.00 82.88 298 GLY A CA 1
ATOM 2296 C C . GLY A 1 298 ? -34.844 -12.872 6.117 1.00 82.88 298 GLY A C 1
ATOM 2297 O O . GLY A 1 298 ? -35.723 -12.030 5.936 1.00 82.88 298 GLY A O 1
ATOM 2298 N N . GLU A 1 299 ? -33.680 -12.869 5.492 1.00 89.69 299 GLU A N 1
ATOM 2299 C CA . GLU A 1 299 ? -33.263 -11.855 4.540 1.00 89.69 299 GLU A CA 1
ATOM 2300 C C . GLU A 1 299 ? -32.610 -12.509 3.326 1.00 89.69 299 GLU A C 1
ATOM 2302 O O . GLU A 1 299 ? -32.024 -13.592 3.406 1.00 89.69 299 GLU A O 1
ATOM 2307 N N . TRP A 1 300 ? -32.738 -11.847 2.179 1.00 88.38 300 TRP A N 1
ATOM 2308 C CA . TRP A 1 300 ? -32.015 -12.232 0.975 1.00 88.38 300 TRP A CA 1
ATOM 2309 C C . TRP A 1 300 ? -30.603 -11.666 1.055 1.00 88.38 300 TRP A C 1
ATOM 2311 O O . TRP A 1 300 ? -30.434 -10.454 1.154 1.00 88.38 300 TRP A O 1
ATOM 2321 N N . GLN A 1 301 ? -29.604 -12.541 1.002 1.00 89.69 301 GLN A N 1
ATOM 2322 C CA . GLN A 1 301 ? -28.201 -12.152 0.968 1.00 89.69 301 GLN A CA 1
ATOM 2323 C C . GLN A 1 301 ? -27.608 -12.460 -0.405 1.00 89.69 301 GLN A C 1
ATOM 2325 O O . GLN A 1 301 ? -27.775 -13.564 -0.932 1.00 89.69 301 GLN A O 1
ATOM 2330 N N . ASP A 1 302 ? -26.875 -11.495 -0.956 1.00 92.00 302 ASP A N 1
ATOM 2331 C CA . ASP A 1 302 ? -26.082 -11.701 -2.161 1.00 92.00 302 ASP A CA 1
ATOM 2332 C C . ASP A 1 302 ? -24.951 -12.691 -1.873 1.00 92.00 302 ASP A C 1
ATOM 2334 O O . ASP A 1 302 ? -24.176 -12.561 -0.918 1.00 92.00 302 ASP A O 1
ATOM 2338 N N . ARG A 1 303 ? -24.847 -13.704 -2.725 1.00 89.88 303 ARG A N 1
ATOM 2339 C CA . ARG A 1 303 ? -23.815 -14.730 -2.685 1.00 89.88 303 ARG A CA 1
ATOM 2340 C C . ARG A 1 303 ? -23.087 -14.764 -4.015 1.00 89.88 303 ARG A C 1
ATOM 2342 O O . ARG A 1 303 ? -23.672 -14.607 -5.087 1.00 89.88 303 ARG A O 1
ATOM 2349 N N . SER A 1 304 ? -21.788 -15.021 -3.944 1.00 90.88 304 SER A N 1
ATOM 2350 C CA . SER A 1 304 ? -20.987 -15.307 -5.124 1.00 90.88 304 SER A CA 1
ATOM 2351 C C . SER A 1 304 ? -19.997 -16.431 -4.853 1.00 90.88 304 SER A C 1
ATOM 2353 O O . SER A 1 304 ? -19.578 -16.671 -3.721 1.00 90.88 304 SER A O 1
ATOM 2355 N N . SER A 1 305 ? -19.650 -17.161 -5.905 1.00 91.12 305 SER A N 1
ATOM 2356 C CA . SER A 1 305 ? -18.669 -18.242 -5.882 1.00 91.12 305 SER A CA 1
ATOM 2357 C C . SER A 1 305 ? -17.876 -18.187 -7.177 1.00 91.12 305 SER A C 1
ATOM 2359 O O . SER A 1 305 ? -18.427 -17.890 -8.236 1.00 91.12 305 SER A O 1
ATOM 2361 N N . TYR A 1 306 ? -16.579 -18.456 -7.092 1.00 92.56 306 TYR A N 1
ATOM 2362 C CA . TYR A 1 306 ? -15.708 -18.544 -8.252 1.00 92.56 306 TYR A CA 1
ATOM 2363 C C . TYR A 1 306 ? -14.964 -19.870 -8.221 1.00 92.56 306 TYR A C 1
ATOM 2365 O O . TYR A 1 306 ? -14.239 -20.157 -7.271 1.00 92.56 306 TYR A O 1
ATOM 2373 N N . ASP A 1 307 ? -15.138 -20.656 -9.274 1.00 92.00 307 ASP A N 1
ATOM 2374 C CA . ASP A 1 307 ? -14.454 -21.927 -9.442 1.00 92.00 307 ASP A CA 1
ATOM 2375 C C . ASP A 1 307 ? -13.367 -21.763 -10.498 1.00 92.00 307 ASP A C 1
ATOM 2377 O O . ASP A 1 307 ? -13.665 -21.680 -11.691 1.00 92.00 307 ASP A O 1
ATOM 2381 N N . ARG A 1 308 ? -12.103 -21.734 -10.070 1.00 95.19 308 ARG A N 1
ATOM 2382 C CA . ARG A 1 308 ? -10.965 -21.716 -10.994 1.00 95.19 308 ARG A CA 1
ATOM 2383 C C . ARG A 1 308 ? -10.848 -23.067 -11.703 1.00 95.19 308 ARG A C 1
ATOM 2385 O O . ARG A 1 308 ? -10.873 -24.109 -11.053 1.00 95.19 308 ARG A O 1
ATOM 2392 N N . ILE A 1 309 ? -10.705 -23.040 -13.025 1.00 94.38 309 ILE A N 1
ATOM 2393 C CA . ILE A 1 309 ? -10.638 -24.237 -13.879 1.00 94.38 309 ILE A CA 1
ATOM 2394 C C . ILE A 1 309 ? -9.248 -24.384 -14.471 1.00 94.38 309 ILE A C 1
ATOM 2396 O O . ILE A 1 309 ? -8.675 -25.468 -14.436 1.00 94.38 309 ILE A O 1
ATOM 2400 N N . ARG A 1 310 ? -8.713 -23.291 -15.016 1.00 96.19 310 ARG A N 1
ATOM 2401 C CA . ARG A 1 310 ? -7.370 -23.241 -15.588 1.00 96.19 310 ARG A CA 1
ATOM 2402 C C . ARG A 1 310 ? -6.677 -21.972 -15.149 1.00 96.19 310 ARG A C 1
ATOM 2404 O O . ARG A 1 310 ? -7.321 -20.959 -14.880 1.00 96.19 310 ARG A O 1
ATOM 2411 N N . ASN A 1 311 ? -5.367 -22.044 -15.086 1.00 96.56 311 ASN A N 1
ATOM 2412 C CA . ASN A 1 311 ? -4.499 -20.898 -14.971 1.00 96.56 311 ASN A CA 1
ATOM 2413 C C . ASN A 1 311 ? -3.185 -21.221 -15.665 1.00 96.56 311 ASN A C 1
ATOM 2415 O O . ASN A 1 311 ? -2.907 -22.382 -15.971 1.00 96.56 311 ASN A O 1
ATOM 2419 N N . ASP A 1 312 ? -2.423 -20.177 -15.919 1.00 95.88 312 ASP A N 1
ATOM 2420 C CA . ASP A 1 312 ? -1.061 -20.288 -16.399 1.00 95.88 312 ASP A CA 1
ATOM 2421 C C . ASP A 1 312 ? -0.306 -19.025 -15.991 1.00 95.88 312 ASP A C 1
ATOM 2423 O O . ASP A 1 312 ? -0.905 -17.972 -15.728 1.00 95.88 312 ASP A O 1
ATOM 2427 N N . GLU A 1 313 ? 1.011 -19.133 -15.934 1.00 94.25 313 GLU A N 1
ATOM 2428 C CA . GLU A 1 313 ? 1.897 -18.038 -15.578 1.00 94.25 313 GLU A CA 1
ATOM 2429 C C . GLU A 1 313 ? 3.190 -18.099 -16.374 1.00 94.25 313 GLU A C 1
ATOM 2431 O O . GLU A 1 313 ? 3.667 -19.158 -16.775 1.00 94.25 313 GLU A O 1
ATOM 2436 N N . GLY A 1 314 ? 3.790 -16.937 -16.578 1.00 91.81 314 GLY A N 1
ATOM 2437 C CA . GLY A 1 314 ? 5.048 -16.854 -17.286 1.00 91.81 314 GLY A CA 1
ATOM 2438 C C . GLY A 1 314 ? 5.711 -15.511 -17.102 1.00 91.81 314 GLY A C 1
ATOM 2439 O O . GLY A 1 314 ? 5.156 -14.567 -16.528 1.00 91.81 314 GLY A O 1
ATOM 2440 N N . ARG A 1 315 ? 6.963 -15.468 -17.538 1.00 90.25 315 ARG A N 1
ATOM 2441 C CA . ARG A 1 315 ? 7.878 -14.366 -17.274 1.00 90.25 315 ARG A CA 1
ATOM 2442 C C . ARG A 1 315 ? 8.774 -14.149 -18.482 1.00 90.25 315 ARG A C 1
ATOM 2444 O O . ARG A 1 315 ? 9.029 -15.084 -19.235 1.00 90.25 315 ARG A O 1
ATOM 2451 N N . SER A 1 316 ? 9.229 -12.919 -18.640 1.00 88.56 316 SER A N 1
ATOM 2452 C CA . SER A 1 316 ? 10.212 -12.499 -19.633 1.00 88.56 316 SER A CA 1
ATOM 2453 C C . SER A 1 316 ? 11.313 -11.725 -18.923 1.00 88.56 316 SER A C 1
ATOM 2455 O O . SER A 1 316 ? 11.060 -11.103 -17.888 1.00 88.56 316 SER A O 1
ATOM 2457 N N . ASP A 1 317 ? 12.513 -11.728 -19.493 1.00 89.00 317 ASP A N 1
ATOM 2458 C CA . ASP A 1 317 ? 13.616 -10.944 -18.950 1.00 89.00 317 ASP A CA 1
ATOM 2459 C C . ASP A 1 317 ? 13.288 -9.452 -19.003 1.00 89.00 317 ASP A C 1
ATOM 2461 O O . ASP A 1 317 ? 12.876 -8.905 -20.031 1.00 89.00 317 ASP A O 1
ATOM 2465 N N . ALA A 1 318 ? 13.487 -8.787 -17.873 1.00 92.75 318 ALA A N 1
ATOM 2466 C CA . ALA A 1 318 ? 13.212 -7.374 -17.714 1.00 92.75 318 ALA A CA 1
ATOM 2467 C C . ALA A 1 318 ? 14.300 -6.709 -16.880 1.00 92.75 318 ALA A C 1
ATOM 2469 O O . ALA A 1 318 ? 15.059 -7.355 -16.155 1.00 92.75 318 ALA A O 1
ATOM 2470 N N . MET A 1 319 ? 14.347 -5.392 -16.975 1.00 94.69 319 MET A N 1
ATOM 2471 C CA . MET A 1 319 ? 15.158 -4.543 -16.121 1.00 94.69 319 MET A CA 1
ATOM 2472 C C . MET A 1 319 ? 14.296 -3.442 -15.520 1.00 94.69 319 MET A C 1
ATOM 2474 O O . MET A 1 319 ? 13.243 -3.095 -16.059 1.00 94.69 319 MET A O 1
ATOM 2478 N N . VAL A 1 320 ? 14.768 -2.872 -14.419 1.00 95.88 320 VAL A N 1
ATOM 2479 C CA . VAL A 1 320 ? 14.239 -1.617 -13.888 1.00 95.88 320 VAL A CA 1
ATOM 2480 C C . VAL A 1 320 ? 15.211 -0.522 -14.281 1.00 95.88 320 VAL A C 1
ATOM 2482 O O . VAL A 1 320 ? 16.416 -0.649 -14.069 1.00 95.88 320 VAL A O 1
ATOM 2485 N N . HIS A 1 321 ? 14.675 0.539 -14.870 1.00 96.00 321 HIS A N 1
ATOM 2486 C CA . HIS A 1 321 ? 15.436 1.684 -15.337 1.00 96.00 321 HIS A CA 1
ATOM 2487 C C . HIS A 1 321 ? 14.948 2.949 -14.642 1.00 96.00 321 HIS A C 1
ATOM 2489 O O . HIS A 1 321 ? 13.765 3.278 -14.717 1.00 96.00 321 HIS A O 1
ATOM 2495 N N . ASP A 1 322 ? 15.840 3.670 -13.971 1.00 95.00 322 ASP A N 1
ATOM 2496 C CA . ASP A 1 322 ? 15.499 4.919 -13.275 1.00 95.00 322 ASP A CA 1
ATOM 2497 C C . ASP A 1 322 ? 15.897 6.174 -14.066 1.00 95.00 322 ASP A C 1
ATOM 2499 O O . ASP A 1 322 ? 15.707 7.284 -13.582 1.00 95.00 322 ASP A O 1
ATOM 2503 N N . GLY A 1 323 ? 16.466 6.007 -15.261 1.00 94.56 323 GLY A N 1
ATOM 2504 C CA . GLY A 1 323 ? 16.989 7.083 -16.105 1.00 94.56 323 GLY A CA 1
ATOM 2505 C C . GLY A 1 323 ? 18.502 7.296 -15.977 1.00 94.56 323 GLY A C 1
ATOM 2506 O O . GLY A 1 323 ? 19.132 7.746 -16.927 1.00 94.56 323 GLY A O 1
ATOM 2507 N N . THR A 1 324 ? 19.117 6.907 -14.854 1.00 94.75 324 THR A N 1
ATOM 2508 C CA . THR A 1 324 ? 20.588 6.881 -14.688 1.00 94.75 324 THR A CA 1
ATOM 2509 C C . THR A 1 324 ? 21.214 5.596 -15.221 1.00 94.75 324 THR A C 1
ATOM 2511 O O . THR A 1 324 ? 22.398 5.571 -15.553 1.00 94.75 324 THR A O 1
ATOM 2514 N N . GLY A 1 325 ? 20.420 4.532 -15.310 1.00 94.19 325 GLY A N 1
ATOM 2515 C CA . GLY A 1 325 ? 20.793 3.271 -15.928 1.00 94.19 325 GLY A CA 1
ATOM 2516 C C . GLY A 1 325 ? 19.750 2.187 -15.679 1.00 94.19 325 GLY A C 1
ATOM 2517 O O . GLY A 1 325 ? 18.768 2.397 -14.960 1.00 94.19 325 GLY A O 1
ATOM 2518 N N . GLY A 1 326 ? 19.979 1.016 -16.269 1.00 94.88 326 GLY A N 1
ATOM 2519 C CA . GLY A 1 326 ? 19.118 -0.157 -16.123 1.00 94.88 326 GLY A CA 1
ATOM 2520 C C . GLY A 1 326 ? 19.784 -1.272 -15.327 1.00 94.88 326 GLY A C 1
ATOM 2521 O O . GLY A 1 326 ? 20.950 -1.583 -15.565 1.00 94.88 326 GLY A O 1
ATOM 2522 N N . VAL A 1 327 ? 19.047 -1.930 -14.433 1.00 96.19 327 VAL A N 1
ATOM 2523 C CA . VAL A 1 327 ? 19.506 -3.138 -13.723 1.00 96.19 327 VAL A CA 1
ATOM 2524 C C . VAL A 1 327 ? 18.525 -4.274 -13.964 1.00 96.19 327 VAL A C 1
ATOM 2526 O O . VAL A 1 327 ? 17.314 -4.100 -13.812 1.00 96.19 327 VAL A O 1
ATOM 2529 N N . SER A 1 328 ? 19.038 -5.443 -14.349 1.00 95.12 328 SER A N 1
ATOM 2530 C CA . SER A 1 328 ? 18.201 -6.614 -14.621 1.00 95.12 328 SER A CA 1
ATOM 2531 C C . SER A 1 328 ? 17.469 -7.071 -13.366 1.00 95.12 328 SER A C 1
ATOM 2533 O O . SER A 1 328 ? 18.015 -7.046 -12.261 1.00 95.12 328 SER A O 1
ATOM 2535 N N . VAL A 1 329 ? 16.239 -7.533 -13.549 1.00 94.69 329 VAL A N 1
ATOM 2536 C CA . VAL A 1 329 ? 15.407 -8.064 -12.475 1.00 94.69 329 VAL A CA 1
ATOM 2537 C C . VAL A 1 329 ? 15.266 -9.559 -12.627 1.00 94.69 329 VAL A C 1
ATOM 2539 O O . VAL A 1 329 ? 14.935 -10.064 -13.697 1.00 94.69 329 VAL A O 1
ATOM 2542 N N . GLU A 1 330 ? 15.468 -10.268 -11.527 1.00 92.06 330 GLU A N 1
ATOM 2543 C CA . GLU A 1 330 ? 15.159 -11.677 -11.466 1.00 92.06 330 GLU A CA 1
ATOM 2544 C C . GLU A 1 330 ? 13.649 -11.899 -11.590 1.00 92.06 330 GLU A C 1
ATOM 2546 O O . GLU A 1 330 ? 12.870 -11.300 -10.840 1.00 92.06 330 GLU A O 1
ATOM 2551 N N . PRO A 1 331 ? 13.204 -12.805 -12.475 1.00 84.12 331 PRO A N 1
ATOM 2552 C CA . PRO A 1 331 ? 11.781 -13.048 -12.678 1.00 84.12 331 PRO A CA 1
ATOM 2553 C C . PRO A 1 331 ? 11.029 -13.412 -11.385 1.00 84.12 331 PRO A C 1
ATOM 2555 O O . PRO A 1 331 ? 9.852 -13.094 -11.239 1.00 84.12 331 PRO A O 1
ATOM 2558 N N . ALA A 1 332 ? 11.701 -14.058 -10.425 1.00 86.19 332 ALA A N 1
ATOM 2559 C CA . ALA A 1 332 ? 11.128 -14.371 -9.117 1.00 86.19 332 ALA A CA 1
ATOM 2560 C C . ALA A 1 332 ? 10.750 -13.117 -8.314 1.00 86.19 332 ALA A C 1
ATOM 2562 O O . ALA A 1 332 ? 9.704 -13.115 -7.666 1.00 86.19 332 ALA A O 1
ATOM 2563 N N . LEU A 1 333 ? 11.533 -12.035 -8.403 1.00 90.94 333 LEU A N 1
ATOM 2564 C CA . LEU A 1 333 ? 11.248 -10.786 -7.698 1.00 90.94 333 LEU A CA 1
ATOM 2565 C C . LEU A 1 333 ? 9.928 -10.160 -8.171 1.00 90.94 333 LEU A C 1
ATOM 2567 O O . LEU A 1 333 ? 9.146 -9.700 -7.348 1.00 90.94 333 LEU A O 1
ATOM 2571 N N . LEU A 1 334 ? 9.619 -10.214 -9.470 1.00 87.94 334 LEU A N 1
ATOM 2572 C CA . LEU A 1 334 ? 8.365 -9.668 -10.018 1.00 87.94 334 LEU A CA 1
ATOM 2573 C C . LEU A 1 334 ? 7.108 -10.406 -9.529 1.00 87.94 334 LEU A C 1
ATOM 2575 O O . LEU A 1 334 ? 6.002 -9.871 -9.619 1.00 87.94 334 LEU A O 1
ATOM 2579 N N . ALA A 1 335 ? 7.259 -11.622 -9.000 1.00 83.12 335 ALA A N 1
ATOM 2580 C CA . ALA A 1 335 ? 6.171 -12.376 -8.386 1.00 83.12 335 ALA A CA 1
ATOM 2581 C C . ALA A 1 335 ? 5.954 -12.024 -6.898 1.00 83.12 335 ALA A C 1
ATOM 2583 O O . ALA A 1 335 ? 4.961 -12.451 -6.304 1.00 83.12 335 ALA A O 1
ATOM 2584 N N . HIS A 1 336 ? 6.843 -11.236 -6.279 1.00 82.00 336 HIS A N 1
ATOM 2585 C CA . HIS A 1 336 ? 6.770 -10.871 -4.861 1.00 82.00 336 HIS A CA 1
ATOM 2586 C C . HIS A 1 336 ? 5.831 -9.690 -4.591 1.00 82.00 336 HIS A C 1
ATOM 2588 O O . HIS A 1 336 ? 6.261 -8.607 -4.205 1.00 82.00 336 HIS A O 1
ATOM 2594 N N . GLY A 1 337 ? 4.522 -9.878 -4.709 1.00 77.50 337 GLY A N 1
ATOM 2595 C CA . GLY A 1 337 ? 3.566 -8.823 -4.376 1.00 77.50 337 GLY A CA 1
ATOM 2596 C C . GLY A 1 337 ? 2.189 -9.062 -4.968 1.00 77.50 337 GLY A C 1
ATOM 2597 O O . GLY A 1 337 ? 1.858 -10.163 -5.405 1.00 77.50 337 GLY A O 1
ATOM 2598 N N . THR A 1 338 ? 1.367 -8.016 -4.976 1.00 82.50 338 THR A N 1
ATOM 2599 C CA . THR A 1 338 ? 0.070 -8.059 -5.657 1.00 82.50 338 THR A CA 1
ATOM 2600 C C . THR A 1 338 ? 0.267 -7.700 -7.123 1.00 82.50 338 THR A C 1
ATOM 2602 O O . THR A 1 338 ? 0.565 -6.550 -7.439 1.00 82.50 338 THR A O 1
ATOM 2605 N N . LEU A 1 339 ? 0.056 -8.668 -8.017 1.00 87.00 339 LEU A N 1
ATOM 2606 C CA . LEU A 1 339 ? 0.136 -8.429 -9.457 1.00 87.00 339 LEU A CA 1
ATOM 2607 C C . LEU A 1 339 ? -0.970 -7.457 -9.921 1.00 87.00 339 LEU A C 1
ATOM 2609 O O . LEU A 1 339 ? -2.149 -7.702 -9.624 1.00 87.00 339 LEU A O 1
ATOM 2613 N N . PRO A 1 340 ? -0.624 -6.392 -10.669 1.00 85.62 340 PRO A N 1
ATOM 2614 C CA . PRO A 1 340 ? -1.596 -5.455 -11.231 1.00 85.62 340 PRO A CA 1
ATOM 2615 C C . PRO A 1 340 ? -2.582 -6.144 -12.177 1.00 85.62 340 PRO A C 1
ATOM 2617 O O . PRO A 1 340 ? -2.237 -7.116 -12.841 1.00 85.62 340 PRO A O 1
ATOM 2620 N N . ASN A 1 341 ? -3.810 -5.638 -12.286 1.00 88.50 341 ASN A N 1
ATOM 2621 C CA . ASN A 1 341 ? -4.799 -6.211 -13.198 1.00 88.50 341 ASN A CA 1
ATOM 2622 C C . ASN A 1 341 ? -4.557 -5.740 -14.638 1.00 88.50 341 ASN A C 1
ATOM 2624 O O . ASN A 1 341 ? -4.627 -4.541 -14.904 1.00 88.50 341 ASN A O 1
ATOM 2628 N N . THR A 1 342 ? -4.333 -6.663 -15.570 1.00 88.12 342 THR A N 1
ATOM 2629 C CA . THR A 1 342 ? -4.059 -6.361 -16.986 1.00 88.12 342 THR A CA 1
ATOM 2630 C C . THR A 1 342 ? -5.254 -6.634 -17.900 1.00 88.12 342 THR A C 1
ATOM 2632 O O . THR A 1 342 ? -5.340 -6.047 -18.978 1.00 88.12 342 THR A O 1
ATOM 2635 N N . GLY A 1 343 ? -6.231 -7.433 -17.462 1.00 88.50 343 GLY A N 1
ATOM 2636 C CA . GLY A 1 343 ? -7.483 -7.625 -18.196 1.00 88.50 343 GLY A CA 1
ATOM 2637 C C . GLY A 1 343 ? -8.519 -8.453 -17.439 1.00 88.50 343 GLY A C 1
ATOM 2638 O O . GLY A 1 343 ? -8.171 -9.334 -16.655 1.00 88.50 343 GLY A O 1
ATOM 2639 N N . ASP A 1 344 ? -9.797 -8.168 -17.686 1.00 91.75 344 ASP A N 1
ATOM 2640 C CA . ASP A 1 344 ? -10.938 -8.926 -17.164 1.00 91.75 344 ASP A CA 1
ATOM 2641 C C . ASP A 1 344 ? -11.963 -9.090 -18.291 1.00 91.75 344 ASP A C 1
ATOM 2643 O O . ASP A 1 344 ? -12.416 -8.106 -18.882 1.00 91.75 344 ASP A O 1
ATOM 2647 N N . TRP A 1 345 ? -12.301 -10.336 -18.610 1.00 94.62 345 TRP A N 1
ATOM 2648 C CA . TRP A 1 345 ? -13.283 -10.684 -19.631 1.00 94.62 345 TRP A CA 1
ATOM 2649 C C . TRP A 1 345 ? -14.331 -11.591 -19.016 1.00 94.62 345 TRP A C 1
ATOM 2651 O O . TRP A 1 345 ? -14.011 -12.537 -18.295 1.00 94.62 345 TRP A O 1
ATOM 2661 N N . VAL A 1 346 ? -15.596 -11.332 -19.333 1.00 94.69 346 VAL A N 1
ATOM 2662 C CA . VAL A 1 346 ? -16.722 -12.063 -18.759 1.00 94.69 346 VAL A CA 1
ATOM 2663 C C . VAL A 1 346 ? -17.736 -12.372 -19.851 1.00 94.69 346 VAL A C 1
ATOM 2665 O O . VAL A 1 346 ? -18.227 -11.462 -20.511 1.00 94.69 346 VAL A O 1
ATOM 2668 N N . ASN A 1 347 ? -18.099 -13.646 -19.985 1.00 95.06 347 ASN A N 1
ATOM 2669 C CA . ASN A 1 347 ? -19.168 -14.105 -20.867 1.00 95.06 347 ASN A CA 1
ATOM 2670 C C . ASN A 1 347 ? -20.245 -14.799 -20.037 1.00 95.06 347 ASN A C 1
ATOM 2672 O O . ASN A 1 347 ? -19.964 -15.776 -19.344 1.00 95.06 347 ASN A O 1
ATOM 2676 N N . ARG A 1 348 ? -21.486 -14.311 -20.106 1.00 94.75 348 ARG A N 1
ATOM 2677 C CA . ARG A 1 348 ? -22.608 -14.928 -19.391 1.00 94.75 348 ARG A CA 1
ATOM 2678 C C . ARG A 1 348 ? -22.968 -16.275 -20.013 1.00 94.75 348 ARG A C 1
ATOM 2680 O O . ARG A 1 348 ? -23.149 -16.366 -21.222 1.00 94.75 348 ARG A O 1
ATOM 2687 N N . ASP A 1 349 ? -23.119 -17.284 -19.166 1.00 93.25 349 ASP A N 1
ATOM 2688 C CA . ASP A 1 349 ? -23.559 -18.624 -19.533 1.00 93.25 349 ASP A CA 1
ATOM 2689 C C . ASP A 1 349 ? -24.288 -19.272 -18.351 1.00 93.25 349 ASP A C 1
ATOM 2691 O O . ASP A 1 349 ? -23.694 -19.916 -17.486 1.00 93.25 349 ASP A O 1
ATOM 2695 N N . ASP A 1 350 ? -25.609 -19.106 -18.317 1.00 88.81 350 ASP A N 1
ATOM 2696 C CA . ASP A 1 350 ? -26.437 -19.643 -17.238 1.00 88.81 350 ASP A CA 1
ATOM 2697 C C . ASP A 1 350 ? -26.565 -21.181 -17.300 1.00 88.81 350 ASP A C 1
ATOM 2699 O O . ASP A 1 350 ? -27.010 -21.795 -16.327 1.00 88.81 350 ASP A O 1
ATOM 2703 N N . SER A 1 351 ? -26.140 -21.828 -18.398 1.00 87.62 351 SER A N 1
ATOM 2704 C CA . SER A 1 351 ? -26.152 -23.294 -18.519 1.00 87.62 351 SER A CA 1
ATOM 2705 C C . SER A 1 351 ? -25.146 -23.972 -17.579 1.00 87.62 351 SER A C 1
ATOM 2707 O O . SER A 1 351 ? -25.338 -25.128 -17.199 1.00 87.62 351 SER A O 1
ATOM 2709 N N . LEU A 1 352 ? -24.137 -23.235 -17.101 1.00 87.06 352 LEU A N 1
ATOM 2710 C CA . LEU A 1 352 ? -23.153 -23.698 -16.115 1.00 87.06 352 LEU A CA 1
ATOM 2711 C C . LEU A 1 352 ? -23.780 -24.138 -14.785 1.00 87.06 352 LEU A C 1
ATOM 2713 O O . LEU A 1 352 ? -23.204 -24.946 -14.057 1.00 87.06 352 LEU A O 1
ATOM 2717 N N . TRP A 1 353 ? -24.982 -23.655 -14.468 1.00 82.56 353 TRP A N 1
ATOM 2718 C CA . TRP A 1 353 ? -25.732 -24.140 -13.311 1.00 82.56 353 TRP A CA 1
ATOM 2719 C C . TRP A 1 353 ? -26.162 -25.606 -13.448 1.00 82.56 353 TRP A C 1
ATOM 2721 O O . TRP A 1 353 ? -26.313 -26.289 -12.436 1.00 82.56 353 TRP A O 1
ATOM 2731 N N . ALA A 1 354 ? -26.342 -26.104 -14.675 1.00 77.31 354 ALA A N 1
ATOM 2732 C CA . ALA A 1 354 ? -26.762 -27.480 -14.930 1.00 77.31 354 ALA A CA 1
ATOM 2733 C C . ALA A 1 354 ? -25.603 -28.487 -14.852 1.00 77.31 354 ALA A C 1
ATOM 2735 O O . ALA A 1 354 ? -25.821 -29.644 -14.499 1.00 77.31 354 ALA A O 1
ATOM 2736 N N . SER A 1 355 ? -24.369 -28.068 -15.150 1.00 65.75 355 SER A N 1
ATOM 2737 C CA . SER A 1 355 ? -23.218 -28.971 -15.289 1.00 65.75 355 SER A CA 1
ATOM 2738 C C . SER A 1 355 ? -22.583 -29.397 -13.960 1.00 65.75 355 SER A C 1
ATOM 2740 O O . SER A 1 355 ? -21.927 -30.433 -13.902 1.00 65.75 355 SER A O 1
ATOM 2742 N N . LYS A 1 356 ? -22.774 -28.634 -12.876 1.00 59.84 356 LYS A N 1
ATOM 2743 C CA . LYS A 1 356 ? -22.075 -28.862 -11.597 1.00 59.84 356 LYS A CA 1
ATOM 2744 C C . LYS A 1 356 ? -22.822 -29.687 -10.551 1.00 59.84 356 LYS A C 1
ATOM 2746 O O . LYS A 1 356 ? -22.387 -29.716 -9.403 1.00 59.84 356 LYS A O 1
ATOM 2751 N N . GLY A 1 357 ? -23.956 -30.309 -10.877 1.00 55.84 357 GLY A N 1
ATOM 2752 C CA . GLY A 1 357 ? -24.753 -31.019 -9.864 1.00 55.84 357 GLY A CA 1
ATOM 2753 C C . GLY A 1 357 ? -25.203 -30.116 -8.703 1.00 55.84 357 GLY A C 1
ATOM 2754 O O . GLY A 1 357 ? -25.686 -30.613 -7.691 1.00 55.84 357 GLY A O 1
ATOM 2755 N N . ARG A 1 358 ? -25.092 -28.784 -8.858 1.00 58.59 358 ARG A N 1
ATOM 2756 C CA . ARG A 1 358 ? -25.647 -27.762 -7.963 1.00 58.59 358 ARG A CA 1
ATOM 2757 C C . ARG A 1 358 ? -27.164 -27.687 -8.178 1.00 58.59 358 ARG A C 1
ATOM 2759 O O . ARG A 1 358 ? -27.727 -26.633 -8.459 1.00 58.59 358 ARG A O 1
ATOM 2766 N N . MET A 1 359 ? -27.834 -28.834 -8.096 1.00 52.88 359 MET A N 1
ATOM 2767 C CA . MET A 1 359 ? -29.267 -28.883 -7.856 1.00 52.88 359 MET A CA 1
ATOM 2768 C C . MET A 1 359 ? -29.446 -28.542 -6.382 1.00 52.88 359 MET A C 1
ATOM 2770 O O . MET A 1 359 ? -29.347 -29.404 -5.513 1.00 52.88 359 MET A O 1
ATOM 2774 N N . PHE A 1 360 ? -29.617 -27.258 -6.081 1.00 55.66 360 PHE A N 1
ATOM 2775 C CA . PHE A 1 360 ? -29.930 -26.845 -4.722 1.00 55.66 360 PHE A CA 1
ATOM 2776 C C . PHE A 1 360 ? -31.304 -27.410 -4.361 1.00 55.66 360 PHE A C 1
ATOM 2778 O O . PHE A 1 360 ? -32.317 -27.037 -4.949 1.00 55.66 360 PHE A O 1
ATOM 2785 N N . ALA A 1 361 ? -31.317 -28.350 -3.418 1.00 48.88 361 ALA A N 1
ATOM 2786 C CA . ALA A 1 361 ? -32.515 -29.053 -2.966 1.00 48.88 361 ALA A CA 1
ATOM 2787 C C . ALA A 1 361 ? -33.511 -28.138 -2.224 1.00 48.88 361 ALA A C 1
ATOM 2789 O O . ALA A 1 361 ? -34.644 -28.529 -1.955 1.00 48.88 361 ALA A O 1
ATOM 2790 N N . THR A 1 362 ? -33.110 -26.912 -1.896 1.00 53.41 362 THR A N 1
ATOM 2791 C CA . THR A 1 362 ? -33.905 -25.939 -1.156 1.00 53.41 362 THR A CA 1
ATOM 2792 C C . THR A 1 362 ? -34.210 -24.760 -2.076 1.00 53.41 362 THR A C 1
ATOM 2794 O O . THR A 1 362 ? -33.326 -23.988 -2.427 1.00 53.41 362 THR A O 1
ATOM 2797 N N . GLY A 1 363 ? -35.472 -24.602 -2.489 1.00 60.78 363 GLY A N 1
ATOM 2798 C CA . GLY A 1 363 ? -35.960 -23.518 -3.363 1.00 60.78 363 GLY A CA 1
ATOM 2799 C C . GLY A 1 363 ? -35.872 -22.095 -2.780 1.00 60.78 363 GLY A C 1
ATOM 2800 O O . GLY A 1 363 ? -36.717 -21.260 -3.079 1.00 60.78 363 GLY A O 1
ATOM 2801 N N . LYS A 1 364 ? -34.876 -21.815 -1.935 1.00 80.69 364 LYS A N 1
ATOM 2802 C CA . LYS A 1 364 ? -34.597 -20.545 -1.250 1.00 80.69 364 LYS A CA 1
ATOM 2803 C C . LYS A 1 364 ? -33.475 -19.754 -1.942 1.00 80.69 364 LYS A C 1
ATOM 2805 O O . LYS A 1 364 ? -32.695 -19.070 -1.287 1.00 80.69 364 LYS A O 1
ATOM 2810 N N . ILE A 1 365 ? -33.376 -19.875 -3.266 1.00 82.25 365 ILE A N 1
ATOM 2811 C CA . ILE A 1 365 ? -32.382 -19.184 -4.096 1.00 82.25 365 ILE A CA 1
ATOM 2812 C C . ILE A 1 365 ? -33.090 -18.491 -5.263 1.00 82.25 365 ILE A C 1
ATOM 2814 O O . ILE A 1 365 ? -33.980 -19.079 -5.880 1.00 82.25 365 ILE A O 1
ATOM 2818 N N . ARG A 1 366 ? -32.681 -17.263 -5.601 1.00 85.31 366 ARG A N 1
ATOM 2819 C CA . ARG A 1 366 ? -33.189 -16.516 -6.767 1.00 85.31 366 ARG A CA 1
ATOM 2820 C C . ARG A 1 366 ? -32.086 -15.721 -7.475 1.00 85.31 366 ARG A C 1
ATOM 2822 O O . ARG A 1 366 ? -30.932 -15.744 -7.061 1.00 85.31 366 ARG A O 1
ATOM 2829 N N . ASN A 1 367 ? -32.447 -15.059 -8.580 1.00 88.06 367 ASN A N 1
ATOM 2830 C CA . ASN A 1 367 ? -31.578 -14.153 -9.349 1.00 88.06 367 ASN A CA 1
ATOM 2831 C C . ASN A 1 367 ? -30.223 -14.749 -9.773 1.00 88.06 367 ASN A C 1
ATOM 2833 O O . ASN A 1 367 ? -29.223 -14.044 -9.878 1.00 88.06 367 ASN A O 1
ATOM 2837 N N . ARG A 1 368 ? -30.206 -16.056 -10.058 1.00 87.75 368 ARG A N 1
ATOM 2838 C CA . ARG A 1 368 ? -28.994 -16.784 -10.436 1.00 87.75 368 ARG A CA 1
ATOM 2839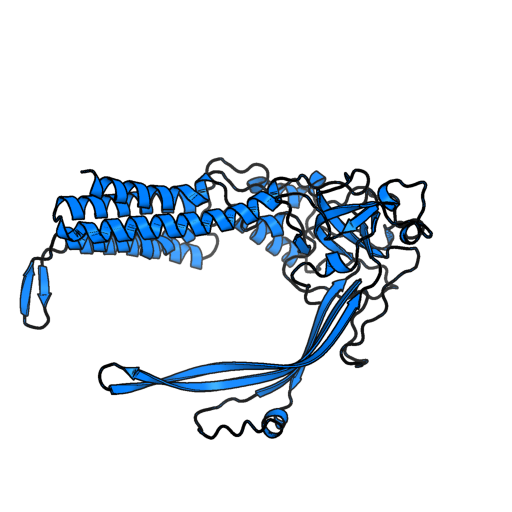 C C . ARG A 1 368 ? -28.418 -16.293 -11.763 1.00 87.75 368 ARG A C 1
ATOM 2841 O O . ARG A 1 368 ? -29.138 -16.155 -12.753 1.00 87.75 368 ARG A O 1
ATOM 2848 N N . LYS A 1 369 ? -27.106 -16.106 -11.788 1.00 92.12 369 LYS A N 1
ATOM 2849 C CA . LYS A 1 369 ? -26.323 -15.787 -12.982 1.00 92.12 369 LYS A CA 1
ATOM 2850 C C . LYS A 1 369 ? -25.048 -16.609 -12.949 1.00 92.12 369 LYS A C 1
ATOM 2852 O O . LYS A 1 369 ? -24.475 -16.816 -11.878 1.00 92.12 369 LYS A O 1
ATOM 2857 N N . ALA A 1 370 ? -24.629 -17.111 -14.098 1.00 92.69 370 ALA A N 1
ATOM 2858 C CA . ALA A 1 370 ? -23.329 -17.750 -14.223 1.00 92.69 370 ALA A CA 1
ATOM 2859 C C . ALA A 1 370 ? -22.551 -17.167 -15.396 1.00 92.69 370 ALA A C 1
ATOM 2861 O O . ALA A 1 370 ? -23.119 -16.716 -16.392 1.00 92.69 370 ALA A O 1
ATOM 2862 N N . PHE A 1 371 ? -21.235 -17.144 -15.242 1.00 95.38 371 PHE A N 1
ATOM 2863 C CA . PHE A 1 371 ? -20.332 -16.526 -16.189 1.00 95.38 371 PHE A CA 1
ATOM 2864 C C . PHE A 1 371 ? -19.069 -17.358 -16.342 1.00 95.38 371 PHE A C 1
ATOM 2866 O O . PHE A 1 371 ? -18.487 -17.819 -15.362 1.00 95.38 371 PHE A O 1
ATOM 2873 N N . HIS A 1 372 ? -18.591 -17.460 -17.572 1.00 95.19 372 HIS A N 1
ATOM 2874 C CA . HIS A 1 372 ? -17.183 -17.694 -17.842 1.00 95.19 372 HIS A CA 1
ATOM 2875 C C . HIS A 1 372 ? -16.433 -16.396 -17.573 1.00 95.19 372 HIS A C 1
ATOM 2877 O O . HIS A 1 372 ? -16.797 -15.357 -18.125 1.00 95.19 372 HIS A O 1
ATOM 2883 N N . GLN A 1 373 ? -15.413 -16.439 -16.726 1.00 95.38 373 GLN A N 1
ATOM 2884 C CA . GLN A 1 373 ? -14.585 -15.281 -16.422 1.00 95.38 373 GLN A CA 1
ATOM 2885 C C . GLN A 1 373 ? -13.114 -15.614 -16.654 1.00 95.38 373 GLN A C 1
ATOM 2887 O O . GLN A 1 373 ? -12.621 -16.642 -16.190 1.00 95.38 373 GLN A O 1
ATOM 2892 N N . TRP A 1 374 ? -12.426 -14.711 -17.345 1.00 96.12 374 TRP A N 1
ATOM 2893 C CA . TRP A 1 374 ? -10.987 -14.732 -17.554 1.00 96.12 374 TRP A CA 1
ATOM 2894 C C . TRP A 1 374 ? -10.390 -13.488 -16.916 1.00 96.12 374 TRP A C 1
ATOM 2896 O O . TRP A 1 374 ? -10.878 -12.383 -17.138 1.00 96.12 374 TRP A O 1
ATOM 2906 N N . LYS A 1 375 ? -9.325 -13.662 -16.142 1.00 94.75 375 LYS A N 1
ATOM 2907 C CA . LYS A 1 375 ? -8.576 -12.565 -15.527 1.00 94.75 375 LYS A CA 1
ATOM 2908 C C . LYS A 1 375 ? -7.122 -12.693 -15.923 1.00 94.75 375 LYS A C 1
ATOM 2910 O O . LYS A 1 375 ? -6.580 -13.790 -15.866 1.00 94.75 375 LYS A O 1
ATOM 2915 N N . SER A 1 376 ? -6.494 -11.580 -16.269 1.00 93.50 376 SER A N 1
ATOM 2916 C CA . SER A 1 376 ? -5.054 -11.477 -16.475 1.00 93.50 376 SER A CA 1
ATOM 2917 C C . SER A 1 376 ? -4.491 -10.465 -15.492 1.00 93.50 376 SER A C 1
ATOM 2919 O O . SER A 1 376 ? -5.061 -9.390 -15.292 1.00 93.50 376 SER A O 1
ATOM 2921 N N . ARG A 1 377 ? -3.374 -10.814 -14.863 1.00 92.19 377 ARG A N 1
ATOM 2922 C CA . ARG A 1 377 ? -2.643 -9.966 -13.930 1.00 92.19 377 ARG A CA 1
ATOM 2923 C C . ARG A 1 377 ? -1.159 -10.040 -14.220 1.00 92.19 377 ARG A C 1
ATOM 2925 O O . ARG A 1 377 ? -0.656 -11.104 -14.560 1.00 92.19 377 ARG A O 1
ATOM 2932 N N . GLY A 1 378 ? -0.458 -8.934 -14.048 1.00 90.56 378 GLY A N 1
ATOM 2933 C CA . GLY A 1 378 ? 0.949 -8.883 -14.380 1.00 90.56 378 GLY A CA 1
ATOM 2934 C C . GLY A 1 378 ? 1.531 -7.486 -14.402 1.00 90.56 378 GLY A C 1
ATOM 2935 O O . GLY A 1 378 ? 0.804 -6.492 -14.383 1.00 90.56 378 GLY A O 1
ATOM 2936 N N . TYR A 1 379 ? 2.855 -7.444 -14.464 1.00 89.69 379 TYR A N 1
ATOM 2937 C CA . TYR A 1 379 ? 3.606 -6.232 -14.747 1.00 89.69 379 TYR A CA 1
ATOM 2938 C C . TYR A 1 379 ? 3.837 -6.118 -16.249 1.00 89.69 379 TYR A C 1
ATOM 2940 O O . TYR A 1 379 ? 4.198 -7.096 -16.910 1.00 89.69 379 TYR A O 1
ATOM 2948 N N . CYS A 1 380 ? 3.645 -4.918 -16.779 1.00 89.00 380 CYS A N 1
ATOM 2949 C CA . CYS A 1 380 ? 3.880 -4.584 -18.173 1.00 89.00 380 CYS A CA 1
ATOM 2950 C C . CYS A 1 380 ? 5.137 -3.725 -18.332 1.00 89.00 380 CYS A C 1
ATOM 2952 O O . CYS A 1 380 ? 5.537 -2.990 -17.429 1.00 89.00 380 CYS A O 1
ATOM 2954 N N . VAL A 1 381 ? 5.743 -3.781 -19.515 1.00 89.75 381 VAL A N 1
ATOM 2955 C CA . VAL A 1 381 ? 6.747 -2.802 -19.939 1.00 89.75 381 VAL A CA 1
ATOM 2956 C C . VAL A 1 381 ? 6.159 -1.396 -19.812 1.00 89.75 381 VAL A C 1
ATOM 2958 O O . VAL A 1 381 ? 5.031 -1.137 -20.233 1.00 89.75 381 VAL A O 1
ATOM 2961 N N . GLY A 1 382 ? 6.933 -0.491 -19.224 1.00 87.88 382 GLY A N 1
ATOM 2962 C CA . GLY A 1 382 ? 6.530 0.877 -18.941 1.00 87.88 382 GLY A CA 1
ATOM 2963 C C . GLY A 1 382 ? 5.883 1.074 -17.572 1.00 87.88 382 GLY A C 1
ATOM 2964 O O . GLY A 1 382 ? 5.680 2.224 -17.192 1.00 87.88 382 GLY A O 1
ATOM 2965 N N . ASP A 1 383 ? 5.579 0.017 -16.812 1.00 88.88 383 ASP A N 1
ATOM 2966 C CA . ASP A 1 383 ? 5.021 0.172 -15.466 1.00 88.88 383 ASP A CA 1
ATOM 2967 C C . ASP A 1 383 ? 6.024 0.789 -14.481 1.00 88.88 383 ASP A C 1
ATOM 2969 O O . ASP A 1 383 ? 7.221 0.490 -14.558 1.00 88.88 383 ASP A O 1
ATOM 2973 N N . PRO A 1 384 ? 5.540 1.595 -13.515 1.00 90.06 384 PRO A N 1
ATOM 2974 C CA . PRO A 1 384 ? 6.346 2.003 -12.380 1.00 90.06 384 PRO A CA 1
ATOM 2975 C C . PRO A 1 384 ? 6.541 0.808 -11.451 1.00 90.06 384 PRO A C 1
ATOM 2977 O O . PRO A 1 384 ? 5.577 0.136 -11.065 1.00 90.06 384 PRO A O 1
ATOM 2980 N N . PHE A 1 385 ? 7.785 0.575 -11.066 1.00 91.56 385 PHE A N 1
ATOM 2981 C CA . PHE A 1 385 ? 8.191 -0.511 -10.195 1.00 91.56 385 PHE A CA 1
ATOM 2982 C C . PHE A 1 385 ? 8.958 0.045 -9.006 1.00 91.56 385 PHE A C 1
ATOM 2984 O O . PHE A 1 385 ? 10.035 0.623 -9.159 1.00 91.56 385 PHE A O 1
ATOM 2991 N N . PHE A 1 386 ? 8.381 -0.154 -7.826 1.00 90.62 386 PHE A N 1
ATOM 2992 C CA . PHE A 1 386 ? 9.001 0.131 -6.546 1.00 90.62 386 PHE A CA 1
ATOM 2993 C C . PHE A 1 386 ? 9.261 -1.183 -5.819 1.00 90.62 386 PHE A C 1
ATOM 2995 O O . PHE A 1 386 ? 8.369 -2.037 -5.726 1.00 90.62 386 PHE A O 1
ATOM 3002 N N . SER A 1 387 ? 10.471 -1.353 -5.293 1.00 91.00 387 SER A N 1
ATOM 3003 C CA . SER A 1 387 ? 10.823 -2.578 -4.590 1.00 91.00 387 SER A CA 1
ATOM 3004 C C . SER A 1 387 ? 11.857 -2.375 -3.494 1.00 91.00 387 SER A C 1
ATOM 3006 O O . SER A 1 387 ? 12.908 -1.779 -3.718 1.00 91.00 387 SER A O 1
ATOM 3008 N N . HIS A 1 388 ? 11.608 -3.019 -2.355 1.00 89.94 388 HIS A N 1
ATOM 3009 C CA . HIS A 1 388 ? 12.652 -3.413 -1.415 1.00 89.94 388 HIS A CA 1
ATOM 3010 C C . HIS A 1 388 ? 13.122 -4.802 -1.808 1.00 89.94 388 HIS A C 1
ATOM 3012 O O . HIS A 1 388 ? 12.333 -5.748 -1.805 1.00 89.94 388 HIS A O 1
ATOM 3018 N N . CYS A 1 389 ? 14.383 -4.932 -2.186 1.00 91.94 389 CYS A N 1
ATOM 3019 C CA . CYS A 1 389 ? 14.941 -6.185 -2.683 1.00 91.94 389 CYS A CA 1
ATOM 3020 C C . CYS A 1 389 ? 16.425 -6.280 -2.352 1.00 91.94 389 CYS A C 1
ATOM 3022 O O . CYS A 1 389 ? 16.953 -5.443 -1.619 1.00 91.94 389 CYS A O 1
ATOM 3024 N N . TYR A 1 390 ? 17.072 -7.321 -2.849 1.00 93.50 390 TYR A N 1
ATOM 3025 C CA . TYR A 1 390 ? 18.507 -7.489 -2.743 1.00 93.50 390 TYR A CA 1
ATOM 3026 C C . TYR A 1 390 ? 19.168 -7.297 -4.098 1.00 93.50 390 TYR A C 1
ATOM 3028 O O . TYR A 1 390 ? 18.576 -7.555 -5.145 1.00 93.50 390 TYR A O 1
ATOM 3036 N N . VAL A 1 391 ? 20.421 -6.878 -4.060 1.00 94.50 391 VAL A N 1
ATOM 3037 C CA . VAL A 1 391 ? 21.290 -6.758 -5.222 1.00 94.50 391 VAL A CA 1
ATOM 3038 C C . VAL A 1 391 ? 22.386 -7.791 -5.089 1.00 94.50 391 VAL A C 1
ATOM 3040 O O . VAL A 1 391 ? 23.129 -7.796 -4.103 1.00 94.50 391 VAL A O 1
ATOM 3043 N N . ARG A 1 392 ? 22.512 -8.633 -6.110 1.00 94.19 392 ARG A N 1
ATOM 3044 C CA . ARG A 1 392 ? 23.611 -9.585 -6.252 1.00 94.19 392 ARG A CA 1
ATOM 3045 C C . ARG A 1 392 ? 24.361 -9.343 -7.560 1.00 94.19 392 ARG A C 1
ATOM 3047 O O . ARG A 1 392 ? 23.770 -8.826 -8.511 1.00 94.19 392 ARG A O 1
ATOM 3054 N N . PRO A 1 393 ? 25.639 -9.737 -7.656 1.00 93.25 393 PRO A N 1
ATOM 3055 C CA . PRO A 1 393 ? 26.290 -9.829 -8.952 1.00 93.25 393 PRO A CA 1
ATOM 3056 C C . PRO A 1 393 ? 25.598 -10.894 -9.816 1.00 93.25 393 PRO A C 1
ATOM 3058 O O . PRO A 1 393 ? 25.125 -11.922 -9.318 1.00 93.25 393 PRO A O 1
ATOM 3061 N N . LYS A 1 394 ? 25.560 -10.648 -11.123 1.00 92.56 394 LYS A N 1
ATOM 3062 C CA . LYS A 1 394 ? 25.189 -11.645 -12.123 1.00 92.56 394 LYS A CA 1
ATOM 3063 C C . LYS A 1 394 ? 26.197 -12.787 -12.129 1.00 92.56 394 LYS A C 1
ATOM 3065 O O . LYS A 1 394 ? 27.394 -12.596 -11.914 1.00 92.56 394 LYS A O 1
ATOM 3070 N N . THR A 1 395 ? 25.706 -13.979 -12.421 1.00 90.75 395 THR A N 1
ATOM 3071 C CA . THR A 1 395 ? 26.540 -15.139 -12.725 1.00 90.75 395 THR A CA 1
ATOM 3072 C C . THR A 1 395 ? 27.277 -14.950 -14.060 1.00 90.75 395 THR A C 1
ATOM 3074 O O . THR A 1 395 ? 26.995 -14.040 -14.847 1.00 90.75 395 THR A O 1
ATOM 3077 N N . ASN A 1 396 ? 28.252 -15.819 -14.341 1.00 87.50 396 ASN A N 1
ATOM 3078 C CA . ASN A 1 396 ? 29.001 -15.768 -15.602 1.00 87.50 396 ASN A CA 1
ATOM 3079 C C . ASN A 1 396 ? 28.093 -15.940 -16.831 1.00 87.50 396 ASN A C 1
ATOM 3081 O O . ASN A 1 396 ? 28.332 -15.291 -17.844 1.00 87.50 396 ASN A O 1
ATOM 3085 N N . GLU A 1 397 ? 27.054 -16.769 -16.720 1.00 87.12 397 GLU A N 1
ATOM 3086 C CA . GLU A 1 397 ? 26.068 -17.010 -17.782 1.00 87.12 397 GLU A CA 1
ATOM 3087 C C . GLU A 1 397 ? 25.164 -15.781 -17.975 1.00 87.12 397 GLU A C 1
ATOM 3089 O O . GLU A 1 397 ? 25.031 -15.266 -19.082 1.00 87.12 397 GLU A O 1
ATOM 3094 N N . GLU A 1 398 ? 24.628 -15.223 -16.883 1.00 86.50 398 GLU A N 1
ATOM 3095 C CA . GLU A 1 398 ? 23.779 -14.018 -16.911 1.00 86.50 398 GLU A CA 1
ATOM 3096 C C . GLU A 1 398 ? 24.519 -12.768 -17.436 1.00 86.50 398 GLU A C 1
ATOM 3098 O O . GLU A 1 398 ? 23.890 -11.826 -17.922 1.00 86.50 398 GLU A O 1
ATOM 3103 N N . SER A 1 399 ? 25.851 -12.730 -17.326 1.00 85.19 399 SER A N 1
ATOM 3104 C CA . SER A 1 399 ? 26.692 -11.606 -17.769 1.00 85.19 399 SER A CA 1
ATOM 3105 C C . SER A 1 399 ? 27.275 -11.768 -19.178 1.00 85.19 399 SER A C 1
ATOM 3107 O O . SER A 1 399 ? 28.012 -10.890 -19.631 1.00 85.19 399 SER A O 1
ATOM 3109 N N . GLU A 1 400 ? 26.981 -12.864 -19.886 1.00 82.44 400 GLU A N 1
ATOM 3110 C CA . GLU A 1 400 ? 27.526 -13.127 -21.226 1.00 82.44 400 GLU A CA 1
ATOM 3111 C C . GLU A 1 400 ? 27.023 -12.118 -22.269 1.00 82.44 400 GLU A C 1
ATOM 3113 O O . GLU A 1 400 ? 27.804 -11.631 -23.086 1.00 82.44 400 GLU A O 1
ATOM 3118 N N . TYR A 1 401 ? 25.743 -11.748 -22.187 1.00 78.12 401 TYR A N 1
ATOM 3119 C CA . TYR A 1 401 ? 25.048 -10.904 -23.169 1.00 78.12 401 TYR A CA 1
ATOM 3120 C C . TYR A 1 401 ? 24.887 -9.447 -22.722 1.00 78.12 401 TYR A C 1
ATOM 3122 O O . TYR A 1 401 ? 24.009 -8.733 -23.201 1.00 78.12 401 TYR A O 1
ATOM 3130 N N . VAL A 1 402 ? 25.719 -9.005 -21.779 1.00 83.69 402 VAL A N 1
ATOM 3131 C CA . VAL A 1 402 ? 25.600 -7.700 -21.127 1.00 83.69 402 VAL A CA 1
ATOM 3132 C C . VAL A 1 402 ? 26.901 -6.918 -21.294 1.00 83.69 402 VAL A C 1
ATOM 3134 O O . VAL A 1 402 ? 27.991 -7.489 -21.225 1.00 83.69 402 VAL A O 1
ATOM 3137 N N . ASP A 1 403 ? 26.806 -5.601 -21.491 1.00 84.88 403 ASP A N 1
ATOM 3138 C CA . ASP A 1 403 ? 27.979 -4.731 -21.567 1.00 84.88 403 ASP A CA 1
ATOM 3139 C C . ASP A 1 403 ? 28.713 -4.666 -20.218 1.00 84.88 403 ASP A C 1
ATOM 3141 O O . ASP A 1 403 ? 28.293 -3.982 -19.283 1.00 84.88 403 ASP A O 1
ATOM 3145 N N . LYS A 1 404 ? 29.852 -5.360 -20.145 1.00 87.06 404 LYS A N 1
ATOM 3146 C CA . LYS A 1 404 ? 30.696 -5.470 -18.947 1.00 87.06 404 LYS A CA 1
ATOM 3147 C C . LYS A 1 404 ? 31.443 -4.181 -18.596 1.00 87.06 404 LYS A C 1
ATOM 3149 O O . LYS A 1 404 ? 32.064 -4.123 -17.538 1.00 87.06 404 LYS A O 1
ATOM 3154 N N . THR A 1 405 ? 31.428 -3.169 -19.466 1.00 88.25 405 THR A N 1
ATOM 3155 C CA . THR A 1 405 ? 32.022 -1.855 -19.174 1.00 88.25 405 THR A CA 1
ATOM 3156 C C . THR A 1 405 ? 31.132 -1.015 -18.257 1.00 88.25 405 THR A C 1
ATOM 3158 O O . THR A 1 405 ? 31.625 -0.132 -17.553 1.00 88.25 405 THR A O 1
ATOM 3161 N N . ILE A 1 406 ? 29.835 -1.330 -18.207 1.00 89.50 406 ILE A N 1
ATOM 3162 C CA . ILE A 1 406 ? 28.847 -0.676 -17.355 1.00 89.50 406 ILE A CA 1
ATOM 3163 C C . ILE A 1 406 ? 28.745 -1.456 -16.041 1.00 89.50 406 ILE A C 1
ATOM 3165 O O . ILE A 1 406 ? 28.262 -2.580 -16.013 1.00 89.50 406 ILE A O 1
ATOM 3169 N N . ALA A 1 407 ? 29.183 -0.875 -14.924 1.00 89.50 407 ALA A N 1
ATOM 3170 C CA . ALA A 1 407 ? 29.274 -1.611 -13.658 1.00 89.50 407 ALA A CA 1
ATOM 3171 C C . ALA A 1 407 ? 27.918 -2.154 -13.163 1.00 89.50 407 ALA A C 1
ATOM 3173 O O . ALA A 1 407 ? 27.825 -3.309 -12.750 1.00 89.50 407 ALA A O 1
ATOM 3174 N N . HIS A 1 408 ? 26.856 -1.348 -13.226 1.00 90.94 408 HIS A N 1
ATOM 3175 C CA . HIS A 1 408 ? 25.522 -1.736 -12.752 1.00 90.94 408 HIS A CA 1
ATOM 3176 C C . HIS A 1 408 ? 24.793 -2.711 -13.683 1.00 90.94 408 HIS A C 1
ATOM 3178 O O . HIS A 1 408 ? 23.851 -3.370 -13.251 1.00 90.94 408 HIS A O 1
ATOM 3184 N N . SER A 1 409 ? 25.251 -2.886 -14.926 1.00 91.81 409 SER A N 1
ATOM 3185 C CA . SER A 1 409 ? 24.706 -3.907 -15.831 1.00 91.81 409 SER A CA 1
ATOM 3186 C C . SER A 1 409 ? 25.031 -5.329 -15.340 1.00 91.81 409 SER A C 1
ATOM 3188 O O . SER A 1 409 ? 24.290 -6.276 -15.612 1.00 91.81 409 SER A O 1
ATOM 3190 N N . LEU A 1 410 ? 26.116 -5.473 -14.569 1.00 93.56 410 LEU A N 1
ATOM 3191 C CA . LEU A 1 410 ? 26.564 -6.718 -13.944 1.00 93.56 410 LEU A CA 1
ATOM 3192 C C . LEU A 1 410 ? 25.822 -7.031 -12.640 1.00 93.56 410 LEU A C 1
ATOM 3194 O O . LEU A 1 410 ? 26.098 -8.056 -12.019 1.00 93.56 410 LEU A O 1
ATOM 3198 N N . ALA A 1 411 ? 24.904 -6.167 -12.211 1.00 94.50 411 ALA A N 1
ATOM 3199 C CA . ALA A 1 411 ? 24.068 -6.383 -11.042 1.00 94.50 411 ALA A CA 1
ATOM 3200 C C . ALA A 1 411 ? 22.712 -6.989 -11.430 1.00 94.50 411 ALA A C 1
ATOM 3202 O O . ALA A 1 411 ? 22.230 -6.842 -12.558 1.00 94.50 411 ALA A O 1
ATOM 3203 N N . MET A 1 412 ? 22.088 -7.667 -10.472 1.00 94.88 412 MET A N 1
ATOM 3204 C CA . MET A 1 412 ? 20.760 -8.249 -10.608 1.00 94.88 412 MET A CA 1
ATOM 3205 C C . MET A 1 412 ? 19.948 -8.021 -9.339 1.00 94.88 412 MET A C 1
ATOM 3207 O O . MET A 1 412 ? 20.421 -8.295 -8.233 1.00 94.88 412 MET A O 1
ATOM 3211 N N . LEU A 1 413 ? 18.723 -7.527 -9.513 1.00 95.69 413 LEU A N 1
ATOM 3212 C CA . LEU A 1 413 ? 17.752 -7.375 -8.435 1.00 95.69 413 LEU A CA 1
ATOM 3213 C C . LEU A 1 413 ? 17.079 -8.721 -8.168 1.00 95.69 413 LEU A C 1
ATOM 3215 O O . LEU A 1 413 ? 16.534 -9.331 -9.086 1.00 95.69 413 LEU A O 1
ATOM 3219 N N . THR A 1 414 ? 17.091 -9.175 -6.921 1.00 94.06 414 THR A N 1
ATOM 3220 C CA . THR A 1 414 ? 16.600 -10.496 -6.514 1.00 94.06 414 THR A CA 1
ATOM 3221 C C . THR A 1 414 ? 15.792 -10.422 -5.220 1.00 94.06 414 THR A C 1
ATOM 3223 O O . THR A 1 414 ? 15.910 -9.485 -4.424 1.00 94.06 414 THR A O 1
ATOM 3226 N N . ALA A 1 415 ? 14.932 -11.419 -5.019 1.00 90.31 415 ALA A N 1
ATOM 3227 C CA . ALA A 1 415 ? 14.252 -11.639 -3.750 1.00 90.31 415 ALA A CA 1
ATOM 3228 C C . ALA A 1 415 ? 15.115 -12.417 -2.734 1.00 90.31 415 ALA A C 1
ATOM 3230 O O . ALA A 1 415 ? 14.759 -12.495 -1.558 1.00 90.31 415 ALA A O 1
ATOM 3231 N N . GLU A 1 416 ? 16.232 -12.996 -3.167 1.00 86.94 416 GLU A N 1
ATOM 3232 C CA . GLU A 1 416 ? 17.105 -13.802 -2.321 1.00 86.94 416 GLU A CA 1
ATOM 3233 C C . GLU A 1 416 ? 18.179 -12.939 -1.657 1.00 86.94 416 GLU A C 1
ATOM 3235 O O . GLU A 1 416 ? 18.926 -12.215 -2.314 1.00 86.94 416 GLU A O 1
ATOM 3240 N N . GLY A 1 417 ? 18.279 -13.031 -0.334 1.00 79.62 417 GLY A N 1
ATOM 3241 C CA . GLY A 1 417 ? 19.326 -12.368 0.428 1.00 79.62 417 GLY A CA 1
ATOM 3242 C C . GLY A 1 417 ? 19.231 -12.664 1.917 1.00 79.62 417 GLY A C 1
ATOM 3243 O O . GLY A 1 417 ? 18.189 -13.082 2.420 1.00 79.62 417 GLY A O 1
ATOM 3244 N N . ASP A 1 418 ? 20.350 -12.448 2.606 1.00 65.88 418 ASP A N 1
ATOM 3245 C CA . ASP A 1 418 ? 20.601 -12.934 3.968 1.00 65.88 418 ASP A CA 1
ATOM 3246 C C . ASP A 1 418 ? 20.845 -11.782 4.962 1.00 65.88 418 ASP A C 1
ATOM 3248 O O . ASP A 1 418 ? 21.682 -11.859 5.863 1.00 65.88 418 ASP A O 1
ATOM 3252 N N . GLU A 1 419 ? 20.104 -10.679 4.817 1.00 73.00 419 GLU A N 1
ATOM 3253 C CA . GLU A 1 419 ? 20.168 -9.569 5.779 1.00 73.00 419 GLU A CA 1
ATOM 3254 C C . GLU A 1 419 ? 19.060 -9.666 6.837 1.00 73.00 419 GLU A C 1
ATOM 3256 O O . GLU A 1 419 ? 17.869 -9.589 6.504 1.00 73.00 419 GLU A O 1
ATOM 3261 N N . PRO A 1 420 ? 19.412 -9.779 8.133 1.00 63.38 420 PRO A N 1
ATOM 3262 C CA . PRO A 1 420 ? 18.432 -9.813 9.206 1.00 63.38 420 PRO A CA 1
ATOM 3263 C C . PRO A 1 420 ? 17.556 -8.557 9.215 1.00 63.38 420 PRO A C 1
ATOM 3265 O O . PRO A 1 420 ? 18.027 -7.448 9.446 1.00 63.38 420 PRO A O 1
ATOM 3268 N N . GLY A 1 421 ? 16.247 -8.739 9.041 1.00 64.12 421 GLY A N 1
ATOM 3269 C CA . GLY A 1 421 ? 15.265 -7.657 9.162 1.00 64.12 421 GLY A CA 1
ATOM 3270 C C . GLY A 1 421 ? 14.877 -6.973 7.852 1.00 64.12 421 GLY A C 1
ATOM 3271 O O . GLY A 1 421 ? 13.845 -6.294 7.848 1.00 64.12 421 GLY A O 1
ATOM 3272 N N . HIS A 1 422 ? 15.595 -7.222 6.753 1.00 75.81 422 HIS A N 1
ATOM 3273 C CA . HIS A 1 422 ? 15.171 -6.798 5.418 1.00 75.81 422 HIS A CA 1
ATOM 3274 C C . HIS A 1 422 ? 14.064 -7.729 4.917 1.00 75.81 422 HIS A C 1
ATOM 3276 O O . HIS A 1 422 ? 14.117 -8.948 5.090 1.00 75.81 422 HIS A O 1
ATOM 3282 N N . LYS A 1 423 ? 12.989 -7.160 4.370 1.00 78.38 423 LYS A N 1
ATOM 3283 C CA . LYS A 1 423 ? 11.873 -7.938 3.826 1.00 78.38 423 LYS A CA 1
ATOM 3284 C C . LYS A 1 423 ? 11.616 -7.479 2.409 1.00 78.38 423 LYS A C 1
ATOM 3286 O O . LYS A 1 423 ? 11.297 -6.315 2.195 1.00 78.38 423 LYS A O 1
ATOM 3291 N N . VAL A 1 424 ? 11.649 -8.434 1.490 1.00 86.25 424 VAL A N 1
ATOM 3292 C CA . VAL A 1 424 ? 11.341 -8.180 0.089 1.00 86.25 424 VAL A CA 1
ATOM 3293 C C . VAL A 1 424 ? 9.881 -7.777 -0.070 1.00 86.25 424 VAL A C 1
ATOM 3295 O O . VAL A 1 424 ? 8.973 -8.440 0.448 1.00 86.25 424 VAL A O 1
ATOM 3298 N N . MET A 1 425 ? 9.666 -6.668 -0.764 1.00 85.88 425 MET A N 1
ATOM 3299 C CA . MET A 1 425 ? 8.351 -6.107 -1.052 1.00 85.88 425 MET A CA 1
ATOM 3300 C C . MET A 1 425 ? 8.401 -5.482 -2.435 1.00 85.88 425 MET A C 1
ATOM 3302 O O . MET A 1 425 ? 9.256 -4.637 -2.667 1.00 85.88 425 MET A O 1
ATOM 3306 N N . THR A 1 426 ? 7.478 -5.857 -3.320 1.00 87.69 426 THR A N 1
ATOM 3307 C CA . THR A 1 426 ? 7.314 -5.194 -4.618 1.00 87.69 426 THR A CA 1
ATOM 3308 C C . THR A 1 426 ? 5.913 -4.621 -4.737 1.00 87.69 426 THR A C 1
ATOM 3310 O O . THR A 1 426 ? 4.923 -5.230 -4.310 1.00 87.69 426 THR A O 1
ATOM 3313 N N . HIS A 1 427 ? 5.837 -3.416 -5.289 1.00 84.56 427 HIS A N 1
ATOM 3314 C CA . HIS A 1 427 ? 4.597 -2.685 -5.483 1.00 84.56 427 HIS A CA 1
ATOM 3315 C C . HIS A 1 427 ? 4.653 -1.920 -6.807 1.00 84.56 427 HIS A C 1
ATOM 3317 O O . HIS A 1 427 ? 5.715 -1.511 -7.274 1.00 84.56 427 HIS A O 1
ATOM 3323 N N . ARG A 1 428 ? 3.490 -1.751 -7.438 1.00 85.62 428 ARG A N 1
ATOM 3324 C CA . ARG A 1 428 ? 3.339 -0.830 -8.568 1.00 85.62 428 ARG A CA 1
ATOM 3325 C C . ARG A 1 428 ? 3.115 0.582 -8.022 1.00 85.62 428 ARG A C 1
ATOM 3327 O O . ARG A 1 428 ? 2.369 0.741 -7.058 1.00 85.62 428 ARG A O 1
ATOM 3334 N N . GLY A 1 429 ? 3.733 1.576 -8.651 1.00 81.06 429 GLY A N 1
ATOM 3335 C CA . GLY A 1 429 ? 3.637 2.986 -8.255 1.00 81.06 429 GLY A CA 1
ATOM 3336 C C . GLY A 1 429 ? 4.858 3.469 -7.474 1.00 81.06 429 GLY A C 1
ATOM 3337 O O . GLY A 1 429 ? 5.847 2.751 -7.361 1.00 81.06 429 GLY A O 1
ATOM 3338 N N . SER A 1 430 ? 4.805 4.703 -6.977 1.00 77.69 430 SER A N 1
ATOM 3339 C CA . SER A 1 430 ? 5.891 5.332 -6.216 1.00 77.69 430 SER A CA 1
ATOM 3340 C C . SER A 1 430 ? 5.864 5.018 -4.722 1.00 77.69 430 SER A C 1
ATOM 3342 O O . SER A 1 430 ? 4.882 4.510 -4.173 1.00 77.69 430 SER A O 1
ATOM 3344 N N . GLU A 1 431 ? 6.953 5.392 -4.050 1.00 77.31 431 GLU A N 1
ATOM 3345 C CA . GLU A 1 431 ? 7.137 5.285 -2.599 1.00 77.31 431 GLU A CA 1
ATOM 3346 C C . GLU A 1 431 ? 5.959 5.890 -1.805 1.00 77.31 431 GLU A C 1
ATOM 3348 O O . GLU A 1 431 ? 5.531 5.339 -0.792 1.00 77.31 431 GLU A O 1
ATOM 3353 N N . LEU A 1 432 ? 5.341 6.969 -2.305 1.00 75.75 432 LEU A N 1
ATOM 3354 C CA . LEU A 1 432 ? 4.173 7.598 -1.678 1.00 75.75 432 LEU A CA 1
ATOM 3355 C C . LEU A 1 432 ? 2.999 6.636 -1.483 1.00 75.75 432 LEU A C 1
ATOM 3357 O O . LEU A 1 432 ? 2.337 6.655 -0.444 1.00 75.75 432 LEU A O 1
ATOM 3361 N N . LEU A 1 433 ? 2.720 5.794 -2.476 1.00 73.19 433 LEU A N 1
ATOM 3362 C CA . LEU A 1 433 ? 1.638 4.818 -2.385 1.00 73.19 433 LEU A CA 1
ATOM 3363 C C . LEU A 1 433 ? 1.970 3.746 -1.346 1.00 73.19 433 LEU A C 1
ATOM 3365 O O . LEU A 1 433 ? 1.103 3.387 -0.542 1.00 73.19 433 LEU A O 1
ATOM 3369 N N . ALA A 1 434 ? 3.232 3.311 -1.305 1.00 72.81 434 ALA A N 1
ATOM 3370 C CA . ALA A 1 434 ? 3.731 2.362 -0.315 1.00 72.81 434 ALA A CA 1
ATOM 3371 C C . ALA A 1 434 ? 3.668 2.928 1.119 1.00 72.81 434 ALA A C 1
ATOM 3373 O O . ALA A 1 434 ? 3.312 2.206 2.053 1.00 72.81 434 ALA A O 1
ATOM 3374 N N . LEU A 1 435 ? 3.923 4.230 1.289 1.00 77.06 435 LEU A N 1
ATOM 3375 C CA . LEU A 1 435 ? 3.924 4.935 2.577 1.00 77.06 435 LEU A CA 1
ATOM 3376 C C . LEU A 1 435 ? 2.586 5.586 2.953 1.00 77.06 435 LEU A C 1
ATOM 3378 O O . LEU A 1 435 ? 2.462 6.174 4.028 1.00 77.06 435 LEU A O 1
ATOM 3382 N N . SER A 1 436 ? 1.549 5.437 2.130 1.00 76.25 436 SER A N 1
ATOM 3383 C CA . SER A 1 436 ? 0.248 6.093 2.336 1.00 76.25 436 SER A CA 1
ATOM 3384 C C . SER A 1 436 ? -0.420 5.778 3.686 1.00 76.25 436 SER A C 1
ATOM 3386 O O . SER A 1 436 ? -1.158 6.601 4.232 1.00 76.25 436 SER A O 1
ATOM 3388 N N . ALA A 1 437 ? -0.140 4.600 4.251 1.00 74.50 437 ALA A N 1
ATOM 3389 C CA . ALA A 1 437 ? -0.648 4.146 5.547 1.00 74.50 437 ALA A CA 1
ATOM 3390 C C . ALA A 1 437 ? 0.368 4.299 6.699 1.00 74.50 437 ALA A C 1
ATOM 3392 O O . ALA A 1 437 ? 0.132 3.791 7.803 1.00 74.50 437 ALA A O 1
ATOM 3393 N N . ALA A 1 438 ? 1.505 4.959 6.463 1.00 81.88 438 ALA A N 1
ATOM 3394 C CA . ALA A 1 438 ? 2.543 5.140 7.466 1.00 81.88 438 ALA A CA 1
ATOM 3395 C C . ALA A 1 438 ? 2.063 6.020 8.632 1.00 81.88 438 ALA A C 1
ATOM 3397 O O . ALA A 1 438 ? 1.353 7.011 8.459 1.00 81.88 438 ALA A O 1
ATOM 3398 N N . LYS A 1 439 ? 2.481 5.653 9.848 1.00 84.44 439 LYS A N 1
ATOM 3399 C CA . LYS A 1 439 ? 2.225 6.390 11.091 1.00 84.44 439 LYS A CA 1
ATOM 3400 C C . LYS A 1 439 ? 3.528 6.542 11.869 1.00 84.44 439 LYS A C 1
ATOM 3402 O O . LYS A 1 439 ? 4.343 5.618 11.921 1.00 84.44 439 LYS A O 1
ATOM 3407 N N . SER A 1 440 ? 3.702 7.685 12.522 1.00 87.88 440 SER A N 1
ATOM 3408 C CA . SER A 1 440 ? 4.792 7.899 13.477 1.00 87.88 440 SER A CA 1
ATOM 3409 C C . SER A 1 440 ? 4.627 7.030 14.739 1.00 87.88 440 SER A C 1
ATOM 3411 O O . SER A 1 440 ? 3.538 6.539 15.039 1.00 87.88 440 SER A O 1
ATOM 3413 N N . ALA A 1 441 ? 5.696 6.885 15.533 1.00 88.50 441 ALA A N 1
ATOM 3414 C CA . ALA A 1 441 ? 5.633 6.169 16.815 1.00 88.50 441 ALA A CA 1
ATOM 3415 C C . ALA A 1 441 ? 4.620 6.797 17.780 1.00 88.50 441 ALA A C 1
ATOM 3417 O O . ALA A 1 441 ? 3.815 6.096 18.387 1.00 88.50 441 ALA A O 1
ATOM 3418 N N . ALA A 1 442 ? 4.659 8.127 17.902 1.00 89.81 442 ALA A N 1
ATOM 3419 C CA . ALA A 1 442 ? 3.789 8.857 18.812 1.00 89.81 442 ALA A CA 1
ATOM 3420 C C . ALA A 1 442 ? 2.320 8.727 18.388 1.00 89.81 442 ALA A C 1
ATOM 3422 O O . ALA A 1 442 ? 1.482 8.383 19.218 1.00 89.81 442 ALA A O 1
ATOM 3423 N N . SER A 1 443 ? 2.011 8.903 17.098 1.00 89.62 443 SER A N 1
ATOM 3424 C CA . SER A 1 443 ? 0.634 8.778 16.604 1.00 89.62 443 SER A CA 1
ATOM 3425 C C . SER A 1 443 ? 0.066 7.360 16.732 1.00 89.62 443 SER A C 1
ATOM 3427 O O . SER A 1 443 ? -1.135 7.209 16.959 1.00 89.62 443 SER A O 1
ATOM 3429 N N . ALA A 1 444 ? 0.912 6.331 16.614 1.00 90.62 444 ALA A N 1
ATOM 3430 C CA . ALA A 1 444 ? 0.508 4.933 16.716 1.00 90.62 444 ALA A CA 1
ATOM 3431 C C . ALA A 1 444 ? 0.331 4.466 18.172 1.00 90.62 444 ALA A C 1
ATOM 3433 O O . ALA A 1 444 ? -0.658 3.813 18.495 1.00 90.62 444 ALA A O 1
ATOM 3434 N N . TYR A 1 445 ? 1.274 4.790 19.063 1.00 94.31 445 TYR A N 1
ATOM 3435 C CA . TYR A 1 445 ? 1.337 4.173 20.395 1.00 94.31 445 TYR A CA 1
ATOM 3436 C C . TYR A 1 445 ? 0.681 4.996 21.502 1.00 94.31 445 TYR A C 1
ATOM 3438 O O . TYR A 1 445 ? 0.139 4.417 22.444 1.00 94.31 445 TYR A O 1
ATOM 3446 N N . LEU A 1 446 ? 0.708 6.331 21.408 1.00 94.38 446 LEU A N 1
ATOM 3447 C CA . LEU A 1 446 ? 0.274 7.210 22.497 1.00 94.38 446 LEU A CA 1
ATOM 3448 C C . LEU A 1 446 ? -1.169 6.942 22.964 1.00 94.38 446 LEU A C 1
ATOM 3450 O O . LEU A 1 446 ? -1.368 6.849 24.176 1.00 94.38 446 LEU A O 1
ATOM 3454 N N . PRO A 1 447 ? -2.173 6.753 22.080 1.00 93.75 447 PRO A N 1
ATOM 3455 C CA . PRO A 1 447 ? -3.542 6.514 22.533 1.00 93.75 447 PRO A CA 1
ATOM 3456 C C . PRO A 1 447 ? -3.691 5.247 23.376 1.00 93.75 447 PRO A C 1
ATOM 3458 O O . PRO A 1 447 ? -4.233 5.283 24.478 1.00 93.75 447 PRO A O 1
ATOM 3461 N N . ALA A 1 448 ? -3.167 4.126 22.883 1.00 94.19 448 ALA A N 1
ATOM 3462 C CA . ALA A 1 448 ? -3.294 2.844 23.562 1.00 94.19 448 ALA A CA 1
ATOM 3463 C C . ALA A 1 448 ? -2.478 2.799 24.864 1.00 94.19 448 ALA A C 1
ATOM 3465 O O . ALA A 1 448 ? -2.942 2.246 25.862 1.00 94.19 448 ALA A O 1
ATOM 3466 N N . LEU A 1 449 ? -1.308 3.451 24.881 1.00 95.56 449 LEU A N 1
ATOM 3467 C CA . LEU A 1 449 ? -0.485 3.593 26.079 1.00 95.56 449 LEU A CA 1
ATOM 3468 C C . LEU A 1 449 ? -1.193 4.403 27.173 1.00 95.56 449 LEU A C 1
ATOM 3470 O O . LEU A 1 449 ? -1.162 3.995 28.331 1.00 95.56 449 LEU A O 1
ATOM 3474 N N . LEU A 1 450 ? -1.869 5.503 26.824 1.00 95.94 450 LEU A N 1
ATOM 3475 C CA . LEU A 1 450 ? -2.617 6.311 27.795 1.00 95.94 450 LEU A CA 1
ATOM 3476 C C . LEU A 1 450 ? -3.788 5.543 28.414 1.00 95.94 450 LEU A C 1
ATOM 3478 O O . LEU A 1 450 ? -3.972 5.617 29.627 1.00 95.94 450 LEU A O 1
ATOM 3482 N N . LEU A 1 451 ? -4.544 4.777 27.617 1.00 95.31 451 LEU A N 1
ATOM 3483 C CA . LEU A 1 451 ? -5.626 3.938 28.149 1.00 95.31 451 LEU A CA 1
ATOM 3484 C C . LEU A 1 451 ? -5.081 2.915 29.152 1.00 95.31 451 LEU A C 1
ATOM 3486 O O . LEU A 1 451 ? -5.578 2.825 30.275 1.00 95.31 451 LEU A O 1
ATOM 3490 N N . ALA A 1 452 ? -4.052 2.163 28.748 1.00 95.38 452 ALA A N 1
ATOM 3491 C CA . ALA A 1 452 ? -3.462 1.124 29.581 1.00 95.38 452 ALA A CA 1
ATOM 3492 C C . ALA A 1 452 ? -2.891 1.707 30.878 1.00 95.38 452 ALA A C 1
ATOM 3494 O O . ALA A 1 452 ? -3.183 1.195 31.953 1.00 95.38 452 ALA A O 1
ATOM 3495 N N . LEU A 1 453 ? -2.131 2.804 30.793 1.00 95.69 453 LEU A N 1
ATOM 3496 C CA . LEU A 1 453 ? -1.509 3.445 31.951 1.00 95.69 453 LEU A CA 1
ATOM 3497 C C . LEU A 1 453 ? -2.555 3.932 32.959 1.00 95.69 453 LEU A C 1
ATOM 3499 O O . LEU A 1 453 ? -2.415 3.665 34.149 1.00 95.69 453 LEU A O 1
ATOM 3503 N N . MET A 1 454 ? -3.625 4.583 32.494 1.00 94.69 454 MET A N 1
ATOM 3504 C CA . MET A 1 454 ? -4.697 5.046 33.379 1.00 94.69 454 MET A CA 1
ATOM 3505 C C . MET A 1 454 ? -5.432 3.890 34.065 1.00 94.69 454 MET A C 1
ATOM 3507 O O . MET A 1 454 ? -5.740 3.991 35.249 1.00 94.69 454 MET A O 1
ATOM 3511 N N . CYS A 1 455 ? -5.659 2.778 33.361 1.00 94.62 455 CYS A N 1
ATOM 3512 C CA . CYS A 1 455 ? -6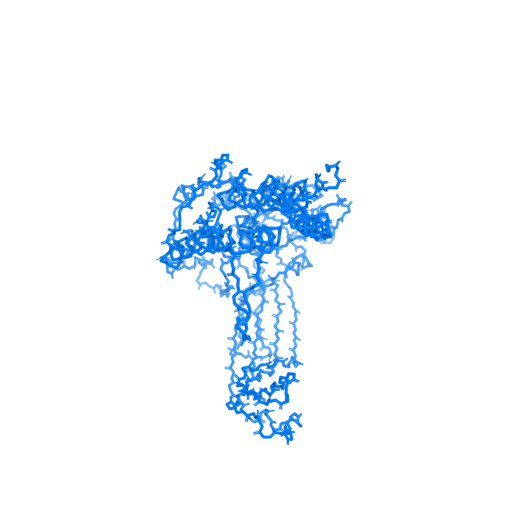.293 1.599 33.951 1.00 94.62 455 CYS A CA 1
ATOM 3513 C C . CYS A 1 455 ? -5.357 0.845 34.914 1.00 94.62 455 CYS A C 1
ATOM 3515 O O . CYS A 1 455 ? -5.824 0.284 35.898 1.00 94.62 455 CYS A O 1
ATOM 3517 N N . VAL A 1 456 ? -4.037 0.847 34.677 1.00 95.81 456 VAL A N 1
ATOM 3518 C CA . VAL A 1 456 ? -3.046 0.284 35.619 1.00 95.81 456 VAL A CA 1
ATOM 3519 C C . VAL A 1 456 ? -3.043 1.055 36.936 1.00 95.81 456 VAL A C 1
ATOM 3521 O O . VAL A 1 456 ? -2.951 0.439 37.993 1.00 95.81 456 VAL A O 1
ATOM 3524 N N . ILE A 1 457 ? -3.180 2.384 36.896 1.00 94.88 457 ILE A N 1
ATOM 3525 C CA . ILE A 1 457 ? -3.243 3.210 38.112 1.00 94.88 457 ILE A CA 1
ATOM 3526 C C . ILE A 1 457 ? -4.401 2.771 39.023 1.00 94.88 457 ILE A C 1
ATOM 3528 O O . ILE A 1 457 ? -4.233 2.787 40.238 1.00 94.88 457 ILE A O 1
ATOM 3532 N N . SER A 1 458 ? -5.519 2.295 38.461 1.00 93.00 458 SER A N 1
ATOM 3533 C CA . SER A 1 458 ? -6.662 1.767 39.226 1.00 93.00 458 SER A CA 1
ATOM 3534 C C . SER A 1 458 ? -6.359 0.507 40.044 1.00 93.00 458 SER A C 1
ATOM 3536 O O . SER A 1 458 ? -7.179 0.117 40.860 1.00 93.00 458 SER A O 1
ATOM 3538 N N . TYR A 1 459 ? -5.224 -0.157 39.810 1.00 89.44 459 TYR A N 1
ATOM 3539 C CA . TYR A 1 459 ? -4.758 -1.293 40.616 1.00 89.44 459 TYR A CA 1
ATOM 3540 C C . TYR A 1 459 ? -3.737 -0.894 41.688 1.00 89.44 459 TYR A C 1
ATOM 3542 O O . TYR A 1 459 ? -3.342 -1.732 42.498 1.00 89.44 459 TYR A O 1
ATOM 3550 N N . ILE A 1 460 ? -3.242 0.345 41.643 1.00 90.31 460 ILE A N 1
ATOM 3551 C CA . ILE A 1 460 ? -2.192 0.853 42.535 1.00 90.31 460 ILE A CA 1
ATOM 3552 C C . ILE A 1 460 ? -2.795 1.716 43.645 1.00 90.31 460 ILE A C 1
ATOM 3554 O O . ILE A 1 460 ? -2.307 1.676 44.775 1.00 90.31 460 ILE A O 1
ATOM 3558 N N . ILE A 1 461 ? -3.801 2.518 43.293 1.00 79.38 461 ILE A N 1
ATOM 3559 C CA . ILE A 1 461 ? -4.592 3.364 44.195 1.00 79.38 461 ILE A CA 1
ATOM 3560 C C . ILE A 1 461 ? -5.825 2.571 44.601 1.00 79.38 461 ILE A C 1
ATOM 3562 O O . ILE A 1 461 ? -6.108 2.547 45.820 1.00 79.38 461 ILE A O 1
#

Secondary structure (DSSP, 8-state):
---HHHHHHHHHHHHS--SEE-----SHHHHHHHHHHHHHHHHHHHHHHH--EEE-TTS-EEEPPHHHHHHHHHHIIIIIHHHHHTTS--HHHHHHHHHHHHHHHT--PPP---SSS--PPPBSS-S-SSPPPPGGGS-SSSTTSPPTT-S-TTSHHHH------SEEHHHHHHHHHHHHHHHHHHHHHHH-GGGHHHHHHHHHHHHHHHHHHHHHHHHHHHHHTSPPBPTTSPPSEEEEEEEEEEESSTT-PPPPEEGGG-TTSEE-SEEEEEEEEEEEEEEEEEEEEE-TTS-EEEEEEEEEEEEEEEEEEEE--EEEE-SS-EEEE-HHHHTSB-PPEEEEEEEE-TTHHHHT----SSS-EEEEEEEEEEEEEEEETT-EEEEEEEEEEPPTTTTTTS-TTSGGGGEEEES----TT---EEEES-HHHHHTT---HHHHHHHHHHHHHHHHHTTT-

Radius of gyration: 28.39 Å; chains: 1; bounding box: 74×53×77 Å

Foldseek 3Di:
DDDLVRLLVLLVCQQPPALEFFAAAPDPVLVCLQVVLVCQLVVLLVCLQPDQWDQDPVRDTDGDDNLVSLLVNLVSLQPSNLSNLVSTDGSLQSSLVVLLVVCVVVVDPADQDDPPFDAFDFDDSFFDSDHFDHPVQAPLQAQFAFTPVAFTSQACVNSNFGHGHNAYSSLVSLLVSLLSSLQSLLVSCVSPVVSLVVLVVLLVQLVVLLVVLVVVQLLLVLLVVAHADALLGDDFWWHKHKAFKAALHRPQFDDWDDFVVHPVRIGGFFQKKKKWKWKKKKWWFWDWDADPVRDIDIDTDIDMDIDTDDMDIDHGWIWGHRNNTTATEDRVLQVFEFFGWRDKDKDWDQCVCVPPPPPPPDPRMDPMTMIIMMTMTGDGGGWMKIKGFGKDFDDPVQCPRHDVVRPSHRIYTHRDDDDPSRHIHMDTHHSSVVCSPHDHPSSSNSSSVSNNVSSVVSVVD